Protein AF-0000000075408699 (afdb_homodimer)

Structure (mmCIF, N/CA/C/O backbone):
data_AF-0000000075408699-model_v1
#
loop_
_entity.id
_entity.type
_entity.pdbx_description
1 polymer 'Cyclic nucleotide-binding protein'
#
loop_
_atom_site.group_PDB
_atom_site.id
_atom_site.type_symbol
_atom_site.label_atom_id
_atom_site.label_alt_id
_atom_site.label_comp_id
_atom_site.label_asym_id
_atom_site.label_entity_id
_atom_site.label_seq_id
_atom_site.pdbx_PDB_ins_code
_atom_site.Cartn_x
_atom_site.Cartn_y
_atom_site.Cartn_z
_atom_site.occupancy
_atom_site.B_iso_or_equiv
_atom_site.auth_seq_id
_atom_site.auth_comp_id
_atom_site.auth_asym_id
_atom_site.auth_atom_id
_atom_site.pdbx_PDB_model_num
ATOM 1 N N . MET A 1 1 ? 27.562 31.391 22.125 1 30.59 1 MET A N 1
ATOM 2 C CA . MET A 1 1 ? 27.312 30 22.5 1 30.59 1 MET A CA 1
ATOM 3 C C . MET A 1 1 ? 26.219 29.391 21.625 1 30.59 1 MET A C 1
ATOM 5 O O . MET A 1 1 ? 26.141 28.172 21.469 1 30.59 1 MET A O 1
ATOM 9 N N . ARG A 1 2 ? 25.172 30.109 21.312 1 37.81 2 ARG A N 1
ATOM 10 C CA . ARG A 1 2 ? 24.031 29.797 20.469 1 37.81 2 ARG A CA 1
ATOM 11 C C . ARG A 1 2 ? 24.453 29.562 19.016 1 37.81 2 ARG A C 1
ATOM 13 O O . ARG A 1 2 ? 23.859 28.75 18.312 1 37.81 2 ARG A O 1
ATOM 20 N N . ARG A 1 3 ? 25.234 30.438 18.562 1 39.03 3 ARG A N 1
ATOM 21 C CA . ARG A 1 3 ? 25.812 30.406 17.234 1 39.03 3 ARG A CA 1
ATOM 22 C C . ARG A 1 3 ? 26.594 29.109 17.016 1 39.03 3 ARG A C 1
ATOM 24 O O . ARG A 1 3 ? 26.531 28.516 15.938 1 39.03 3 ARG A O 1
ATOM 31 N N . SER A 1 4 ? 27.391 28.75 18.031 1 39.28 4 SER A N 1
ATOM 32 C CA . SER A 1 4 ? 28.297 27.609 17.969 1 39.28 4 SER A CA 1
ATOM 33 C C . SER A 1 4 ? 27.531 26.297 17.875 1 39.28 4 SER A C 1
ATOM 35 O O . SER A 1 4 ? 27.969 25.375 17.188 1 39.28 4 SER A O 1
ATOM 37 N N . GLN A 1 5 ? 26.422 26.141 18.625 1 34.5 5 GLN A N 1
ATOM 38 C CA . GLN A 1 5 ? 25.578 24.938 18.688 1 34.5 5 GLN A CA 1
ATOM 39 C C . GLN A 1 5 ? 24.781 24.781 17.391 1 34.5 5 GLN A C 1
ATOM 41 O O . GLN A 1 5 ? 24.453 23.656 17 1 34.5 5 GLN A O 1
ATOM 46 N N . ILE A 1 6 ? 24.25 25.828 16.844 1 36.94 6 ILE A N 1
ATOM 47 C CA . ILE A 1 6 ? 23.688 25.922 15.5 1 36.94 6 ILE A CA 1
ATOM 48 C C . ILE A 1 6 ? 24.719 25.469 14.469 1 36.94 6 ILE A C 1
ATOM 50 O O . ILE A 1 6 ? 24.391 24.703 13.555 1 36.94 6 ILE A O 1
ATOM 54 N N . GLU A 1 7 ? 25.844 26.078 14.562 1 41.16 7 GLU A N 1
ATOM 55 C CA . GLU A 1 7 ? 26.969 25.656 13.719 1 41.16 7 GLU A CA 1
ATOM 56 C C . GLU A 1 7 ? 27.219 24.156 13.852 1 41.16 7 GLU A C 1
ATOM 58 O O . GLU A 1 7 ? 27.562 23.484 12.875 1 41.16 7 GLU A O 1
ATOM 63 N N . ALA A 1 8 ? 27.062 23.703 15.016 1 39.91 8 ALA A N 1
ATOM 64 C CA . ALA A 1 8 ? 27.266 22.297 15.32 1 39.91 8 ALA A CA 1
ATOM 65 C C . ALA A 1 8 ? 26.156 21.438 14.734 1 39.91 8 ALA A C 1
ATOM 67 O O . ALA A 1 8 ? 26.391 20.312 14.266 1 39.91 8 ALA A O 1
ATOM 68 N N . ALA A 1 9 ? 24.922 21.703 14.961 1 40.41 9 ALA A N 1
ATOM 69 C CA . ALA A 1 9 ? 23.766 21.031 14.344 1 40.41 9 ALA A CA 1
ATOM 70 C C . ALA A 1 9 ? 23.891 21.016 12.828 1 40.41 9 ALA A C 1
ATOM 72 O O . ALA A 1 9 ? 23.5 20.047 12.18 1 40.41 9 ALA A O 1
ATOM 73 N N . TRP A 1 10 ? 24.109 22.188 12.195 1 41.16 10 TRP A N 1
ATOM 74 C CA . TRP A 1 10 ? 24.547 22.281 10.812 1 41.16 10 TRP A CA 1
ATOM 75 C C . TRP A 1 10 ? 25.812 21.453 10.578 1 41.16 10 TRP A C 1
ATOM 77 O O . TRP A 1 10 ? 25.984 20.844 9.523 1 41.16 10 TRP A O 1
ATOM 87 N N . LEU A 1 11 ? 26.766 21.828 11.453 1 40.06 11 LEU A N 1
ATOM 88 C CA . LEU A 1 11 ? 28.094 21.219 11.406 1 40.06 11 LEU A CA 1
ATOM 89 C C . LEU A 1 11 ? 28.031 19.75 11.836 1 40.06 11 LEU A C 1
ATOM 91 O O . LEU A 1 11 ? 29.062 19.109 12 1 40.06 11 LEU A O 1
ATOM 95 N N . GLY A 1 12 ? 26.844 19.359 12.453 1 46.78 12 GLY A N 1
ATOM 96 C CA . GLY A 1 12 ? 27.141 17.938 12.422 1 46.78 12 GLY A CA 1
ATOM 97 C C . GLY A 1 12 ? 27.703 17.469 11.102 1 46.78 12 GLY A C 1
ATOM 98 O O . GLY A 1 12 ? 27.938 18.281 10.195 1 46.78 12 GLY A O 1
ATOM 99 N N . LYS A 1 13 ? 28.141 16.203 10.977 1 51.81 13 LYS A N 1
ATOM 100 C CA . LYS A 1 13 ? 28.891 15.695 9.828 1 51.81 13 LYS A CA 1
ATOM 101 C C . LYS A 1 13 ? 28.062 15.812 8.547 1 51.81 13 LYS A C 1
ATOM 103 O O . LYS A 1 13 ? 28.609 15.711 7.449 1 51.81 13 LYS A O 1
ATOM 108 N N . ALA A 1 14 ? 26.719 15.914 8.5 1 54.22 14 ALA A N 1
ATOM 109 C CA . ALA A 1 14 ? 26.109 15.859 7.176 1 54.22 14 ALA A CA 1
ATOM 110 C C . ALA A 1 14 ? 25.922 17.266 6.598 1 54.22 14 ALA A C 1
ATOM 112 O O . ALA A 1 14 ? 25.547 18.188 7.312 1 54.22 14 ALA A O 1
ATOM 113 N N . GLU A 1 15 ? 26.781 17.938 5.812 1 59.81 15 GLU A N 1
ATOM 114 C CA . GLU A 1 15 ? 26.641 19.203 5.082 1 59.81 15 GLU A CA 1
ATOM 115 C C . GLU A 1 15 ? 25.328 19.25 4.316 1 59.81 15 GLU A C 1
ATOM 117 O O . GLU A 1 15 ? 25.312 19.156 3.086 1 59.81 15 GLU A O 1
ATOM 122 N N . CYS A 1 16 ? 24.188 19.406 5.145 1 61.28 16 CYS A N 1
ATOM 123 C CA . CYS A 1 16 ? 22.859 19.328 4.57 1 61.28 16 CYS A CA 1
ATOM 124 C C . CYS A 1 16 ? 22.609 20.484 3.609 1 61.28 16 CYS A C 1
ATOM 126 O O . CYS A 1 16 ? 21.875 20.328 2.631 1 61.28 16 CYS A O 1
ATOM 128 N N . ARG A 1 17 ? 23.188 21.625 3.926 1 60.59 17 ARG A N 1
ATOM 129 C CA . ARG A 1 17 ? 23 22.812 3.1 1 60.59 17 ARG A CA 1
ATOM 130 C C . ARG A 1 17 ? 23.5 22.578 1.679 1 60.59 17 ARG A C 1
ATOM 132 O O . ARG A 1 17 ? 22.953 23.125 0.72 1 60.59 17 ARG A O 1
ATOM 139 N N . THR A 1 18 ? 24.453 21.766 1.59 1 60.12 18 THR A N 1
ATOM 140 C CA . THR A 1 18 ? 25.078 21.531 0.288 1 60.12 18 THR A CA 1
ATOM 141 C C . THR A 1 18 ? 24.844 20.094 -0.168 1 60.12 18 THR A C 1
ATOM 143 O O . THR A 1 18 ? 25.578 19.578 -1.015 1 60.12 18 THR A O 1
ATOM 146 N N . CYS A 1 19 ? 23.922 19.578 0.536 1 63.91 19 CYS A N 1
ATOM 147 C CA . CYS A 1 19 ? 23.641 18.188 0.222 1 63.91 19 CYS A CA 1
ATOM 148 C C . CYS A 1 19 ? 23.219 18.031 -1.233 1 63.91 19 CYS A C 1
ATOM 150 O O . CYS A 1 19 ? 22.344 18.75 -1.71 1 63.91 19 CYS A O 1
ATOM 152 N N . ALA A 1 20 ? 23.938 17.219 -1.945 1 51.47 20 ALA A N 1
ATOM 153 C CA . ALA A 1 20 ? 23.734 17 -3.375 1 51.47 20 ALA A CA 1
ATOM 154 C C . ALA A 1 20 ? 22.312 16.516 -3.658 1 51.47 20 ALA A C 1
ATOM 156 O O . ALA A 1 20 ? 21.812 16.688 -4.766 1 51.47 20 ALA A O 1
ATOM 157 N N . ILE A 1 21 ? 21.688 16.031 -2.615 1 49.66 21 ILE A N 1
ATOM 158 C CA . ILE A 1 21 ? 20.359 15.508 -2.887 1 49.66 21 ILE A CA 1
ATOM 159 C C . ILE A 1 21 ? 19.328 16.281 -2.064 1 49.66 21 ILE A C 1
ATOM 161 O O . ILE A 1 21 ? 18.312 15.719 -1.659 1 49.66 21 ILE A O 1
ATOM 165 N N . ARG A 1 22 ? 19.641 17.344 -1.761 1 59.16 22 ARG A N 1
ATOM 166 C CA . ARG A 1 22 ? 18.844 18.188 -0.894 1 59.16 22 ARG A CA 1
ATOM 167 C C . ARG A 1 22 ? 17.375 18.188 -1.326 1 59.16 22 ARG A C 1
ATOM 169 O O . ARG A 1 22 ? 16.484 18.109 -0.488 1 59.16 22 ARG A O 1
ATOM 176 N N . ASP A 1 23 ? 17.25 18.234 -2.67 1 55.34 23 ASP A N 1
ATOM 177 C CA . ASP A 1 23 ? 15.898 18.391 -3.188 1 55.34 23 ASP A CA 1
ATOM 178 C C . ASP A 1 23 ? 15.086 17.109 -2.977 1 55.34 23 ASP A C 1
ATOM 180 O O . ASP A 1 23 ? 13.859 17.141 -3.055 1 55.34 23 ASP A O 1
ATOM 184 N N . LEU A 1 24 ? 15.914 16.141 -2.586 1 54.12 24 LEU A N 1
ATOM 185 C CA . LEU A 1 24 ? 15.234 14.852 -2.463 1 54.12 24 LEU A CA 1
ATOM 186 C C . LEU A 1 24 ? 15.031 14.484 -0.997 1 54.12 24 LEU A C 1
ATOM 188 O O . LEU A 1 24 ? 14.312 13.531 -0.686 1 54.12 24 LEU A O 1
ATOM 192 N N . VAL A 1 25 ? 15.688 15.352 -0.24 1 58.78 25 VAL A N 1
ATOM 193 C CA . VAL A 1 25 ? 15.695 14.922 1.154 1 58.78 25 VAL A CA 1
ATOM 194 C C . VAL A 1 25 ? 14.688 15.742 1.954 1 58.78 25 VAL A C 1
ATOM 196 O O . VAL A 1 25 ? 14.211 16.781 1.485 1 58.78 25 VAL A O 1
ATOM 199 N N . LEU A 1 26 ? 14.227 15.258 3.031 1 62.31 26 LEU A N 1
ATOM 200 C CA . LEU A 1 26 ? 13.172 15.82 3.871 1 62.31 26 LEU A CA 1
ATOM 201 C C . LEU A 1 26 ? 13.445 17.297 4.176 1 62.31 26 LEU A C 1
ATOM 203 O O . LEU A 1 26 ? 12.508 18.062 4.375 1 62.31 26 LEU A O 1
ATOM 207 N N . PHE A 1 27 ? 14.727 17.734 3.947 1 63.03 27 PHE A N 1
ATOM 208 C CA . PHE A 1 27 ? 15.031 19.094 4.383 1 63.03 27 PHE A CA 1
ATOM 209 C C . PHE A 1 27 ? 15.258 20 3.184 1 63.03 27 PHE A C 1
ATOM 211 O O . PHE A 1 27 ? 15.859 21.078 3.316 1 63.03 27 PHE A O 1
ATOM 218 N N . ALA A 1 28 ? 14.828 19.469 2.041 1 61.34 28 ALA A N 1
ATOM 219 C CA . ALA A 1 28 ? 15.062 20.188 0.796 1 61.34 28 ALA A CA 1
ATOM 220 C C . ALA A 1 28 ? 14.594 21.641 0.907 1 61.34 28 ALA A C 1
ATOM 222 O O . ALA A 1 28 ? 15.258 22.562 0.424 1 61.34 28 ALA A O 1
ATOM 223 N N . ASP A 1 29 ? 13.508 21.859 1.587 1 60.09 29 ASP A N 1
ATOM 224 C CA . ASP A 1 29 ? 12.906 23.188 1.562 1 60.09 29 ASP A CA 1
ATOM 225 C C . ASP A 1 29 ? 13.258 23.984 2.824 1 60.09 29 ASP A C 1
ATOM 227 O O . ASP A 1 29 ? 12.727 25.062 3.057 1 60.09 29 ASP A O 1
ATOM 231 N N . LEU A 1 30 ? 14.156 23.391 3.553 1 65.5 30 LEU A N 1
ATOM 232 C CA . LEU A 1 30 ? 14.492 24.094 4.785 1 65.5 30 LEU A CA 1
ATOM 233 C C . LEU A 1 30 ? 15.469 25.234 4.52 1 65.5 30 LEU A C 1
ATOM 235 O O . LEU A 1 30 ? 16.375 25.094 3.693 1 65.5 30 LEU A O 1
ATOM 239 N N . GLN A 1 31 ? 15.117 26.344 5.039 1 67.88 31 GLN A N 1
ATOM 240 C CA . GLN A 1 31 ? 15.953 27.531 4.949 1 67.88 31 GLN A CA 1
ATOM 241 C C . GLN A 1 31 ? 16.859 27.641 6.168 1 67.88 31 GLN A C 1
ATOM 243 O O . GLN A 1 31 ? 16.688 26.922 7.152 1 67.88 31 GLN A O 1
ATOM 248 N N . GLU A 1 32 ? 17.875 28.438 5.969 1 67.25 32 GLU A N 1
ATOM 249 C CA . GLU A 1 32 ? 18.875 28.625 7.016 1 67.25 32 GLU A CA 1
ATOM 250 C C . GLU A 1 32 ? 18.203 28.844 8.375 1 67.25 32 GLU A C 1
ATOM 252 O O . GLU A 1 32 ? 18.656 28.312 9.391 1 67.25 32 GLU A O 1
ATOM 257 N N . ALA A 1 33 ? 17.156 29.641 8.375 1 68 33 ALA A N 1
ATOM 258 C CA . ALA A 1 33 ? 16.469 29.953 9.625 1 68 33 ALA A CA 1
ATOM 259 C C . ALA A 1 33 ? 15.875 28.703 10.258 1 68 33 ALA A C 1
ATOM 261 O O . ALA A 1 33 ? 15.789 28.594 11.484 1 68 33 ALA A O 1
ATOM 262 N N . ASP A 1 34 ? 15.516 27.781 9.438 1 67.94 34 ASP A N 1
ATOM 263 C CA . ASP A 1 34 ? 14.906 26.547 9.938 1 67.94 34 ASP A CA 1
ATOM 264 C C . ASP A 1 34 ? 15.93 25.656 10.633 1 67.94 34 ASP A C 1
ATOM 266 O O . ASP A 1 34 ? 15.602 24.953 11.578 1 67.94 34 ASP A O 1
ATOM 270 N N . PHE A 1 35 ? 17.062 25.812 10.141 1 64.69 35 PHE A N 1
ATOM 271 C CA . PHE A 1 35 ? 18.109 24.953 10.68 1 64.69 35 PHE A CA 1
ATOM 272 C C . PHE A 1 35 ? 18.484 25.406 12.086 1 64.69 35 PHE A C 1
ATOM 274 O O . PHE A 1 35 ? 19.031 24.609 12.867 1 64.69 35 PHE A O 1
ATOM 281 N N . GLN A 1 36 ? 18.203 26.609 12.359 1 64.25 36 GLN A N 1
ATOM 282 C CA . GLN A 1 36 ? 18.438 27.094 13.711 1 64.25 36 GLN A CA 1
ATOM 283 C C . GLN A 1 36 ? 17.578 26.344 14.727 1 64.25 36 GLN A C 1
ATOM 285 O O . GLN A 1 36 ? 17.906 26.281 15.914 1 64.25 36 GLN A O 1
ATOM 290 N N . LEU A 1 37 ? 16.609 25.75 14.148 1 63 37 LEU A N 1
ATOM 291 C CA . LEU A 1 37 ? 15.688 25.031 15.023 1 63 37 LEU A CA 1
ATOM 292 C C . LEU A 1 37 ? 16.156 23.609 15.25 1 63 37 LEU A C 1
ATOM 294 O O . LEU A 1 37 ? 15.633 22.906 16.125 1 63 37 LEU A O 1
ATOM 298 N N . ILE A 1 38 ? 17.031 23.25 14.336 1 62.06 38 ILE A N 1
ATOM 299 C CA . ILE A 1 38 ? 17.578 21.891 14.453 1 62.06 38 ILE A CA 1
ATOM 300 C C . ILE A 1 38 ? 18.688 21.875 15.484 1 62.06 38 ILE A C 1
ATOM 302 O O . ILE A 1 38 ? 19.781 22.375 15.234 1 62.06 38 ILE A O 1
ATOM 306 N N . HIS A 1 39 ? 18.344 21.578 16.656 1 57.22 39 HIS A N 1
ATOM 307 C CA . HIS A 1 39 ? 19.281 21.609 17.766 1 57.22 39 HIS A CA 1
ATOM 308 C C . HIS A 1 39 ? 20.094 20.312 17.828 1 57.22 39 HIS A C 1
ATOM 310 O O . HIS A 1 39 ? 21.062 20.219 18.594 1 57.22 39 HIS A O 1
ATOM 316 N N . LEU A 1 40 ? 19.625 19.375 17.219 1 59.22 40 LEU A N 1
ATOM 317 C CA . LEU A 1 40 ? 20.391 18.125 17.203 1 59.22 40 LEU A CA 1
ATOM 318 C C . LEU A 1 40 ? 20.984 17.891 15.812 1 59.22 40 LEU A C 1
ATOM 320 O O . LEU A 1 40 ? 20.328 18.109 14.797 1 59.22 40 LEU A O 1
ATOM 324 N N . PRO A 1 41 ? 22.172 17.547 15.867 1 59.69 41 PRO A N 1
ATOM 325 C CA . PRO A 1 41 ? 22.859 17.344 14.586 1 59.69 41 PRO A CA 1
ATOM 326 C C . PRO A 1 41 ? 22.266 16.203 13.766 1 59.69 41 PRO A C 1
ATOM 328 O O . PRO A 1 41 ? 21.812 15.203 14.328 1 59.69 41 PRO A O 1
ATOM 331 N N . VAL A 1 42 ? 21.984 16.484 12.57 1 72.5 42 VAL A N 1
ATOM 332 C CA . VAL A 1 42 ? 21.766 15.422 11.594 1 72.5 42 VAL A CA 1
ATOM 333 C C . VAL A 1 42 ? 23.062 14.664 11.352 1 72.5 42 VAL A C 1
ATOM 335 O O . VAL A 1 42 ? 24.078 15.273 11.016 1 72.5 42 VAL A O 1
ATOM 338 N N . GLU A 1 43 ? 23.094 13.422 11.773 1 81.56 43 GLU A N 1
ATOM 339 C CA . GLU A 1 43 ? 24.281 12.594 11.617 1 81.56 43 GLU A CA 1
ATOM 340 C C . GLU A 1 43 ? 24.297 11.883 10.266 1 81.56 43 GLU A C 1
ATOM 342 O O . GLU A 1 43 ? 23.25 11.43 9.789 1 81.56 43 GLU A O 1
ATOM 347 N N . GLU A 1 44 ? 25.422 11.945 9.68 1 85.12 44 GLU A N 1
ATOM 348 C CA . GLU A 1 44 ? 25.656 11.156 8.477 1 85.12 44 GLU A CA 1
ATOM 349 C C . GLU A 1 44 ? 26.391 9.852 8.805 1 85.12 44 GLU A C 1
ATOM 351 O O . GLU A 1 44 ? 27.391 9.867 9.523 1 85.12 44 GLU A O 1
ATOM 356 N N . LEU A 1 45 ? 25.891 8.773 8.32 1 90.19 45 LEU A N 1
ATOM 357 C CA . LEU A 1 45 ? 26.438 7.457 8.602 1 90.19 45 LEU A CA 1
ATOM 358 C C . LEU A 1 45 ? 26.766 6.715 7.312 1 90.19 45 LEU A C 1
ATOM 360 O O . LEU A 1 45 ? 25.969 6.703 6.375 1 90.19 45 LEU A O 1
ATOM 364 N N . MET A 1 46 ? 27.969 6.207 7.277 1 94.06 46 MET A N 1
ATOM 365 C CA . MET A 1 46 ? 28.344 5.258 6.23 1 94.06 46 MET A CA 1
ATOM 366 C C . MET A 1 46 ? 28.172 3.822 6.715 1 94.06 46 MET A C 1
ATOM 368 O O . MET A 1 46 ? 28.75 3.434 7.73 1 94.06 46 MET A O 1
ATOM 372 N N . LEU A 1 47 ? 27.375 3.078 5.965 1 96.31 47 LEU A N 1
ATOM 373 C CA . LEU A 1 47 ? 27.047 1.731 6.414 1 96.31 47 LEU A CA 1
ATOM 374 C C . LEU A 1 47 ? 27.406 0.701 5.348 1 96.31 47 LEU A C 1
ATOM 376 O O . LEU A 1 47 ? 27.078 0.884 4.168 1 96.31 47 LEU A O 1
ATOM 380 N N . ASP A 1 48 ? 27.984 -0.387 5.805 1 96.62 48 ASP A N 1
ATOM 381 C CA . ASP A 1 48 ? 28.375 -1.456 4.891 1 96.62 48 ASP A CA 1
ATOM 382 C C . ASP A 1 48 ? 27.188 -2.342 4.539 1 96.62 48 ASP A C 1
ATOM 384 O O . ASP A 1 48 ? 26.219 -2.416 5.297 1 96.62 48 ASP A O 1
ATOM 388 N N . ALA A 1 49 ? 27.359 -2.969 3.34 1 94.69 49 ALA A N 1
ATOM 389 C CA . ALA A 1 49 ? 26.359 -3.961 2.959 1 94.69 49 ALA A CA 1
ATOM 390 C C . ALA A 1 49 ? 26.172 -5.004 4.059 1 94.69 49 ALA A C 1
ATOM 392 O O . ALA A 1 49 ? 27.156 -5.453 4.664 1 94.69 49 ALA A O 1
ATOM 393 N N . GLY A 1 50 ? 24.922 -5.312 4.309 1 95.06 50 GLY A N 1
ATOM 394 C CA . GLY A 1 50 ? 24.609 -6.316 5.316 1 95.06 50 GLY A CA 1
ATOM 395 C C . GLY A 1 50 ? 24.25 -5.719 6.664 1 95.06 50 GLY A C 1
ATOM 396 O O . GLY A 1 50 ? 23.672 -6.395 7.512 1 95.06 50 GLY A O 1
ATOM 397 N N . THR A 1 51 ? 24.609 -4.469 6.855 1 96.88 51 THR A N 1
ATOM 398 C CA . THR A 1 51 ? 24.297 -3.805 8.117 1 96.88 51 THR A CA 1
ATOM 399 C C . THR A 1 51 ? 22.797 -3.596 8.273 1 96.88 51 THR A C 1
ATOM 401 O O . THR A 1 51 ? 22.109 -3.225 7.32 1 96.88 51 THR A O 1
ATOM 404 N N . THR A 1 52 ? 22.328 -3.846 9.5 1 97.19 52 THR A N 1
ATOM 405 C CA . THR A 1 52 ? 20.922 -3.572 9.812 1 97.19 52 THR A CA 1
ATOM 406 C C . THR A 1 52 ? 20.781 -2.199 10.469 1 97.19 52 THR A C 1
ATOM 408 O O . THR A 1 52 ? 21.406 -1.919 11.484 1 97.19 52 THR A O 1
ATOM 411 N N . LEU A 1 53 ? 20 -1.375 9.883 1 96.31 53 LEU A N 1
ATOM 412 C CA . LEU A 1 53 ? 19.75 -0.051 10.438 1 96.31 53 LEU A CA 1
ATOM 413 C C . LEU A 1 53 ? 18.875 -0.145 11.688 1 96.31 53 LEU A C 1
ATOM 415 O O . LEU A 1 53 ? 19.156 0.512 12.688 1 96.31 53 LEU A O 1
ATOM 419 N N . TYR A 1 54 ? 17.844 -0.856 11.617 1 97.31 54 TYR A N 1
ATOM 420 C CA . TYR A 1 54 ? 16.906 -1.104 12.719 1 97.31 54 TYR A CA 1
ATOM 421 C C . TYR A 1 54 ? 16.078 -2.359 12.461 1 97.31 54 TYR A C 1
ATOM 423 O O . TYR A 1 54 ? 16.062 -2.875 11.344 1 97.31 54 TYR A O 1
ATOM 431 N N . HIS A 1 55 ? 15.469 -2.812 13.523 1 96.94 55 HIS A N 1
ATOM 432 C CA . HIS A 1 55 ? 14.633 -4.004 13.43 1 96.94 55 HIS A CA 1
ATOM 433 C C . HIS A 1 55 ? 13.156 -3.654 13.602 1 96.94 55 HIS A C 1
ATOM 435 O O . HIS A 1 55 ? 12.828 -2.666 14.266 1 96.94 55 HIS A O 1
ATOM 441 N N . SER A 1 56 ? 12.391 -4.5 12.938 1 94.88 56 SER A N 1
ATOM 442 C CA . SER A 1 56 ? 10.953 -4.355 13.133 1 94.88 56 SER A CA 1
ATOM 443 C C . SER A 1 56 ? 10.586 -4.449 14.609 1 94.88 56 SER A C 1
ATOM 445 O O . SER A 1 56 ? 11.109 -5.301 15.328 1 94.88 56 SER A O 1
ATOM 447 N N . GLY A 1 57 ? 9.711 -3.518 15.023 1 94.38 57 GLY A N 1
ATOM 448 C CA . GLY A 1 57 ? 9.242 -3.555 16.406 1 94.38 57 GLY A CA 1
ATOM 449 C C . GLY A 1 57 ? 10.062 -2.684 17.328 1 94.38 57 GLY A C 1
ATOM 450 O O . GLY A 1 57 ? 9.617 -2.355 18.438 1 94.38 57 GLY A O 1
ATOM 451 N N . ASP A 1 58 ? 11.305 -2.387 16.953 1 95.06 58 ASP A N 1
ATOM 452 C CA . ASP A 1 58 ? 12.109 -1.47 17.75 1 95.06 58 ASP A CA 1
ATOM 453 C C . ASP A 1 58 ? 11.398 -0.131 17.938 1 95.06 58 ASP A C 1
ATOM 455 O O . ASP A 1 58 ? 10.57 0.254 17.109 1 95.06 58 ASP A O 1
ATOM 459 N N . GLU A 1 59 ? 11.766 0.559 19.031 1 93.19 59 GLU A N 1
ATOM 460 C CA . GLU A 1 59 ? 11.25 1.914 19.219 1 93.19 59 GLU A CA 1
ATOM 461 C C . GLU A 1 59 ? 11.766 2.848 18.125 1 93.19 59 GLU A C 1
ATOM 463 O O . GLU A 1 59 ? 12.938 2.795 17.75 1 93.19 59 GLU A O 1
ATOM 468 N N . GLY A 1 60 ? 10.914 3.58 17.531 1 90.75 60 GLY A N 1
ATOM 469 C CA . GLY A 1 60 ? 11.25 4.527 16.484 1 90.75 60 GLY A CA 1
ATOM 470 C C . GLY A 1 60 ? 11.898 5.793 17 1 90.75 60 GLY A C 1
ATOM 471 O O . GLY A 1 60 ? 11.211 6.742 17.375 1 90.75 60 GLY A O 1
ATOM 472 N N . VAL A 1 61 ? 13.258 5.934 16.891 1 91.31 61 VAL A N 1
ATOM 473 C CA . VAL A 1 61 ? 13.938 7.086 17.469 1 91.31 61 VAL A CA 1
ATOM 474 C C . VAL A 1 61 ? 14.398 8.031 16.359 1 91.31 61 VAL A C 1
ATOM 476 O O . VAL A 1 61 ? 14.719 9.188 16.609 1 91.31 61 VAL A O 1
ATOM 479 N N . ALA A 1 62 ? 14.469 7.461 15.141 1 92.12 62 ALA A N 1
ATOM 480 C CA . ALA A 1 62 ? 14.93 8.297 14.039 1 92.12 62 ALA A CA 1
ATOM 481 C C . ALA A 1 62 ? 14.453 7.746 12.695 1 92.12 62 ALA A C 1
ATOM 483 O O . ALA A 1 62 ? 14.188 6.551 12.562 1 92.12 62 ALA A O 1
ATOM 484 N N . ALA A 1 63 ? 14.258 8.633 11.797 1 92.25 63 ALA A N 1
ATOM 485 C CA . ALA A 1 63 ? 14.148 8.266 10.383 1 92.25 63 ALA A CA 1
ATOM 486 C C . ALA A 1 63 ? 15.492 8.414 9.672 1 92.25 63 ALA A C 1
ATOM 488 O O . ALA A 1 63 ? 16.391 9.086 10.18 1 92.25 63 ALA A O 1
ATOM 489 N N . PHE A 1 64 ? 15.633 7.777 8.523 1 92.62 64 PHE A N 1
ATOM 490 C CA . PHE A 1 64 ? 16.906 7.785 7.812 1 92.62 64 PHE A CA 1
ATOM 491 C C . PHE A 1 64 ? 16.703 8.109 6.336 1 92.62 64 PHE A C 1
ATOM 493 O O . PHE A 1 64 ? 16 7.383 5.625 1 92.62 64 PHE A O 1
ATOM 500 N N . THR A 1 65 ? 17.281 9.164 5.922 1 90.12 65 THR A N 1
ATOM 501 C CA . THR A 1 65 ? 17.281 9.469 4.496 1 90.12 65 THR A CA 1
ATOM 502 C C . THR A 1 65 ? 18.469 8.82 3.799 1 90.12 65 THR A C 1
ATOM 504 O O . THR A 1 65 ? 19.609 8.898 4.285 1 90.12 65 THR A O 1
ATOM 507 N N . ILE A 1 66 ? 18.172 8.211 2.67 1 92 66 ILE A N 1
ATOM 508 C CA . ILE A 1 66 ? 19.234 7.57 1.903 1 92 66 ILE A CA 1
ATOM 509 C C . ILE A 1 66 ? 19.891 8.586 0.963 1 92 66 ILE A C 1
ATOM 511 O O . ILE A 1 66 ? 19.203 9.188 0.127 1 92 66 ILE A O 1
ATOM 515 N N . ARG A 1 67 ? 21.109 8.773 1.133 1 87.94 67 ARG A N 1
ATOM 516 C CA . ARG A 1 67 ? 21.844 9.672 0.248 1 87.94 67 ARG A CA 1
ATOM 517 C C . ARG A 1 67 ? 22.422 8.914 -0.939 1 87.94 67 ARG A C 1
ATOM 519 O O . ARG A 1 67 ? 22.5 9.453 -2.049 1 87.94 67 ARG A O 1
ATOM 526 N N . SER A 1 68 ? 22.906 7.789 -0.646 1 88.19 68 SER A N 1
ATOM 527 C CA . SER A 1 68 ? 23.406 6.867 -1.66 1 88.19 68 SER A CA 1
ATOM 528 C C . SER A 1 68 ? 23.344 5.422 -1.177 1 88.19 68 SER A C 1
ATOM 530 O O . SER A 1 68 ? 23.234 5.168 0.025 1 88.19 68 SER A O 1
ATOM 532 N N . GLY A 1 69 ? 23.375 4.512 -2.201 1 91.94 69 GLY A N 1
ATOM 533 C CA . GLY A 1 69 ? 23.312 3.098 -1.873 1 91.94 69 GLY A CA 1
ATOM 534 C C . GLY A 1 69 ? 21.922 2.525 -1.968 1 91.94 69 GLY A C 1
ATOM 535 O O . GLY A 1 69 ? 21.047 3.096 -2.639 1 91.94 69 GLY A O 1
ATOM 536 N N . LEU A 1 70 ? 21.797 1.329 -1.406 1 95.19 70 LEU A N 1
ATOM 537 C CA . LEU A 1 70 ? 20.531 0.614 -1.505 1 95.19 70 LEU A CA 1
ATOM 538 C C . LEU A 1 70 ? 20.172 -0.054 -0.18 1 95.19 70 LEU A C 1
ATOM 540 O O . LEU A 1 70 ? 21.016 -0.734 0.419 1 95.19 70 LEU A O 1
ATOM 544 N N . VAL A 1 71 ? 18.984 0.225 0.26 1 97.12 71 VAL A N 1
ATOM 545 C CA . VAL A 1 71 ? 18.5 -0.34 1.511 1 97.12 71 VAL A CA 1
ATOM 546 C C . VAL A 1 71 ? 17.188 -1.085 1.258 1 97.12 71 VAL A C 1
ATOM 548 O O . VAL A 1 71 ? 16.328 -0.611 0.509 1 97.12 71 VAL A O 1
ATOM 551 N N . LYS A 1 72 ? 17.078 -2.254 1.833 1 97.38 72 LYS A N 1
ATOM 552 C CA . LYS A 1 72 ? 15.828 -3 1.701 1 97.38 72 LYS A CA 1
ATOM 553 C C . LYS A 1 72 ? 15.023 -2.947 2.992 1 97.38 72 LYS A C 1
ATOM 555 O O . LYS A 1 72 ? 15.586 -2.955 4.09 1 97.38 72 LYS A O 1
ATOM 560 N N . LEU A 1 73 ? 13.734 -2.885 2.871 1 97.5 73 LEU A N 1
ATOM 561 C CA . LEU A 1 73 ? 12.797 -3.059 3.973 1 97.5 73 LEU A CA 1
ATOM 562 C C . LEU A 1 73 ? 12.234 -4.477 3.99 1 97.5 73 LEU A C 1
ATOM 564 O O . LEU A 1 73 ? 11.664 -4.934 2.994 1 97.5 73 LEU A O 1
ATOM 568 N N . VAL A 1 74 ? 12.359 -5.129 5.129 1 96.69 74 VAL A N 1
ATOM 569 C CA . VAL A 1 74 ? 12.055 -6.551 5.23 1 96.69 74 VAL A CA 1
ATOM 570 C C . VAL A 1 74 ? 10.898 -6.758 6.207 1 96.69 74 VAL A C 1
ATOM 572 O O . VAL A 1 74 ? 10.906 -6.219 7.316 1 96.69 74 VAL A O 1
ATOM 575 N N . GLN A 1 75 ? 9.969 -7.406 5.742 1 93.56 75 GLN A N 1
ATOM 576 C CA . GLN A 1 75 ? 8.883 -7.883 6.598 1 93.56 75 GLN A CA 1
ATOM 577 C C . GLN A 1 75 ? 8.969 -9.391 6.801 1 93.56 75 GLN A C 1
ATOM 579 O O . GLN A 1 75 ? 9.062 -10.148 5.832 1 93.56 75 GLN A O 1
ATOM 584 N N . TYR A 1 76 ? 8.898 -9.773 8.031 1 87.56 76 TYR A N 1
ATOM 585 C CA . TYR A 1 76 ? 8.922 -11.195 8.344 1 87.56 76 TYR A CA 1
ATOM 586 C C . TYR A 1 76 ? 7.512 -11.75 8.469 1 87.56 76 TYR A C 1
ATOM 588 O O . TYR A 1 76 ? 6.645 -11.133 9.094 1 87.56 76 TYR A O 1
ATOM 596 N N . LEU A 1 77 ? 7.281 -12.875 7.789 1 82.69 77 LEU A N 1
ATOM 597 C CA . LEU A 1 77 ? 5.969 -13.508 7.789 1 82.69 77 LEU A CA 1
ATOM 598 C C . LEU A 1 77 ? 5.863 -14.547 8.898 1 82.69 77 LEU A C 1
ATOM 600 O O . LEU A 1 77 ? 6.883 -15.023 9.406 1 82.69 77 LEU A O 1
ATOM 604 N N . PRO A 1 78 ? 4.637 -14.867 9.266 1 73.06 78 PRO A N 1
ATOM 605 C CA . PRO A 1 78 ? 4.453 -15.836 10.352 1 73.06 78 PRO A CA 1
ATOM 606 C C . PRO A 1 78 ? 5.043 -17.203 10.031 1 73.06 78 PRO A C 1
ATOM 608 O O . PRO A 1 78 ? 5.441 -17.938 10.938 1 73.06 78 PRO A O 1
ATOM 611 N N . ASP A 1 79 ? 5.051 -17.609 8.828 1 74.69 79 ASP A N 1
ATOM 612 C CA . ASP A 1 79 ? 5.559 -18.922 8.453 1 74.69 79 ASP A CA 1
ATOM 613 C C . ASP A 1 79 ? 7.086 -18.938 8.422 1 74.69 79 ASP A C 1
ATOM 615 O O . ASP A 1 79 ? 7.699 -19.953 8.078 1 74.69 79 ASP A O 1
ATOM 619 N N . GLY A 1 80 ? 7.688 -17.766 8.789 1 77.19 80 GLY A N 1
ATOM 620 C CA . GLY A 1 80 ? 9.141 -17.703 8.852 1 77.19 80 GLY A CA 1
ATOM 621 C C . GLY A 1 80 ? 9.766 -17.125 7.598 1 77.19 80 GLY A C 1
ATOM 622 O O . GLY A 1 80 ? 10.945 -16.781 7.586 1 77.19 80 GLY A O 1
ATOM 623 N N . ASN A 1 81 ? 8.984 -17 6.598 1 83.5 81 ASN A N 1
ATOM 624 C CA . ASN A 1 81 ? 9.492 -16.406 5.367 1 83.5 81 ASN A CA 1
ATOM 625 C C . ASN A 1 81 ? 9.602 -14.891 5.484 1 83.5 81 ASN A C 1
ATOM 627 O O . ASN A 1 81 ? 9.078 -14.297 6.426 1 83.5 81 ASN A O 1
ATOM 631 N N . ARG A 1 82 ? 10.492 -14.422 4.652 1 90.81 82 ARG A N 1
ATOM 632 C CA . ARG A 1 82 ? 10.641 -12.977 4.645 1 90.81 82 ARG A CA 1
ATOM 633 C C . ARG A 1 82 ? 10.234 -12.391 3.295 1 90.81 82 ARG A C 1
ATOM 635 O O . ARG A 1 82 ? 10.414 -13.031 2.258 1 90.81 82 ARG A O 1
ATOM 642 N N . ARG A 1 83 ? 9.703 -11.242 3.354 1 94.12 83 ARG A N 1
ATOM 643 C CA . ARG A 1 83 ? 9.359 -10.469 2.164 1 94.12 83 ARG A CA 1
ATOM 644 C C . ARG A 1 83 ? 10.07 -9.117 2.164 1 94.12 83 ARG A C 1
ATOM 646 O O . ARG A 1 83 ? 10.148 -8.453 3.199 1 94.12 83 ARG A O 1
ATOM 653 N N . ILE A 1 84 ? 10.695 -8.852 1.083 1 96.12 84 ILE A N 1
ATOM 654 C CA . ILE A 1 84 ? 11.203 -7.496 0.894 1 96.12 84 ILE A CA 1
ATOM 655 C C . ILE A 1 84 ? 10.125 -6.617 0.265 1 96.12 84 ILE A C 1
ATOM 657 O O . ILE A 1 84 ? 9.719 -6.848 -0.875 1 96.12 84 ILE A O 1
ATOM 661 N N . VAL A 1 85 ? 9.688 -5.59 0.975 1 95.5 85 VAL A N 1
ATOM 662 C CA . VAL A 1 85 ? 8.492 -4.863 0.559 1 95.5 85 VAL A CA 1
ATOM 663 C C . VAL A 1 85 ? 8.898 -3.592 -0.182 1 95.5 85 VAL A C 1
ATOM 665 O O . VAL A 1 85 ? 8.062 -2.955 -0.833 1 95.5 85 VAL A O 1
ATOM 668 N N . ARG A 1 86 ? 10.188 -3.205 -0.059 1 95.75 86 ARG A N 1
ATOM 669 C CA . ARG A 1 86 ? 10.672 -2.006 -0.739 1 95.75 86 ARG A CA 1
ATOM 670 C C . ARG A 1 86 ? 12.188 -2.029 -0.88 1 95.75 86 ARG A C 1
ATOM 672 O O . ARG A 1 86 ? 12.883 -2.617 -0.05 1 95.75 86 ARG A O 1
ATOM 679 N N . LEU A 1 87 ? 12.648 -1.418 -1.919 1 95.38 87 LEU A N 1
ATOM 680 C CA . LEU A 1 87 ? 14.039 -1.014 -2.078 1 95.38 87 LEU A CA 1
ATOM 681 C C . LEU A 1 87 ? 14.172 0.504 -2.033 1 95.38 87 LEU A C 1
ATOM 683 O O . LEU A 1 87 ? 13.523 1.212 -2.809 1 95.38 87 LEU A O 1
ATOM 687 N N . LEU A 1 88 ? 14.93 0.919 -1.133 1 95 88 LEU A N 1
ATOM 688 C CA . LEU A 1 88 ? 15.109 2.355 -0.948 1 95 88 LEU A CA 1
ATOM 689 C C . LEU A 1 88 ? 16.438 2.814 -1.532 1 95 88 LEU A C 1
ATOM 691 O O . LEU A 1 88 ? 17.484 2.217 -1.257 1 95 88 LEU A O 1
ATOM 695 N N . ARG A 1 89 ? 16.312 3.883 -2.277 1 92.38 89 ARG A N 1
ATOM 696 C CA . ARG A 1 89 ? 17.469 4.473 -2.93 1 92.38 89 ARG A CA 1
ATOM 697 C C . ARG A 1 89 ? 17.609 5.949 -2.568 1 92.38 89 ARG A C 1
ATOM 699 O O . ARG A 1 89 ? 16.938 6.438 -1.659 1 92.38 89 ARG A O 1
ATOM 706 N N . ALA A 1 90 ? 18.562 6.578 -3.256 1 89.25 90 ALA A N 1
ATOM 707 C CA . ALA A 1 90 ? 18.844 7.984 -2.982 1 89.25 90 ALA A CA 1
ATOM 708 C C . ALA A 1 90 ? 17.562 8.812 -2.996 1 89.25 90 ALA A C 1
ATOM 710 O O . ALA A 1 90 ? 16.781 8.742 -3.947 1 89.25 90 ALA A O 1
ATOM 711 N N . GLY A 1 91 ? 17.328 9.531 -1.85 1 85.94 91 GLY A N 1
ATOM 712 C CA . GLY A 1 91 ? 16.156 10.383 -1.754 1 85.94 91 GLY A CA 1
ATOM 713 C C . GLY A 1 91 ? 15.031 9.766 -0.95 1 85.94 91 GLY A C 1
ATOM 714 O O . GLY A 1 91 ? 14.133 10.469 -0.471 1 85.94 91 GLY A O 1
ATOM 715 N N . ASP A 1 92 ? 15.086 8.453 -0.845 1 90.5 92 ASP A N 1
ATOM 716 C CA . ASP A 1 92 ? 14.055 7.758 -0.082 1 90.5 92 ASP A CA 1
ATOM 717 C C . ASP A 1 92 ? 14.336 7.828 1.416 1 90.5 92 ASP A C 1
ATOM 719 O O . ASP A 1 92 ? 15.438 8.203 1.828 1 90.5 92 ASP A O 1
ATOM 723 N N . VAL A 1 93 ? 13.273 7.477 2.193 1 92.31 93 VAL A N 1
ATOM 724 C CA . VAL A 1 93 ? 13.391 7.547 3.646 1 92.31 93 VAL A CA 1
ATOM 725 C C . VAL A 1 93 ? 13.016 6.199 4.262 1 92.31 93 VAL A C 1
ATOM 727 O O . VAL A 1 93 ? 11.969 5.629 3.941 1 92.31 93 VAL A O 1
ATOM 730 N N . ALA A 1 94 ? 13.898 5.652 5.086 1 95.44 94 ALA A N 1
ATOM 731 C CA . ALA A 1 94 ? 13.602 4.492 5.926 1 95.44 94 ALA A CA 1
ATOM 732 C C . ALA A 1 94 ? 13.07 4.922 7.289 1 95.44 94 ALA A C 1
ATOM 734 O O . ALA A 1 94 ? 13.57 5.883 7.883 1 95.44 94 ALA A O 1
ATOM 735 N N . GLY A 1 95 ? 12.094 4.27 7.711 1 95.31 95 GLY A N 1
ATOM 736 C CA . GLY A 1 95 ? 11.562 4.543 9.039 1 95.31 95 GLY A CA 1
ATOM 737 C C . GLY A 1 95 ? 10.664 5.762 9.086 1 95.31 95 GLY A C 1
ATOM 738 O O . GLY A 1 95 ? 10.625 6.477 10.086 1 95.31 95 GLY A O 1
ATOM 739 N N . LEU A 1 96 ? 10.039 6.039 8 1 92.06 96 LEU A N 1
ATOM 740 C CA . LEU A 1 96 ? 9.156 7.199 7.906 1 92.06 96 LEU A CA 1
ATOM 741 C C . LEU A 1 96 ? 8.062 7.141 8.961 1 92.06 96 LEU A C 1
ATOM 743 O O . LEU A 1 96 ? 7.645 8.172 9.484 1 92.06 96 LEU A O 1
ATOM 747 N N . GLU A 1 97 ? 7.605 5.941 9.344 1 93.19 97 GLU A N 1
ATOM 748 C CA . GLU A 1 97 ? 6.516 5.727 10.297 1 93.19 97 GLU A CA 1
ATOM 749 C C . GLU A 1 97 ? 6.871 6.277 11.672 1 93.19 97 GLU A C 1
ATOM 751 O O . GLU A 1 97 ? 5.98 6.594 12.469 1 93.19 97 GLU A O 1
ATOM 756 N N . VAL A 1 98 ? 8.086 6.422 11.992 1 92.06 98 VAL A N 1
ATOM 757 C CA . VAL A 1 98 ? 8.523 6.945 13.281 1 92.06 98 VAL A CA 1
ATOM 758 C C . VAL A 1 98 ? 8.055 8.383 13.438 1 92.06 98 VAL A C 1
ATOM 760 O O . VAL A 1 98 ? 7.75 8.828 14.555 1 92.06 98 VAL A O 1
ATOM 763 N N . LEU A 1 99 ? 7.934 9.102 12.359 1 86.94 99 LEU A N 1
ATOM 764 C CA . LEU A 1 99 ? 7.52 10.5 12.383 1 86.94 99 LEU A CA 1
ATOM 765 C C . LEU A 1 99 ? 6.027 10.617 12.672 1 86.94 99 LEU A C 1
ATOM 767 O O . LEU A 1 99 ? 5.531 11.711 12.977 1 86.94 99 LEU A O 1
ATOM 771 N N . ALA A 1 100 ? 5.324 9.539 12.539 1 86.06 100 ALA A N 1
ATOM 772 C CA . ALA A 1 100 ? 3.922 9.469 12.945 1 86.06 100 ALA A CA 1
ATOM 773 C C . ALA A 1 100 ? 3.785 8.898 14.352 1 86.06 100 ALA A C 1
ATOM 775 O O . ALA A 1 100 ? 2.678 8.578 14.797 1 86.06 100 ALA A O 1
ATOM 776 N N . GLY A 1 101 ? 4.887 8.719 15.039 1 87.5 101 GLY A N 1
ATOM 777 C CA . GLY A 1 101 ? 4.883 8.25 16.422 1 87.5 101 GLY A CA 1
ATOM 778 C C . GLY A 1 101 ? 4.742 6.738 16.531 1 87.5 101 GLY A C 1
ATOM 779 O O . GLY A 1 101 ? 4.312 6.23 17.578 1 87.5 101 GLY A O 1
ATOM 780 N N . ARG A 1 102 ? 5.113 6.035 15.531 1 91.44 102 ARG A N 1
ATOM 781 C CA . ARG A 1 102 ? 4.973 4.582 15.508 1 91.44 102 ARG A CA 1
ATOM 782 C C . ARG A 1 102 ? 6.332 3.9 15.609 1 91.44 102 ARG A C 1
ATOM 784 O O . ARG A 1 102 ? 7.363 4.504 15.305 1 91.44 102 ARG A O 1
ATOM 791 N N . PRO A 1 103 ? 6.297 2.629 16.156 1 95.31 103 PRO A N 1
ATOM 792 C CA . PRO A 1 103 ? 7.523 1.833 16.047 1 95.31 103 PRO A CA 1
ATOM 793 C C . PRO A 1 103 ? 7.863 1.472 14.602 1 95.31 103 PRO A C 1
ATOM 795 O O . PRO A 1 103 ? 7.047 1.685 13.695 1 95.31 103 PRO A O 1
ATOM 798 N N . TYR A 1 104 ? 9.133 1.031 14.453 1 96.56 104 TYR A N 1
ATOM 799 C CA . TYR A 1 104 ? 9.492 0.597 13.109 1 96.56 104 TYR A CA 1
ATOM 800 C C . TYR A 1 104 ? 8.625 -0.57 12.656 1 96.56 104 TYR A C 1
ATOM 802 O O . TYR A 1 104 ? 8.492 -1.566 13.367 1 96.56 104 TYR A O 1
ATOM 810 N N . GLU A 1 105 ? 8.086 -0.474 11.508 1 94.38 105 GLU A N 1
ATOM 811 C CA . GLU A 1 105 ? 7.164 -1.489 11.008 1 94.38 105 GLU A CA 1
ATOM 812 C C . GLU A 1 105 ? 7.914 -2.617 10.305 1 94.38 105 GLU A C 1
ATOM 814 O O . GLU A 1 105 ? 7.441 -3.754 10.266 1 94.38 105 GLU A O 1
ATOM 819 N N . HIS A 1 106 ? 9.062 -2.299 9.727 1 95.88 106 HIS A N 1
ATOM 820 C CA . HIS A 1 106 ? 9.906 -3.23 8.992 1 95.88 106 HIS A CA 1
ATOM 821 C C . HIS A 1 106 ? 11.344 -3.184 9.484 1 95.88 106 HIS A C 1
ATOM 823 O O . HIS A 1 106 ? 11.742 -2.236 10.172 1 95.88 106 HIS A O 1
ATOM 829 N N . ALA A 1 107 ? 12.062 -4.242 9.18 1 97.25 107 ALA A N 1
ATOM 830 C CA . ALA A 1 107 ? 13.516 -4.133 9.312 1 97.25 107 ALA A CA 1
ATOM 831 C C . ALA A 1 107 ? 14.125 -3.436 8.102 1 97.25 107 ALA A C 1
ATOM 833 O O . ALA A 1 107 ? 13.617 -3.564 6.984 1 97.25 107 ALA A O 1
ATOM 834 N N . ALA A 1 108 ? 15.094 -2.695 8.359 1 98.12 108 ALA A N 1
ATOM 835 C CA . ALA A 1 108 ? 15.844 -2.051 7.285 1 98.12 108 ALA A CA 1
ATOM 836 C C . ALA A 1 108 ? 17.281 -2.551 7.242 1 98.12 108 ALA A C 1
ATOM 838 O O . ALA A 1 108 ? 18.016 -2.436 8.227 1 98.12 108 ALA A O 1
ATOM 839 N N . GLN A 1 109 ? 17.688 -3.053 6.086 1 97.88 109 GLN A N 1
ATOM 840 C CA . GLN A 1 109 ? 19.016 -3.639 5.934 1 97.88 109 GLN A CA 1
ATOM 841 C C . GLN A 1 109 ? 19.719 -3.09 4.699 1 97.88 109 GLN A C 1
ATOM 843 O O . GLN A 1 109 ? 19.094 -2.928 3.643 1 97.88 109 GLN A O 1
ATOM 848 N N . VAL A 1 110 ? 20.969 -2.812 4.863 1 97.25 110 VAL A N 1
ATOM 849 C CA . VAL A 1 110 ? 21.766 -2.264 3.773 1 97.25 110 VAL A CA 1
ATOM 850 C C . VAL A 1 110 ? 22.125 -3.373 2.781 1 97.25 110 VAL A C 1
ATOM 852 O O . VAL A 1 110 ? 22.703 -4.395 3.162 1 97.25 110 VAL A O 1
ATOM 855 N N . LEU A 1 111 ? 21.766 -3.201 1.539 1 94.88 111 LEU A N 1
ATOM 856 C CA . LEU A 1 111 ? 22.094 -4.156 0.482 1 94.88 111 LEU A CA 1
ATOM 857 C C . LEU A 1 111 ? 23.406 -3.791 -0.203 1 94.88 111 LEU A C 1
ATOM 859 O O . LEU A 1 111 ? 24.203 -4.672 -0.522 1 94.88 111 LEU A O 1
ATOM 863 N N . GLN A 1 112 ? 23.469 -2.553 -0.519 1 92.62 112 GLN A N 1
ATOM 864 C CA . GLN A 1 112 ? 24.688 -1.945 -1.066 1 92.62 112 GLN A CA 1
ATOM 865 C C . GLN A 1 112 ? 25.156 -0.783 -0.197 1 92.62 112 GLN A C 1
ATOM 867 O O . GLN A 1 112 ? 24.344 0.02 0.27 1 92.62 112 GLN A O 1
ATOM 872 N N . THR A 1 113 ? 26.453 -0.751 0.002 1 94.19 113 THR A N 1
ATOM 873 C CA . THR A 1 113 ? 27.016 0.296 0.851 1 94.19 113 THR A CA 1
ATOM 874 C C . THR A 1 113 ? 26.234 1.6 0.679 1 94.19 113 THR A C 1
ATOM 876 O O . THR A 1 113 ? 25.984 2.037 -0.446 1 94.19 113 THR A O 1
ATOM 879 N N . ALA A 1 114 ? 25.875 2.084 1.873 1 93.88 114 ALA A N 1
ATOM 880 C CA . ALA A 1 114 ? 24.938 3.201 1.813 1 93.88 114 ALA A CA 1
ATOM 881 C C . ALA A 1 114 ? 25.391 4.348 2.711 1 93.88 114 ALA A C 1
ATOM 883 O O . ALA A 1 114 ? 25.953 4.117 3.791 1 93.88 114 ALA A O 1
ATOM 884 N N . LEU A 1 115 ? 25.25 5.551 2.191 1 91.56 115 LEU A N 1
ATOM 885 C CA . LEU A 1 115 ? 25.328 6.777 2.979 1 91.56 115 LEU A CA 1
ATOM 886 C C . LEU A 1 115 ? 23.953 7.262 3.389 1 91.56 115 LEU A C 1
ATOM 888 O O . LEU A 1 115 ? 23.094 7.5 2.533 1 91.56 115 LEU A O 1
ATOM 892 N N . VAL A 1 116 ? 23.734 7.344 4.758 1 91.06 116 VAL A N 1
ATOM 893 C CA . VAL A 1 116 ? 22.406 7.727 5.215 1 91.06 116 VAL A CA 1
ATOM 894 C C . VAL A 1 116 ? 22.5 8.891 6.199 1 91.06 116 VAL A C 1
ATOM 896 O O . VAL A 1 116 ? 23.531 9.047 6.875 1 91.06 116 VAL A O 1
ATOM 899 N N . CYS A 1 117 ? 21.453 9.695 6.219 1 88.38 117 CYS A N 1
ATOM 900 C CA . CYS A 1 117 ? 21.312 10.742 7.223 1 88.38 117 CYS A CA 1
ATOM 901 C C . CYS A 1 117 ? 20.297 10.352 8.289 1 88.38 117 CYS A C 1
ATOM 903 O O . CYS A 1 117 ? 19.156 10.031 7.965 1 88.38 117 CYS A O 1
ATOM 905 N N . ARG A 1 118 ? 20.797 10.391 9.43 1 88.56 118 ARG A N 1
ATOM 906 C CA . ARG A 1 118 ? 19.922 10.086 10.562 1 88.56 118 ARG A CA 1
ATOM 907 C C . ARG A 1 118 ? 19.156 11.328 11.016 1 88.56 118 ARG A C 1
ATOM 909 O O . ARG A 1 118 ? 19.766 12.344 11.352 1 88.56 118 ARG A O 1
ATOM 916 N N . LEU A 1 119 ? 17.859 11.195 11.062 1 85.88 119 LEU A N 1
ATOM 917 C CA . LEU A 1 119 ? 16.984 12.289 11.461 1 85.88 119 LEU A CA 1
ATOM 918 C C . LEU A 1 119 ? 16.219 11.938 12.734 1 85.88 119 LEU A C 1
ATOM 920 O O . LEU A 1 119 ? 15.172 11.297 12.688 1 85.88 119 LEU A O 1
ATOM 924 N N . PRO A 1 120 ? 16.734 12.453 13.805 1 86.69 120 PRO A N 1
ATOM 925 C CA . PRO A 1 120 ? 16.031 12.141 15.055 1 86.69 120 PRO A CA 1
ATOM 926 C C . PRO A 1 120 ? 14.586 12.602 15.047 1 86.69 120 PRO A C 1
ATOM 928 O O . PRO A 1 120 ? 14.281 13.703 14.578 1 86.69 120 PRO A O 1
ATOM 931 N N . ARG A 1 121 ? 13.711 11.703 15.531 1 87.75 121 ARG A N 1
ATOM 932 C CA . ARG A 1 121 ? 12.281 11.977 15.555 1 87.75 121 ARG A CA 1
ATOM 933 C C . ARG A 1 121 ? 11.984 13.32 16.219 1 87.75 121 ARG A C 1
ATOM 935 O O . ARG A 1 121 ? 11.188 14.109 15.703 1 87.75 121 ARG A O 1
ATOM 942 N N . GLU A 1 122 ? 12.602 13.641 17.312 1 83.31 122 GLU A N 1
ATOM 943 C CA . GLU A 1 122 ? 12.359 14.859 18.078 1 83.31 122 GLU A CA 1
ATOM 944 C C . GLU A 1 122 ? 12.664 16.094 17.25 1 83.31 122 GLU A C 1
ATOM 946 O O . GLU A 1 122 ? 11.992 17.125 17.375 1 83.31 122 GLU A O 1
ATOM 951 N N . VAL A 1 123 ? 13.664 15.953 16.438 1 78.38 123 VAL A N 1
ATOM 952 C CA . VAL A 1 123 ? 14.07 17.078 15.602 1 78.38 123 VAL A CA 1
ATOM 953 C C . VAL A 1 123 ? 13.008 17.328 14.531 1 78.38 123 VAL A C 1
ATOM 955 O O . VAL A 1 123 ? 12.594 18.469 14.312 1 78.38 123 VAL A O 1
ATOM 958 N N . VAL A 1 124 ? 12.539 16.281 13.93 1 79.5 124 VAL A N 1
ATOM 959 C CA . VAL A 1 124 ? 11.555 16.406 12.859 1 79.5 124 VAL A CA 1
ATOM 960 C C . VAL A 1 124 ? 10.227 16.906 13.43 1 79.5 124 VAL A C 1
ATOM 962 O O . VAL A 1 124 ? 9.562 17.75 12.82 1 79.5 124 VAL A O 1
ATOM 965 N N . GLU A 1 125 ? 9.914 16.391 14.547 1 78.5 125 GLU A N 1
ATOM 966 C CA . GLU A 1 125 ? 8.672 16.828 15.195 1 78.5 125 GLU A CA 1
ATOM 967 C C . GLU A 1 125 ? 8.719 18.312 15.516 1 78.5 125 GLU A C 1
ATOM 969 O O . GLU A 1 125 ? 7.734 19.031 15.32 1 78.5 125 GLU A O 1
ATOM 974 N N . ARG A 1 126 ? 9.766 18.781 16 1 76.12 126 ARG A N 1
ATOM 975 C CA . ARG A 1 126 ? 9.93 20.188 16.344 1 76.12 126 ARG A CA 1
ATOM 976 C C . ARG A 1 126 ? 9.859 21.062 15.094 1 76.12 126 ARG A C 1
ATOM 978 O O . ARG A 1 126 ? 9.18 22.094 15.094 1 76.12 126 ARG A O 1
ATOM 985 N N . LEU A 1 127 ? 10.562 20.594 14.102 1 72.69 127 LEU A N 1
ATOM 986 C CA . LEU A 1 127 ? 10.562 21.344 12.852 1 72.69 127 LEU A CA 1
ATOM 987 C C . LEU A 1 127 ? 9.164 21.391 12.25 1 72.69 127 LEU A C 1
ATOM 989 O O . LEU A 1 127 ? 8.75 22.406 11.695 1 72.69 127 LEU A O 1
ATOM 993 N N . ASN A 1 128 ? 8.539 20.297 12.336 1 73.44 128 ASN A N 1
ATOM 994 C CA . ASN A 1 128 ? 7.195 20.188 11.766 1 73.44 128 ASN A CA 1
ATOM 995 C C . ASN A 1 128 ? 6.223 21.141 12.438 1 73.44 128 ASN A C 1
ATOM 997 O O . ASN A 1 128 ? 5.324 21.672 11.781 1 73.44 128 ASN A O 1
ATOM 1001 N N . ARG A 1 129 ? 6.379 21.312 13.633 1 70.56 129 ARG A N 1
ATOM 1002 C CA . ARG A 1 129 ? 5.527 22.234 14.383 1 70.56 129 ARG A CA 1
ATOM 1003 C C . ARG A 1 129 ? 5.816 23.672 14 1 70.56 129 ARG A C 1
ATOM 1005 O O . ARG A 1 129 ? 4.902 24.5 13.945 1 70.56 129 ARG A O 1
ATOM 1012 N N . GLU A 1 130 ? 7.004 23.922 13.641 1 68.94 130 GLU A N 1
ATOM 1013 C CA . GLU A 1 130 ? 7.434 25.312 13.523 1 68.94 130 GLU A CA 1
ATOM 1014 C C . GLU A 1 130 ? 7.535 25.734 12.062 1 68.94 130 GLU A C 1
ATOM 1016 O O . GLU A 1 130 ? 7.574 26.938 11.758 1 68.94 130 GLU A O 1
ATOM 1021 N N . THR A 1 131 ? 7.652 24.781 11.211 1 70.25 131 THR A N 1
ATOM 1022 C CA . THR A 1 131 ? 7.957 25.109 9.828 1 70.25 131 THR A CA 1
ATOM 1023 C C . THR A 1 131 ? 6.965 24.438 8.883 1 70.25 131 THR A C 1
ATOM 1025 O O . THR A 1 131 ? 7.125 23.266 8.539 1 70.25 131 THR A O 1
ATOM 1028 N N . PRO A 1 132 ? 6.027 25.188 8.289 1 69.81 132 PRO A N 1
ATOM 1029 C CA . PRO A 1 132 ? 5.055 24.641 7.348 1 69.81 132 PRO A CA 1
ATOM 1030 C C . PRO A 1 132 ? 5.715 23.984 6.129 1 69.81 132 PRO A C 1
ATOM 1032 O O . PRO A 1 132 ? 5.168 23.047 5.555 1 69.81 132 PRO A O 1
ATOM 1035 N N . ARG A 1 133 ? 6.848 24.484 5.699 1 71.44 133 ARG A N 1
ATOM 1036 C CA . ARG A 1 133 ? 7.562 23.938 4.551 1 71.44 133 ARG A CA 1
ATOM 1037 C C . ARG A 1 133 ? 7.973 22.484 4.797 1 71.44 133 ARG A C 1
ATOM 1039 O O . ARG A 1 133 ? 7.949 21.672 3.877 1 71.44 133 ARG A O 1
ATOM 1046 N N . LEU A 1 134 ? 8.32 22.188 5.973 1 75.62 134 LEU A N 1
ATOM 1047 C CA . LEU A 1 134 ? 8.688 20.812 6.289 1 75.62 134 LEU A CA 1
ATOM 1048 C C . LEU A 1 134 ? 7.484 19.891 6.199 1 75.62 134 LEU A C 1
ATOM 1050 O O . LEU A 1 134 ? 7.613 18.734 5.789 1 75.62 134 LEU A O 1
ATOM 1054 N N . HIS A 1 135 ? 6.352 20.453 6.473 1 74.81 135 HIS A N 1
ATOM 1055 C CA . HIS A 1 135 ? 5.125 19.656 6.398 1 74.81 135 HIS A CA 1
ATOM 1056 C C . HIS A 1 135 ? 4.863 19.188 4.973 1 74.81 135 HIS A C 1
ATOM 1058 O O . HIS A 1 135 ? 4.543 18.016 4.754 1 74.81 135 HIS A O 1
ATOM 1064 N N . ARG A 1 136 ? 5.031 20.062 4.117 1 76.94 136 ARG A N 1
ATOM 1065 C CA . ARG A 1 136 ? 4.805 19.719 2.717 1 76.94 136 ARG A CA 1
ATOM 1066 C C . ARG A 1 136 ? 5.789 18.656 2.242 1 76.94 136 ARG A C 1
ATOM 1068 O O . ARG A 1 136 ? 5.41 17.734 1.525 1 76.94 136 ARG A O 1
ATOM 1075 N N . GLN A 1 137 ? 6.984 18.781 2.625 1 80.62 137 GLN A N 1
ATOM 1076 C CA . GLN A 1 137 ? 8 17.812 2.232 1 80.62 137 GLN A CA 1
ATOM 1077 C C . GLN A 1 137 ? 7.715 16.453 2.836 1 80.62 137 GLN A C 1
ATOM 1079 O O . GLN A 1 137 ? 7.902 15.422 2.178 1 80.62 137 GLN A O 1
ATOM 1084 N N . LEU A 1 138 ? 7.27 16.484 4.043 1 82.44 138 LEU A N 1
ATOM 1085 C CA . LEU A 1 138 ? 6.918 15.227 4.695 1 82.44 138 LEU A CA 1
ATOM 1086 C C . LEU A 1 138 ? 5.746 14.562 3.988 1 82.44 138 LEU A C 1
ATOM 1088 O O . LEU A 1 138 ? 5.766 13.352 3.754 1 82.44 138 LEU A O 1
ATOM 1092 N N . MET A 1 139 ? 4.82 15.312 3.568 1 83.06 139 MET A N 1
ATOM 1093 C CA . MET A 1 139 ? 3.678 14.781 2.83 1 83.06 139 MET A CA 1
ATOM 1094 C C . MET A 1 139 ? 4.121 14.188 1.496 1 83.06 139 MET A C 1
ATOM 1096 O O . MET A 1 139 ? 3.654 13.125 1.1 1 83.06 139 MET A O 1
ATOM 1100 N N . ASN A 1 140 ? 5.008 14.844 0.917 1 85.88 140 ASN A N 1
ATOM 1101 C CA . ASN A 1 140 ? 5.539 14.344 -0.346 1 85.88 140 ASN A CA 1
ATOM 1102 C C . ASN A 1 140 ? 6.262 13.008 -0.16 1 85.88 140 ASN A C 1
ATOM 1104 O O . ASN A 1 140 ? 6.113 12.102 -0.978 1 85.88 140 ASN A O 1
ATOM 1108 N N . LYS A 1 141 ? 6.977 12.914 0.89 1 89.19 141 LYS A N 1
ATOM 1109 C CA . LYS A 1 141 ? 7.695 11.672 1.152 1 89.19 141 LYS A CA 1
ATOM 1110 C C . LYS A 1 141 ? 6.727 10.523 1.436 1 89.19 141 LYS A C 1
ATOM 1112 O O . LYS A 1 141 ? 6.934 9.398 0.972 1 89.19 141 LYS A O 1
ATOM 1117 N N . TRP A 1 142 ? 5.703 10.836 2.158 1 89.5 142 TRP A N 1
ATOM 1118 C CA . TRP A 1 142 ? 4.672 9.836 2.418 1 89.5 142 TRP A CA 1
ATOM 1119 C C . TRP A 1 142 ? 3.982 9.414 1.126 1 89.5 142 TRP A C 1
ATOM 1121 O O . TRP A 1 142 ? 3.807 8.219 0.869 1 89.5 142 TRP A O 1
ATOM 1131 N N . SER A 1 143 ? 3.604 10.398 0.368 1 91.44 143 SER A N 1
ATOM 1132 C CA . SER A 1 143 ? 2.955 10.141 -0.912 1 91.44 143 SER A CA 1
ATOM 1133 C C . SER A 1 143 ? 3.846 9.297 -1.822 1 91.44 143 SER A C 1
ATOM 1135 O O . SER A 1 143 ? 3.381 8.336 -2.436 1 91.44 143 SER A O 1
ATOM 1137 N N . ASP A 1 144 ? 5.102 9.641 -1.881 1 91.38 144 ASP A N 1
ATOM 1138 C CA . ASP A 1 144 ? 6.062 8.891 -2.691 1 91.38 144 ASP A CA 1
ATOM 1139 C C . ASP A 1 144 ? 6.176 7.449 -2.213 1 91.38 144 ASP A C 1
ATOM 1141 O O . ASP A 1 144 ? 6.207 6.52 -3.025 1 91.38 144 ASP A O 1
ATOM 1145 N N . SER A 1 145 ? 6.285 7.301 -0.93 1 92.62 145 SER A N 1
ATOM 1146 C CA . SER A 1 145 ? 6.438 5.961 -0.369 1 92.62 145 SER A CA 1
ATOM 1147 C C . SER A 1 145 ? 5.227 5.09 -0.678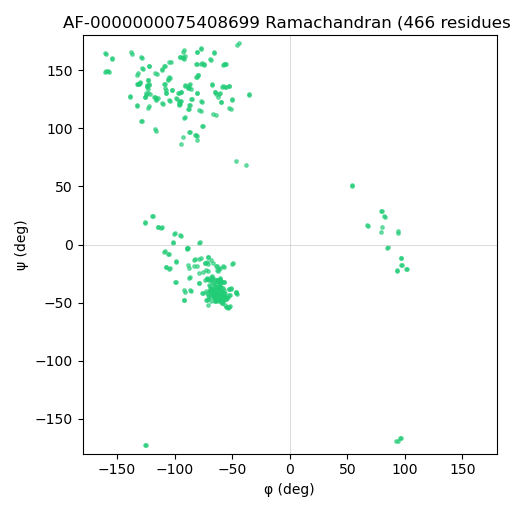 1 92.62 145 SER A C 1
ATOM 1149 O O . SER A 1 145 ? 5.367 3.916 -1.024 1 92.62 145 SER A O 1
ATOM 1151 N N . LEU A 1 146 ? 4.078 5.633 -0.544 1 94.06 146 LEU A N 1
ATOM 1152 C CA . LEU A 1 146 ? 2.857 4.891 -0.84 1 94.06 146 LEU A CA 1
ATOM 1153 C C . LEU A 1 146 ? 2.781 4.539 -2.322 1 94.06 146 LEU A C 1
ATOM 1155 O O . LEU A 1 146 ? 2.426 3.414 -2.68 1 94.06 146 LEU A O 1
ATOM 1159 N N . ARG A 1 147 ? 3.078 5.52 -3.135 1 92.31 147 ARG A N 1
ATOM 1160 C CA . ARG A 1 147 ? 3.107 5.27 -4.57 1 92.31 147 ARG A CA 1
ATOM 1161 C C . ARG A 1 147 ? 4.074 4.137 -4.91 1 92.31 147 ARG A C 1
ATOM 1163 O O . ARG A 1 147 ? 3.74 3.24 -5.688 1 92.31 147 ARG A O 1
ATOM 1170 N N . LEU A 1 148 ? 5.219 4.203 -4.309 1 90.38 148 LEU A N 1
ATOM 1171 C CA . LEU A 1 148 ? 6.223 3.17 -4.535 1 90.38 148 LEU A CA 1
ATOM 1172 C C . LEU A 1 148 ? 5.719 1.809 -4.07 1 90.38 148 LEU A C 1
ATOM 1174 O O . LEU A 1 148 ? 5.93 0.799 -4.746 1 90.38 148 LEU A O 1
ATOM 1178 N N . ALA A 1 149 ? 5.051 1.769 -2.967 1 93.62 149 ALA A N 1
ATOM 1179 C CA . ALA A 1 149 ? 4.504 0.515 -2.453 1 93.62 149 ALA A CA 1
ATOM 1180 C C . ALA A 1 149 ? 3.504 -0.089 -3.434 1 93.62 149 ALA A C 1
ATOM 1182 O O . ALA A 1 149 ? 3.535 -1.293 -3.701 1 93.62 149 ALA A O 1
ATOM 1183 N N . ASP A 1 150 ? 2.648 0.705 -3.992 1 93.19 150 ASP A N 1
ATOM 1184 C CA . ASP A 1 150 ? 1.634 0.229 -4.93 1 93.19 150 ASP A CA 1
ATOM 1185 C C . ASP A 1 150 ? 2.268 -0.223 -6.242 1 93.19 150 ASP A C 1
ATOM 1187 O O . ASP A 1 150 ? 1.862 -1.235 -6.816 1 93.19 150 ASP A O 1
ATOM 1191 N N . GLU A 1 151 ? 3.227 0.531 -6.66 1 88.69 151 GLU A N 1
ATOM 1192 C CA . GLU A 1 151 ? 3.955 0.14 -7.863 1 88.69 151 GLU A CA 1
ATOM 1193 C C . GLU A 1 151 ? 4.703 -1.173 -7.652 1 88.69 151 GLU A C 1
ATOM 1195 O O . GLU A 1 151 ? 4.738 -2.021 -8.547 1 88.69 151 GLU A O 1
ATOM 1200 N N . TRP A 1 152 ? 5.305 -1.233 -6.496 1 90.5 152 TRP A N 1
ATOM 1201 C CA . TRP A 1 152 ? 6.004 -2.455 -6.117 1 90.5 152 TRP A CA 1
ATOM 1202 C C . TRP A 1 152 ? 5.082 -3.666 -6.223 1 90.5 152 TRP A C 1
ATOM 1204 O O . TRP A 1 152 ? 5.445 -4.676 -6.832 1 90.5 152 TRP A O 1
ATOM 1214 N N . LEU A 1 153 ? 3.934 -3.559 -5.754 1 89.94 153 LEU A N 1
ATOM 1215 C CA . LEU A 1 153 ? 2.932 -4.621 -5.789 1 89.94 153 LEU A CA 1
ATOM 1216 C C . LEU A 1 153 ? 2.549 -4.961 -7.223 1 89.94 153 LEU A C 1
ATOM 1218 O O . LEU A 1 153 ? 2.586 -6.129 -7.617 1 89.94 153 LEU A O 1
ATOM 1222 N N . THR A 1 154 ? 2.295 -3.979 -8 1 88.69 154 THR A N 1
ATOM 1223 C CA . THR A 1 154 ? 1.738 -4.203 -9.328 1 88.69 154 THR A CA 1
ATOM 1224 C C . THR A 1 154 ? 2.828 -4.641 -10.305 1 88.69 154 THR A C 1
ATOM 1226 O O . THR A 1 154 ? 2.584 -5.477 -11.18 1 88.69 154 THR A O 1
ATOM 1229 N N . GLU A 1 155 ? 3.988 -4.164 -10.133 1 88.12 155 GLU A N 1
ATOM 1230 C CA . GLU A 1 155 ? 5.059 -4.438 -11.086 1 88.12 155 GLU A CA 1
ATOM 1231 C C . GLU A 1 155 ? 5.77 -5.746 -10.758 1 88.12 155 GLU A C 1
ATOM 1233 O O . GLU A 1 155 ? 6.051 -6.547 -11.648 1 88.12 155 GLU A O 1
ATOM 1238 N N . LEU A 1 156 ? 5.969 -5.973 -9.492 1 90.69 156 LEU A N 1
ATOM 1239 C CA . LEU A 1 156 ? 6.887 -7.051 -9.156 1 90.69 156 LEU A CA 1
ATOM 1240 C C . LEU A 1 156 ? 6.133 -8.25 -8.578 1 90.69 156 LEU A C 1
ATOM 1242 O O . LEU A 1 156 ? 6.715 -9.312 -8.375 1 90.69 156 LEU A O 1
ATOM 1246 N N . ASN A 1 157 ? 4.875 -8.102 -8.367 1 88.75 157 ASN A N 1
ATOM 1247 C CA . ASN A 1 157 ? 4.148 -9.188 -7.723 1 88.75 157 ASN A CA 1
ATOM 1248 C C . ASN A 1 157 ? 2.934 -9.617 -8.547 1 88.75 157 ASN A C 1
ATOM 1250 O O . ASN A 1 157 ? 1.965 -10.141 -8 1 88.75 157 ASN A O 1
ATOM 1254 N N . THR A 1 158 ? 2.982 -9.266 -9.773 1 84.81 158 THR A N 1
ATOM 1255 C CA . THR A 1 158 ? 1.927 -9.68 -10.695 1 84.81 158 THR A CA 1
ATOM 1256 C C . THR A 1 158 ? 2.51 -10.445 -11.883 1 84.81 158 THR A C 1
ATOM 1258 O O . THR A 1 158 ? 3.594 -10.117 -12.367 1 84.81 158 THR A O 1
ATOM 1261 N N . GLY A 1 159 ? 1.727 -11.5 -12.297 1 84.56 159 GLY A N 1
ATOM 1262 C CA . GLY A 1 159 ? 2.164 -12.258 -13.461 1 84.56 159 GLY A CA 1
ATOM 1263 C C . GLY A 1 159 ? 3.006 -13.461 -13.102 1 84.56 159 GLY A C 1
ATOM 1264 O O . GLY A 1 159 ? 3.078 -13.852 -11.938 1 84.56 159 GLY A O 1
ATOM 1265 N N . THR A 1 160 ? 3.639 -14.07 -14.148 1 89 160 THR A N 1
ATOM 1266 C CA . THR A 1 160 ? 4.43 -15.281 -13.977 1 89 160 THR A CA 1
ATOM 1267 C C . THR A 1 160 ? 5.793 -14.961 -13.367 1 89 160 THR A C 1
ATOM 1269 O O . THR A 1 160 ? 6.188 -13.797 -13.305 1 89 160 THR A O 1
ATOM 1272 N N . ALA A 1 161 ? 6.461 -16.016 -12.953 1 93.06 161 ALA A N 1
ATOM 1273 C CA . ALA A 1 161 ? 7.809 -15.867 -12.414 1 93.06 161 ALA A CA 1
ATOM 1274 C C . ALA A 1 161 ? 8.734 -15.188 -13.414 1 93.06 161 ALA A C 1
ATOM 1276 O O . ALA A 1 161 ? 9.523 -14.312 -13.047 1 93.06 161 ALA A O 1
ATOM 1277 N N . ARG A 1 162 ? 8.586 -15.539 -14.711 1 95.25 162 ARG A N 1
ATOM 1278 C CA . ARG A 1 162 ? 9.414 -14.969 -15.773 1 95.25 162 ARG A CA 1
ATOM 1279 C C . ARG A 1 162 ? 9.148 -13.477 -15.93 1 95.25 162 ARG A C 1
ATOM 1281 O O . ARG A 1 162 ? 10.086 -12.688 -16.062 1 95.25 162 ARG A O 1
ATOM 1288 N N . GLN A 1 163 ? 7.918 -13.156 -15.93 1 93 163 GLN A N 1
ATOM 1289 C CA . GLN A 1 163 ? 7.531 -11.758 -16.094 1 93 163 GLN A CA 1
ATOM 1290 C C . GLN A 1 163 ? 8.047 -10.906 -14.938 1 93 163 GLN A C 1
ATOM 1292 O O . GLN A 1 163 ? 8.633 -9.844 -15.156 1 93 163 GLN A O 1
ATOM 1297 N N . ARG A 1 164 ? 7.84 -11.414 -13.75 1 93.75 164 ARG A N 1
ATOM 1298 C CA . ARG A 1 164 ? 8.266 -10.688 -12.562 1 93.75 164 ARG A CA 1
ATOM 1299 C C . ARG A 1 164 ? 9.781 -10.547 -12.523 1 93.75 164 ARG A C 1
ATOM 1301 O O . ARG A 1 164 ? 10.305 -9.484 -12.18 1 93.75 164 ARG A O 1
ATOM 1308 N N . MET A 1 165 ? 10.461 -11.602 -12.898 1 97.31 165 MET A N 1
ATOM 1309 C CA . MET A 1 165 ? 11.922 -11.57 -12.938 1 97.31 165 MET A CA 1
ATOM 1310 C C . MET A 1 165 ? 12.414 -10.547 -13.953 1 97.31 165 MET A C 1
ATOM 1312 O O . MET A 1 165 ? 13.336 -9.773 -13.672 1 97.31 165 MET A O 1
ATOM 1316 N N . ALA A 1 166 ? 11.797 -10.523 -15.062 1 97.06 166 ALA A N 1
ATOM 1317 C CA . ALA A 1 166 ? 12.18 -9.57 -16.109 1 97.06 166 ALA A CA 1
ATOM 1318 C C . ALA A 1 166 ? 12.008 -8.133 -15.625 1 97.06 166 ALA A C 1
ATOM 1320 O O . ALA A 1 166 ? 12.891 -7.297 -15.82 1 97.06 166 ALA A O 1
ATOM 1321 N N . ARG A 1 167 ? 10.906 -7.887 -15 1 95.62 167 ARG A N 1
ATOM 1322 C CA . ARG A 1 167 ? 10.648 -6.539 -14.5 1 95.62 167 ARG A CA 1
ATOM 1323 C C . ARG A 1 167 ? 11.641 -6.16 -13.406 1 95.62 167 ARG A C 1
ATOM 1325 O O . ARG A 1 167 ? 12.039 -5 -13.297 1 95.62 167 ARG A O 1
ATOM 1332 N N . LEU A 1 168 ? 12.016 -7.137 -12.57 1 96.69 168 LEU A N 1
ATOM 1333 C CA . LEU A 1 168 ? 13.016 -6.863 -11.547 1 96.69 168 LEU A CA 1
ATOM 1334 C C . LEU A 1 168 ? 14.352 -6.488 -12.172 1 96.69 168 LEU A C 1
ATOM 1336 O O . LEU A 1 168 ? 15.008 -5.539 -11.734 1 96.69 168 LEU A O 1
ATOM 1340 N N . PHE A 1 169 ? 14.766 -7.215 -13.211 1 97.44 169 PHE A N 1
ATOM 1341 C CA . PHE A 1 169 ? 15.992 -6.883 -13.922 1 97.44 169 PHE A CA 1
ATOM 1342 C C . PHE A 1 169 ? 15.969 -5.438 -14.414 1 97.44 169 PHE A C 1
ATOM 1344 O O . PHE A 1 169 ? 16.922 -4.688 -14.203 1 97.44 169 PHE A O 1
ATOM 1351 N N . VAL A 1 170 ? 14.859 -5.117 -14.992 1 95.56 170 VAL A N 1
ATOM 1352 C CA . VAL A 1 170 ? 14.711 -3.779 -15.555 1 95.56 170 VAL A CA 1
ATOM 1353 C C . VAL A 1 170 ? 14.727 -2.746 -14.43 1 95.56 170 VAL A C 1
ATOM 1355 O O . VAL A 1 170 ? 15.398 -1.72 -14.531 1 95.56 170 VAL A O 1
ATOM 1358 N N . HIS A 1 171 ? 14.008 -3.074 -13.406 1 94.19 171 HIS A N 1
ATOM 1359 C CA . HIS A 1 171 ? 13.938 -2.172 -12.266 1 94.19 171 HIS A CA 1
ATOM 1360 C C . HIS A 1 171 ? 15.32 -1.906 -11.688 1 94.19 171 HIS A C 1
ATOM 1362 O O . HIS A 1 171 ? 15.703 -0.752 -11.477 1 94.19 171 HIS A O 1
ATOM 1368 N N . LEU A 1 172 ? 16.109 -2.898 -11.453 1 94.56 172 LEU A N 1
ATOM 1369 C CA . LEU A 1 172 ? 17.422 -2.783 -10.828 1 94.56 172 LEU A CA 1
ATOM 1370 C C . LEU A 1 172 ? 18.406 -2.076 -11.758 1 94.56 172 LEU A C 1
ATOM 1372 O O . LEU A 1 172 ? 19.281 -1.336 -11.297 1 94.56 172 LEU A O 1
ATOM 1376 N N . SER A 1 173 ? 18.297 -2.305 -13 1 95.06 173 SER A N 1
ATOM 1377 C CA . SER A 1 173 ? 19.156 -1.617 -13.953 1 95.06 173 SER A CA 1
ATOM 1378 C C . SER A 1 173 ? 18.938 -0.108 -13.906 1 95.06 173 SER A C 1
ATOM 1380 O O . SER A 1 173 ? 19.875 0.665 -14.117 1 95.06 173 SER A O 1
ATOM 1382 N N . GLY A 1 174 ? 17.734 0.25 -13.625 1 91.75 174 GLY A N 1
ATOM 1383 C CA . GLY A 1 174 ? 17.391 1.662 -13.547 1 91.75 174 GLY A CA 1
ATOM 1384 C C . GLY A 1 174 ? 17.984 2.352 -12.336 1 91.75 174 GLY A C 1
ATOM 1385 O O . GLY A 1 174 ? 18.047 3.582 -12.281 1 91.75 174 GLY A O 1
ATOM 1386 N N . LEU A 1 175 ? 18.406 1.604 -11.406 1 88.5 175 LEU A N 1
ATOM 1387 C CA . LEU A 1 175 ? 19 2.158 -10.195 1 88.5 175 LEU A CA 1
ATOM 1388 C C . LEU A 1 175 ? 20.469 2.51 -10.406 1 88.5 175 LEU A C 1
ATOM 1390 O O . LEU A 1 175 ? 21.062 3.209 -9.586 1 88.5 175 LEU A O 1
ATOM 1394 N N . SER A 1 176 ? 21 2.037 -11.5 1 88.44 176 SER A N 1
ATOM 1395 C CA . SER A 1 176 ? 22.422 2.268 -11.773 1 88.44 176 SER A CA 1
ATOM 1396 C C . SER A 1 176 ? 22.609 3.314 -12.867 1 88.44 176 SER A C 1
ATOM 1398 O O . SER A 1 176 ? 21.844 3.346 -13.844 1 88.44 176 SER A O 1
ATOM 1400 N N . GLU A 1 177 ? 23.562 4.074 -12.711 1 86.31 177 GLU A N 1
ATOM 1401 C CA . GLU A 1 177 ? 23.844 5.117 -13.695 1 86.31 177 GLU A CA 1
ATOM 1402 C C . GLU A 1 177 ? 24.406 4.531 -14.984 1 86.31 177 GLU A C 1
ATOM 1404 O O . GLU A 1 177 ? 24.188 5.07 -16.062 1 86.31 177 GLU A O 1
ATOM 1409 N N . ASP A 1 178 ? 25.109 3.416 -14.93 1 91.62 178 ASP A N 1
ATOM 1410 C CA . ASP A 1 178 ? 25.781 2.834 -16.094 1 91.62 178 ASP A CA 1
ATOM 1411 C C . ASP A 1 178 ? 24.844 1.884 -16.844 1 91.62 178 ASP A C 1
ATOM 1413 O O . ASP A 1 178 ? 25.25 1.243 -17.812 1 91.62 178 ASP A O 1
ATOM 1417 N N . GLY A 1 179 ? 23.703 1.712 -16.312 1 90.81 179 GLY A N 1
ATOM 1418 C CA . GLY A 1 179 ? 22.703 0.901 -16.984 1 90.81 179 GLY A CA 1
ATOM 1419 C C . GLY A 1 179 ? 22.844 -0.582 -16.703 1 90.81 179 GLY A C 1
ATOM 1420 O O . GLY A 1 179 ? 22.031 -1.39 -17.156 1 90.81 179 GLY A O 1
ATOM 1421 N N . LEU A 1 180 ? 23.875 -0.907 -15.953 1 95.5 180 LEU A N 1
ATOM 1422 C CA . LEU A 1 180 ? 24.062 -2.309 -15.594 1 95.5 180 LEU A CA 1
ATOM 1423 C C . LEU A 1 180 ? 23.156 -2.705 -14.445 1 95.5 180 LEU A C 1
ATOM 1425 O O . LEU A 1 180 ? 22.844 -1.885 -13.578 1 95.5 180 LEU A O 1
ATOM 1429 N N . CYS A 1 181 ? 22.719 -3.949 -14.516 1 96.06 181 CYS A N 1
ATOM 1430 C CA . CYS A 1 181 ? 21.906 -4.484 -13.43 1 96.06 181 CYS A CA 1
ATOM 1431 C C . CYS A 1 181 ? 22.766 -5.172 -12.383 1 96.06 181 CYS A C 1
ATOM 1433 O O . CYS A 1 181 ? 23.422 -6.18 -12.672 1 96.06 181 CYS A O 1
ATOM 1435 N N . ARG A 1 182 ? 22.875 -4.559 -11.281 1 94.44 182 ARG A N 1
ATOM 1436 C CA . ARG A 1 182 ? 23.5 -5.234 -10.148 1 94.44 182 ARG A CA 1
ATOM 1437 C C . ARG A 1 182 ? 22.469 -6.055 -9.375 1 94.44 182 ARG A C 1
ATOM 1439 O O . ARG A 1 182 ? 21.75 -5.523 -8.531 1 94.44 182 ARG A O 1
ATOM 1446 N N . MET A 1 183 ? 22.453 -7.285 -9.711 1 94.88 183 MET A N 1
ATOM 1447 C CA . MET A 1 183 ? 21.422 -8.188 -9.188 1 94.88 183 MET A CA 1
ATOM 1448 C C . MET A 1 183 ? 21.703 -8.531 -7.727 1 94.88 183 MET A C 1
ATOM 1450 O O . MET A 1 183 ? 22.844 -8.453 -7.27 1 94.88 183 MET A O 1
ATOM 1454 N N . LEU A 1 184 ? 20.688 -8.867 -7.09 1 94.75 184 LEU A N 1
ATOM 1455 C CA . LEU A 1 184 ? 20.734 -9.25 -5.684 1 94.75 184 LEU A CA 1
ATOM 1456 C C . LEU A 1 184 ? 20.906 -10.758 -5.539 1 94.75 184 LEU A C 1
ATOM 1458 O O . LEU A 1 184 ? 20.844 -11.492 -6.523 1 94.75 184 LEU A O 1
ATOM 1462 N N . GLY A 1 185 ? 21.25 -11.117 -4.301 1 94.62 185 GLY A N 1
ATOM 1463 C CA . GLY A 1 185 ? 21.25 -12.547 -4.039 1 94.62 185 GLY A CA 1
ATOM 1464 C C . GLY A 1 185 ? 19.906 -13.203 -4.309 1 94.62 185 GLY A C 1
ATOM 1465 O O . GLY A 1 185 ? 18.859 -12.562 -4.16 1 94.62 185 GLY A O 1
ATOM 1466 N N . ARG A 1 186 ? 19.969 -14.523 -4.598 1 95.62 186 ARG A N 1
ATOM 1467 C CA . ARG A 1 186 ? 18.75 -15.219 -5.027 1 95.62 186 ARG A CA 1
ATOM 1468 C C . ARG A 1 186 ? 17.734 -15.305 -3.891 1 95.62 186 ARG A C 1
ATOM 1470 O O . ARG A 1 186 ? 16.531 -15.32 -4.133 1 95.62 186 ARG A O 1
ATOM 1477 N N . GLU A 1 187 ? 18.234 -15.289 -2.697 1 94.75 187 GLU A N 1
ATOM 1478 C CA . GLU A 1 187 ? 17.312 -15.25 -1.56 1 94.75 187 GLU A CA 1
ATOM 1479 C C . GLU A 1 187 ? 16.547 -13.938 -1.507 1 94.75 187 GLU A C 1
ATOM 1481 O O . GLU A 1 187 ? 15.336 -13.93 -1.32 1 94.75 187 GLU A O 1
ATOM 1486 N N . ASP A 1 188 ? 17.281 -12.867 -1.745 1 95.62 188 ASP A N 1
ATOM 1487 C CA . ASP A 1 188 ? 16.641 -11.547 -1.771 1 95.62 188 ASP A CA 1
ATOM 1488 C C . ASP A 1 188 ? 15.719 -11.406 -2.979 1 95.62 188 ASP A C 1
ATOM 1490 O O . ASP A 1 188 ? 14.633 -10.844 -2.871 1 95.62 188 ASP A O 1
ATOM 1494 N N . VAL A 1 189 ? 16.125 -11.953 -4.062 1 96.56 189 VAL A N 1
ATOM 1495 C CA . VAL A 1 189 ? 15.297 -11.938 -5.262 1 96.56 189 VAL A CA 1
ATOM 1496 C C . VAL A 1 189 ? 13.984 -12.656 -4.984 1 96.56 189 VAL A C 1
ATOM 1498 O O . VAL A 1 189 ? 12.906 -12.133 -5.27 1 96.56 189 VAL A O 1
ATOM 1501 N N . GLY A 1 190 ? 14.125 -13.828 -4.41 1 95.69 190 GLY A N 1
ATOM 1502 C CA . GLY A 1 190 ? 12.93 -14.578 -4.051 1 95.69 190 GLY A CA 1
ATOM 1503 C C . GLY A 1 190 ? 12.016 -13.828 -3.096 1 95.69 190 GLY A C 1
ATOM 1504 O O . GLY A 1 190 ? 10.797 -13.836 -3.258 1 95.69 190 GLY A O 1
ATOM 1505 N N . ALA A 1 191 ? 12.625 -13.164 -2.143 1 94.62 191 ALA A N 1
ATOM 1506 C CA . ALA A 1 191 ? 11.875 -12.43 -1.127 1 94.62 191 ALA A CA 1
ATOM 1507 C C . ALA A 1 191 ? 11.156 -11.227 -1.74 1 94.62 191 ALA A C 1
ATOM 1509 O O . ALA A 1 191 ? 10.102 -10.812 -1.245 1 94.62 191 ALA A O 1
ATOM 1510 N N . ILE A 1 192 ? 11.75 -10.672 -2.809 1 95.12 192 ILE A N 1
ATOM 1511 C CA . ILE A 1 192 ? 11.117 -9.562 -3.508 1 95.12 192 ILE A CA 1
ATOM 1512 C C . ILE A 1 192 ? 9.953 -10.07 -4.352 1 95.12 192 ILE A C 1
ATOM 1514 O O . ILE A 1 192 ? 8.852 -9.516 -4.301 1 95.12 192 ILE A O 1
ATOM 1518 N N . LEU A 1 193 ? 10.141 -11.18 -5.008 1 94.25 193 LEU A N 1
ATOM 1519 C CA . LEU A 1 193 ? 9.242 -11.609 -6.07 1 94.25 193 LEU A CA 1
ATOM 1520 C C . LEU A 1 193 ? 8.281 -12.688 -5.574 1 94.25 193 LEU A C 1
ATOM 1522 O O . LEU A 1 193 ? 7.434 -13.164 -6.332 1 94.25 193 LEU A O 1
ATOM 1526 N N . SER A 1 194 ? 8.383 -13.023 -4.328 1 90.62 194 SER A N 1
ATOM 1527 C CA . SER A 1 194 ? 7.625 -14.141 -3.777 1 90.62 194 SER A CA 1
ATOM 1528 C C . SER A 1 194 ? 7.863 -15.414 -4.574 1 90.62 194 SER A C 1
ATOM 1530 O O . SER A 1 194 ? 6.914 -16.062 -5.023 1 90.62 194 SER A O 1
ATOM 1532 N N . LEU A 1 195 ? 9.086 -15.727 -4.766 1 92.38 195 LEU A N 1
ATOM 1533 C CA . LEU A 1 195 ? 9.555 -16.938 -5.41 1 92.38 195 LEU A CA 1
ATOM 1534 C C . LEU A 1 195 ? 10.484 -17.734 -4.488 1 92.38 195 LEU A C 1
ATOM 1536 O O . LEU A 1 195 ? 11.047 -17.172 -3.545 1 92.38 195 LEU A O 1
ATOM 1540 N N . THR A 1 196 ? 10.523 -18.984 -4.719 1 92.44 196 THR A N 1
ATOM 1541 C CA . THR A 1 196 ? 11.562 -19.75 -4.035 1 92.44 196 THR A CA 1
ATOM 1542 C C . THR A 1 196 ? 12.938 -19.391 -4.582 1 92.44 196 THR A C 1
ATOM 1544 O O . THR A 1 196 ? 13.062 -18.875 -5.699 1 92.44 196 THR A O 1
ATOM 1547 N N . THR A 1 197 ? 13.945 -19.703 -3.742 1 94.75 197 THR A N 1
ATOM 1548 C CA . THR A 1 197 ? 15.32 -19.5 -4.188 1 94.75 197 THR A CA 1
ATOM 1549 C C . THR A 1 197 ? 15.617 -20.328 -5.43 1 94.75 197 THR A C 1
ATOM 1551 O O . THR A 1 197 ? 16.297 -19.859 -6.344 1 94.75 197 THR A O 1
ATOM 1554 N N . GLU A 1 198 ? 15.047 -21.484 -5.457 1 96.75 198 GLU A N 1
ATOM 1555 C CA . GLU A 1 198 ? 15.242 -22.391 -6.59 1 96.75 198 GLU A CA 1
ATOM 1556 C C . GLU A 1 198 ? 14.656 -21.797 -7.867 1 96.75 198 GLU A C 1
ATOM 1558 O O . GLU A 1 198 ? 15.312 -21.781 -8.914 1 96.75 198 GLU A O 1
ATOM 1563 N N . THR A 1 199 ? 13.508 -21.344 -7.84 1 95.44 199 THR A N 1
ATOM 1564 C CA . THR A 1 199 ? 12.852 -20.766 -9 1 95.44 199 THR A CA 1
ATOM 1565 C C . THR A 1 199 ? 13.578 -19.5 -9.453 1 95.44 199 THR A C 1
ATOM 1567 O O . THR A 1 199 ? 13.742 -19.266 -10.656 1 95.44 199 THR A O 1
ATOM 1570 N N . SER A 1 200 ? 13.984 -18.719 -8.5 1 97 200 SER A N 1
ATOM 1571 C CA . SER A 1 200 ? 14.75 -17.516 -8.828 1 97 200 SER A CA 1
ATOM 1572 C C . SER A 1 200 ? 16.016 -17.875 -9.594 1 97 200 SER A C 1
ATOM 1574 O O . SER A 1 200 ? 16.312 -17.266 -10.625 1 97 200 SER A O 1
ATOM 1576 N N . SER A 1 201 ? 16.719 -18.812 -9.102 1 97.75 201 SER A N 1
ATOM 1577 C CA . SER A 1 201 ? 17.969 -19.234 -9.727 1 97.75 201 SER A CA 1
ATOM 1578 C C . SER A 1 201 ? 17.719 -19.781 -11.133 1 97.75 201 SER A C 1
ATOM 1580 O O . SER A 1 201 ? 18.438 -19.422 -12.078 1 97.75 201 SER A O 1
ATOM 1582 N N . ARG A 1 202 ? 16.672 -20.578 -11.234 1 98 202 ARG A N 1
ATOM 1583 C CA . ARG A 1 202 ? 16.344 -21.188 -12.516 1 98 202 ARG A CA 1
ATOM 1584 C C . ARG A 1 202 ? 15.969 -20.141 -13.547 1 98 202 ARG A C 1
ATOM 1586 O O . ARG A 1 202 ? 16.344 -20.25 -14.719 1 98 202 ARG A O 1
ATOM 1593 N N . THR A 1 203 ? 15.211 -19.219 -13.164 1 97.88 203 THR A N 1
ATOM 1594 C CA . THR A 1 203 ? 14.773 -18.172 -14.078 1 97.88 203 THR A CA 1
ATOM 1595 C C . THR A 1 203 ? 15.953 -17.328 -14.539 1 97.88 203 THR A C 1
ATOM 1597 O O . THR A 1 203 ? 16.062 -17 -15.727 1 97.88 203 THR A O 1
ATOM 1600 N N . VAL A 1 204 ? 16.812 -16.969 -13.602 1 97.94 204 VAL A N 1
ATOM 1601 C CA . VAL A 1 204 ? 18 -16.219 -13.969 1 97.94 204 VAL A CA 1
ATOM 1602 C C . VAL A 1 204 ? 18.844 -17.031 -14.953 1 97.94 204 VAL A C 1
ATOM 1604 O O . VAL A 1 204 ? 19.344 -16.484 -15.945 1 97.94 204 VAL A O 1
ATOM 1607 N N . ALA A 1 205 ? 19 -18.312 -14.688 1 98.12 205 ALA A N 1
ATOM 1608 C CA . ALA A 1 205 ? 19.75 -19.188 -15.57 1 98.12 205 ALA A CA 1
ATOM 1609 C C . ALA A 1 205 ? 19.109 -19.25 -16.953 1 98.12 205 ALA A C 1
ATOM 1611 O O . ALA A 1 205 ? 19.812 -19.234 -17.969 1 98.12 205 ALA A O 1
ATOM 1612 N N . GLU A 1 206 ? 17.828 -19.328 -16.938 1 98.19 206 GLU A N 1
ATOM 1613 C CA . GLU A 1 206 ? 17.094 -19.344 -18.188 1 98.19 206 GLU A CA 1
ATOM 1614 C C . GLU A 1 206 ? 17.344 -18.062 -19 1 98.19 206 GLU A C 1
ATOM 1616 O O . GLU A 1 206 ? 17.578 -18.125 -20.203 1 98.19 206 GLU A O 1
ATOM 1621 N N . PHE A 1 207 ? 17.266 -16.922 -18.312 1 98.38 207 PHE A N 1
ATOM 1622 C CA . PHE A 1 207 ? 17.469 -15.641 -18.969 1 98.38 207 PHE A CA 1
ATOM 1623 C C . PHE A 1 207 ? 18.875 -15.5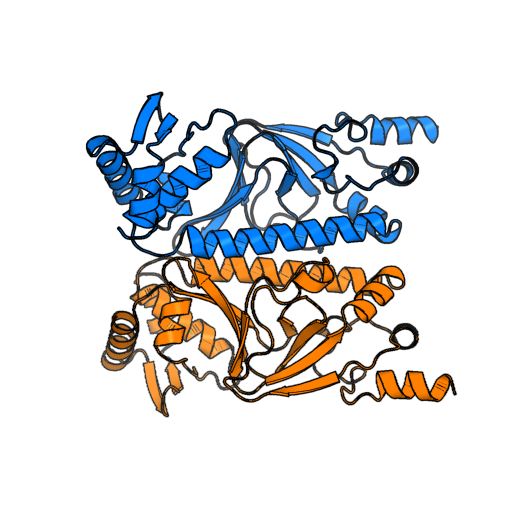47 -19.547 1 98.38 207 PHE A C 1
ATOM 1625 O O . PHE A 1 207 ? 19.062 -14.992 -20.625 1 98.38 207 PHE A O 1
ATOM 1632 N N . LYS A 1 208 ? 19.828 -16.094 -18.844 1 97.94 208 LYS A N 1
ATOM 1633 C CA . LYS A 1 208 ? 21.188 -16.156 -19.328 1 97.94 208 LYS A CA 1
ATOM 1634 C C . LYS A 1 208 ? 21.297 -17.031 -20.578 1 97.94 208 LYS A C 1
ATOM 1636 O O . LYS A 1 208 ? 21.906 -16.625 -21.578 1 97.94 208 LYS A O 1
ATOM 1641 N N . ARG A 1 209 ? 20.703 -18.156 -20.547 1 97.69 209 ARG A N 1
ATOM 1642 C CA . ARG A 1 209 ? 20.734 -19.094 -21.656 1 97.69 209 ARG A CA 1
ATOM 1643 C C . ARG A 1 209 ? 20.094 -18.5 -22.906 1 97.69 209 ARG A C 1
ATOM 1645 O O . ARG A 1 209 ? 20.594 -18.688 -24.016 1 97.69 209 ARG A O 1
ATOM 1652 N N . LEU A 1 210 ? 19.031 -17.766 -22.703 1 96.88 210 LEU A N 1
ATOM 1653 C CA . LEU A 1 210 ? 18.297 -17.172 -23.812 1 96.88 210 LEU A CA 1
ATOM 1654 C C . LEU A 1 210 ? 19 -15.922 -24.328 1 96.88 210 LEU A C 1
ATOM 1656 O O . LEU A 1 210 ? 18.641 -15.375 -25.359 1 96.88 210 LEU A O 1
ATOM 1660 N N . GLY A 1 211 ? 19.938 -15.453 -23.578 1 97 211 GLY A N 1
ATOM 1661 C CA . GLY A 1 211 ? 20.719 -14.289 -23.969 1 97 211 GLY A CA 1
ATOM 1662 C C . GLY A 1 211 ? 20 -12.977 -23.703 1 97 211 GLY A C 1
ATOM 1663 O O . GLY A 1 211 ? 20.391 -11.93 -24.219 1 97 211 GLY A O 1
ATOM 1664 N N . VAL A 1 212 ? 19.031 -13.039 -22.953 1 97.31 212 VAL A N 1
ATOM 1665 C CA . VAL A 1 212 ? 18.297 -11.82 -22.656 1 97.31 212 VAL A CA 1
ATOM 1666 C C . VAL A 1 212 ? 19.047 -10.992 -21.609 1 97.31 212 VAL A C 1
ATOM 1668 O O . VAL A 1 212 ? 18.844 -9.781 -21.516 1 97.31 212 VAL A O 1
ATOM 1671 N N . VAL A 1 213 ? 19.859 -11.68 -20.828 1 98.44 213 VAL A N 1
ATOM 1672 C CA . VAL A 1 213 ? 20.812 -11.016 -19.953 1 98.44 213 VAL A CA 1
ATOM 1673 C C . VAL A 1 213 ? 22.203 -11.641 -20.109 1 98.44 213 VAL A C 1
ATOM 1675 O O . VAL A 1 213 ? 22.312 -12.82 -20.453 1 98.44 213 VAL A O 1
ATOM 1678 N N . GLN A 1 214 ? 23.188 -10.82 -19.953 1 98.31 214 GLN A N 1
ATOM 1679 C CA . GLN A 1 214 ? 24.578 -11.281 -20 1 98.31 214 GLN A CA 1
ATOM 1680 C C . GLN A 1 214 ? 25.328 -10.922 -18.719 1 98.31 214 GLN A C 1
ATOM 1682 O O . GLN A 1 214 ? 25.469 -9.75 -18.391 1 98.31 214 GLN A O 1
ATOM 1687 N N . GLU A 1 215 ? 25.75 -11.945 -18.031 1 97.94 215 GLU A N 1
ATOM 1688 C CA . GLU A 1 215 ? 26.531 -11.695 -16.812 1 97.94 215 GLU A CA 1
ATOM 1689 C C . GLU A 1 215 ? 27.969 -11.297 -17.141 1 97.94 215 GLU A C 1
ATOM 1691 O O . GLU A 1 215 ? 28.719 -12.094 -17.688 1 97.94 215 GLU A O 1
ATOM 1696 N N . ILE A 1 216 ? 28.344 -10.102 -16.828 1 97.12 216 ILE A N 1
ATOM 1697 C CA . ILE A 1 216 ? 29.672 -9.594 -17.172 1 97.12 216 ILE A CA 1
ATOM 1698 C C . ILE A 1 216 ? 30.594 -9.711 -15.961 1 97.12 216 ILE A C 1
ATOM 1700 O O . ILE A 1 216 ? 31.812 -9.805 -16.109 1 97.12 216 ILE A O 1
ATOM 1704 N N . ARG A 1 217 ? 30.062 -9.586 -14.773 1 95.56 217 ARG A N 1
ATOM 1705 C CA . ARG A 1 217 ? 30.688 -9.867 -13.484 1 95.56 217 ARG A CA 1
ATOM 1706 C C . ARG A 1 217 ? 29.703 -10.586 -12.555 1 95.56 217 ARG A C 1
ATOM 1708 O O . ARG A 1 217 ? 28.516 -10.664 -12.844 1 95.56 217 ARG A O 1
ATOM 1715 N N . PRO A 1 218 ? 30.219 -11.117 -11.547 1 94.31 218 PRO A N 1
ATOM 1716 C CA . PRO A 1 218 ? 29.281 -11.805 -10.656 1 94.31 218 PRO A CA 1
ATOM 1717 C C . PRO A 1 218 ? 28.109 -10.93 -10.242 1 94.31 218 PRO A C 1
ATOM 1719 O O . PRO A 1 218 ? 28.312 -9.875 -9.625 1 94.31 218 PRO A O 1
ATOM 1722 N N . ASN A 1 219 ? 26.938 -11.328 -10.617 1 94.12 219 ASN A N 1
ATOM 1723 C CA . ASN A 1 219 ? 25.656 -10.719 -10.281 1 94.12 219 ASN A CA 1
ATOM 1724 C C . ASN A 1 219 ? 25.5 -9.352 -10.938 1 94.12 219 ASN A C 1
ATOM 1726 O O . ASN A 1 219 ? 24.719 -8.516 -10.469 1 94.12 219 ASN A O 1
ATOM 1730 N N . THR A 1 220 ? 26.312 -9.078 -11.891 1 96.81 220 THR A N 1
ATOM 1731 C CA . THR A 1 220 ? 26.219 -7.859 -12.695 1 96.81 220 THR A CA 1
ATOM 1732 C C . THR A 1 220 ? 25.875 -8.195 -14.141 1 96.81 220 THR A C 1
ATOM 1734 O O . THR A 1 220 ? 26.609 -8.938 -14.797 1 96.81 220 THR A O 1
ATOM 1737 N N . PHE A 1 221 ? 24.828 -7.586 -14.648 1 98.31 221 PHE A N 1
ATOM 1738 C CA . PHE A 1 221 ? 24.297 -8.055 -15.93 1 98.31 221 PHE A CA 1
ATOM 1739 C C . PHE A 1 221 ? 24.109 -6.891 -16.891 1 98.31 221 PHE A C 1
ATOM 1741 O O . PHE A 1 221 ? 23.688 -5.805 -16.484 1 98.31 221 PHE A O 1
ATOM 1748 N N . ARG A 1 222 ? 24.422 -7.102 -18.125 1 98.25 222 ARG A N 1
ATOM 1749 C CA . ARG A 1 222 ? 23.938 -6.289 -19.234 1 98.25 222 ARG A CA 1
ATOM 1750 C C . ARG A 1 222 ? 22.594 -6.816 -19.75 1 98.25 222 ARG A C 1
ATOM 1752 O O . ARG A 1 222 ? 22.406 -8.031 -19.875 1 98.25 222 ARG A O 1
ATOM 1759 N N . LEU A 1 223 ? 21.703 -5.922 -20.016 1 98.19 223 LEU A N 1
ATOM 1760 C CA . LEU A 1 223 ? 20.344 -6.348 -20.344 1 98.19 223 LEU A CA 1
ATOM 1761 C C . LEU A 1 223 ? 20.062 -6.133 -21.828 1 98.19 223 LEU A C 1
ATOM 1763 O O . LEU A 1 223 ? 20.469 -5.125 -22.406 1 98.19 223 LEU A O 1
ATOM 1767 N N . ASP A 1 224 ? 19.422 -7.059 -22.438 1 97.81 224 ASP A N 1
ATOM 1768 C CA . ASP A 1 224 ? 18.656 -6.785 -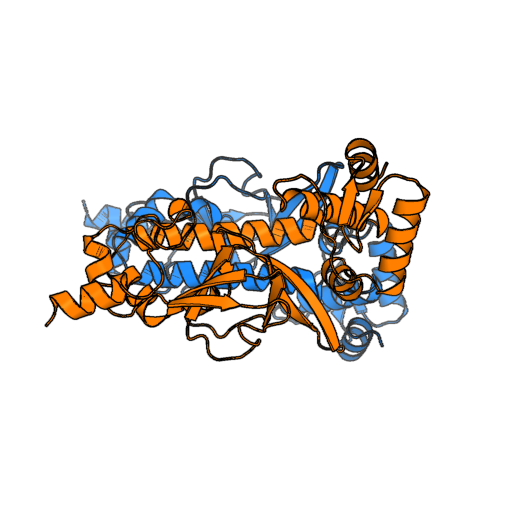23.656 1 97.81 224 ASP A CA 1
ATOM 1769 C C . ASP A 1 224 ? 17.281 -6.203 -23.328 1 97.81 224 ASP A C 1
ATOM 1771 O O . ASP A 1 224 ? 16.312 -6.945 -23.156 1 97.81 224 ASP A O 1
ATOM 1775 N N . ARG A 1 225 ? 17.188 -4.973 -23.328 1 95.75 225 ARG A N 1
ATOM 1776 C CA . ARG A 1 225 ? 16 -4.273 -22.828 1 95.75 225 ARG A CA 1
ATOM 1777 C C . ARG A 1 225 ? 14.773 -4.633 -23.656 1 95.75 225 ARG A C 1
ATOM 1779 O O . ARG A 1 225 ? 13.688 -4.832 -23.109 1 95.75 225 ARG A O 1
ATOM 1786 N N . GLY A 1 226 ? 14.977 -4.699 -24.938 1 95.44 226 GLY A N 1
ATOM 1787 C CA . GLY A 1 226 ? 13.867 -5.039 -25.797 1 95.44 226 GLY A CA 1
ATOM 1788 C C . GLY A 1 226 ? 13.242 -6.383 -25.469 1 95.44 226 GLY A C 1
ATOM 1789 O O . GLY A 1 226 ? 12.023 -6.48 -25.281 1 95.44 226 GLY A O 1
ATOM 1790 N N . GLN A 1 227 ? 14.047 -7.363 -25.375 1 96.19 227 GLN A N 1
ATOM 1791 C CA . GLN A 1 227 ? 13.57 -8.711 -25.094 1 96.19 227 GLN A CA 1
ATOM 1792 C C . GLN A 1 227 ? 12.992 -8.797 -23.688 1 96.19 227 GLN A C 1
ATOM 1794 O O . GLN A 1 227 ? 11.977 -9.453 -23.453 1 96.19 227 GLN A O 1
ATOM 1799 N N . LEU A 1 228 ? 13.617 -8.141 -22.75 1 96 228 LEU A N 1
ATOM 1800 C CA . LEU A 1 228 ? 13.141 -8.172 -21.375 1 96 228 LEU A CA 1
ATOM 1801 C C . LEU A 1 228 ? 11.773 -7.512 -21.25 1 96 228 LEU A C 1
ATOM 1803 O O . LEU A 1 228 ? 10.898 -8.008 -20.531 1 96 228 LEU A O 1
ATOM 1807 N N . ASP A 1 229 ? 11.602 -6.453 -21.922 1 93.88 229 ASP A N 1
ATOM 1808 C CA . ASP A 1 229 ? 10.32 -5.762 -21.906 1 93.88 229 ASP A CA 1
ATOM 1809 C C . ASP A 1 229 ? 9.211 -6.633 -22.5 1 93.88 229 ASP A C 1
ATOM 1811 O O . ASP A 1 229 ? 8.078 -6.617 -22.016 1 93.88 229 ASP A O 1
ATOM 1815 N N . ALA A 1 230 ? 9.578 -7.359 -23.516 1 94 230 ALA A N 1
ATOM 1816 C CA . ALA A 1 230 ? 8.625 -8.273 -24.125 1 94 230 ALA A CA 1
ATOM 1817 C C . ALA A 1 230 ? 8.211 -9.375 -23.156 1 94 230 ALA A C 1
ATOM 1819 O O . ALA A 1 230 ? 7.023 -9.68 -23.031 1 94 230 ALA A O 1
ATOM 1820 N N . ILE A 1 231 ? 9.18 -9.914 -22.469 1 94.25 231 ILE A N 1
ATOM 1821 C CA . ILE A 1 231 ? 8.891 -10.953 -21.484 1 94.25 231 ILE A CA 1
ATOM 1822 C C . ILE A 1 231 ? 8.031 -10.367 -20.359 1 94.25 231 ILE A C 1
ATOM 1824 O O . ILE A 1 231 ? 7.043 -10.977 -19.953 1 94.25 231 ILE A O 1
ATOM 1828 N N . ALA A 1 232 ? 8.383 -9.172 -19.891 1 92.25 232 ALA A N 1
ATOM 1829 C CA . ALA A 1 232 ? 7.691 -8.508 -18.781 1 92.25 232 ALA A CA 1
ATOM 1830 C C . ALA A 1 232 ? 6.223 -8.266 -19.125 1 92.25 232 ALA A C 1
ATOM 1832 O O . ALA A 1 232 ? 5.359 -8.305 -18.25 1 92.25 232 ALA A O 1
ATOM 1833 N N . ALA A 1 233 ? 5.945 -8.094 -20.438 1 86.69 233 ALA A N 1
ATOM 1834 C CA . ALA A 1 233 ? 4.594 -7.789 -20.906 1 86.69 233 ALA A CA 1
ATOM 1835 C C . ALA A 1 233 ? 3.811 -9.07 -21.188 1 86.69 233 ALA A C 1
ATOM 1837 O O . ALA A 1 233 ? 2.605 -9.023 -21.438 1 86.69 233 ALA A O 1
ATOM 1838 N N . GLY A 1 234 ? 4.418 -10.18 -21.047 1 79.62 234 GLY A N 1
ATOM 1839 C CA . GLY A 1 234 ? 3.758 -11.453 -21.281 1 79.62 234 GLY A CA 1
ATOM 1840 C C . GLY A 1 234 ? 3.957 -11.969 -22.688 1 79.62 234 GLY A C 1
ATOM 1841 O O . GLY A 1 234 ? 3.158 -12.773 -23.188 1 79.62 234 GLY A O 1
ATOM 1842 N N . GLY A 1 235 ? 4.816 -11.375 -23.453 1 69.19 235 GLY A N 1
ATOM 1843 C CA . GLY A 1 235 ? 5.148 -11.875 -24.766 1 69.19 235 GLY A CA 1
ATOM 1844 C C . GLY A 1 235 ? 6.355 -12.789 -24.781 1 69.19 235 GLY A C 1
ATOM 1845 O O . GLY A 1 235 ? 7.086 -12.875 -23.797 1 69.19 235 GLY A O 1
ATOM 1846 N N . MET B 1 1 ? -23.703 37.5 8.617 1 29.48 1 MET B N 1
ATOM 1847 C CA . MET B 1 1 ? -23.516 36.812 7.348 1 29.48 1 MET B CA 1
ATOM 1848 C C . MET B 1 1 ? -22.406 35.781 7.453 1 29.48 1 MET B C 1
ATOM 1850 O O . MET B 1 1 ? -22.344 34.844 6.633 1 29.48 1 MET B O 1
ATOM 1854 N N . ARG B 1 2 ? -21.391 36.031 8.172 1 37.5 2 ARG B N 1
ATOM 1855 C CA . ARG B 1 2 ? -20.219 35.219 8.477 1 37.5 2 ARG B CA 1
ATOM 1856 C C . ARG B 1 2 ? -20.594 33.969 9.273 1 37.5 2 ARG B C 1
ATOM 1858 O O . ARG B 1 2 ? -19.922 32.938 9.188 1 37.5 2 ARG B O 1
ATOM 1865 N N . ARG B 1 3 ? -21.375 34.219 10.234 1 39.53 3 ARG B N 1
ATOM 1866 C CA . ARG B 1 3 ? -21.922 33.188 11.117 1 39.53 3 ARG B CA 1
ATOM 1867 C C . ARG B 1 3 ? -22.672 32.125 10.32 1 39.53 3 ARG B C 1
ATOM 1869 O O . ARG B 1 3 ? -22.562 30.938 10.625 1 39.53 3 ARG B O 1
ATOM 1876 N N . SER B 1 4 ? -23.422 32.594 9.344 1 38.09 4 SER B N 1
ATOM 1877 C CA . SER B 1 4 ? -24.328 31.766 8.555 1 38.09 4 SER B CA 1
ATOM 1878 C C . SER B 1 4 ? -23.547 30.797 7.672 1 38.09 4 SER B C 1
ATOM 1880 O O . SER B 1 4 ? -23.953 29.656 7.469 1 38.09 4 SER B O 1
ATOM 1882 N N . GLN B 1 5 ? -22.406 31.297 7.066 1 32.81 5 GLN B N 1
ATOM 1883 C CA . GLN B 1 5 ? -21.578 30.547 6.145 1 32.81 5 GLN B CA 1
ATOM 1884 C C . GLN B 1 5 ? -20.766 29.484 6.883 1 32.81 5 GLN B C 1
ATOM 1886 O O . GLN B 1 5 ? -20.422 28.438 6.316 1 32.81 5 GLN B O 1
ATOM 1891 N N . ILE B 1 6 ? -20.25 29.781 8.039 1 34.69 6 ILE B N 1
ATOM 1892 C CA . ILE B 1 6 ? -19.656 28.859 9 1 34.69 6 ILE B CA 1
ATOM 1893 C C . ILE B 1 6 ? -20.656 27.766 9.367 1 34.69 6 ILE B C 1
ATOM 1895 O O . ILE B 1 6 ? -20.312 26.578 9.422 1 34.69 6 ILE B O 1
ATOM 1899 N N . GLU B 1 7 ? -21.812 28.219 9.75 1 39.09 7 GLU B N 1
ATOM 1900 C CA . GLU B 1 7 ? -22.938 27.328 10.008 1 39.09 7 GLU B CA 1
ATOM 1901 C C . GLU B 1 7 ? -23.188 26.422 8.812 1 39.09 7 GLU B C 1
ATOM 1903 O O . GLU B 1 7 ? -23.547 25.25 8.977 1 39.09 7 GLU B O 1
ATOM 1908 N N . ALA B 1 8 ? -23.031 26.984 7.664 1 38.59 8 ALA B N 1
ATOM 1909 C CA . ALA B 1 8 ? -23.281 26.25 6.418 1 38.59 8 ALA B CA 1
ATOM 1910 C C . ALA B 1 8 ? -22.172 25.234 6.156 1 38.59 8 ALA B C 1
ATOM 1912 O O . ALA B 1 8 ? -22.422 24.156 5.609 1 38.59 8 ALA B O 1
ATOM 1913 N N . ALA B 1 9 ? -20.922 25.578 6.246 1 37.88 9 ALA B N 1
ATOM 1914 C CA . ALA B 1 9 ? -19.781 24.672 6.152 1 37.88 9 ALA B CA 1
ATOM 1915 C C . ALA B 1 9 ? -19.938 23.5 7.129 1 37.88 9 ALA B C 1
ATOM 1917 O O . ALA B 1 9 ? -19.562 22.375 6.816 1 37.88 9 ALA B O 1
ATOM 1918 N N . TRP B 1 10 ? -20.156 23.797 8.391 1 39.19 10 TRP B N 1
ATOM 1919 C CA . TRP B 1 10 ? -20.594 22.828 9.398 1 39.19 10 TRP B CA 1
ATOM 1920 C C . TRP B 1 10 ? -21.875 22.141 8.953 1 39.19 10 TRP B C 1
ATOM 1922 O O . TRP B 1 10 ? -22.094 20.969 9.281 1 39.19 10 TRP B O 1
ATOM 1932 N N . LEU B 1 11 ? -22.812 23.062 8.656 1 38.06 11 LEU B N 1
ATOM 1933 C CA . LEU B 1 11 ? -24.141 22.625 8.219 1 38.06 11 LEU B CA 1
ATOM 1934 C C . LEU B 1 11 ? -24.062 21.938 6.855 1 38.06 11 LEU B C 1
ATOM 1936 O O . LEU B 1 11 ? -25.094 21.703 6.219 1 38.06 11 LEU B O 1
ATOM 1940 N N . GLY B 1 12 ? -22.844 22.188 6.188 1 45.69 12 GLY B N 1
ATOM 1941 C CA . GLY B 1 12 ? -23.125 21.203 5.148 1 45.69 12 GLY B CA 1
ATOM 1942 C C . GLY B 1 12 ? -23.641 19.891 5.699 1 45.69 12 GLY B C 1
ATOM 1943 O O . GLY B 1 12 ? -23.812 19.734 6.91 1 45.69 12 GLY B O 1
ATOM 1944 N N . LYS B 1 13 ? -24.078 18.984 4.898 1 51.88 13 LYS B N 1
ATOM 1945 C CA . LYS B 1 13 ? -24.797 17.766 5.262 1 51.88 13 LYS B CA 1
ATOM 1946 C C . LYS B 1 13 ? -23.953 16.875 6.168 1 51.88 13 LYS B C 1
ATOM 1948 O O . LYS B 1 13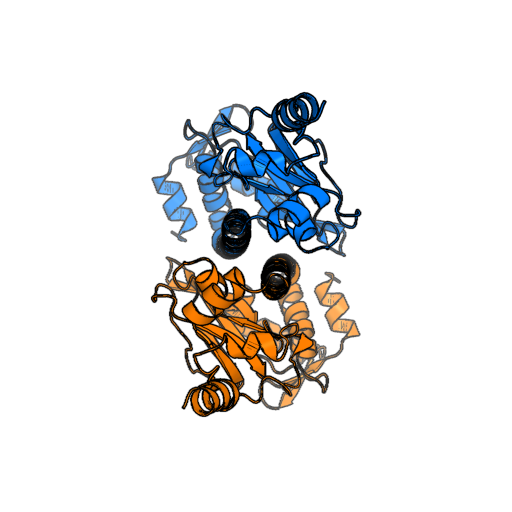 ? -24.469 15.945 6.797 1 51.88 13 LYS B O 1
ATOM 1953 N N . ALA B 1 14 ? -22.562 16.938 6.293 1 54.34 14 ALA B N 1
ATOM 1954 C CA . ALA B 1 14 ? -21.938 15.867 7.082 1 54.34 14 ALA B CA 1
ATOM 1955 C C . ALA B 1 14 ? -21.75 16.297 8.531 1 54.34 14 ALA B C 1
ATOM 1957 O O . ALA B 1 14 ? -21.375 17.453 8.805 1 54.34 14 ALA B O 1
ATOM 1958 N N . GLU B 1 15 ? -22.625 16.219 9.57 1 59.06 15 GLU B N 1
ATOM 1959 C CA . GLU B 1 15 ? -22.484 16.438 11.008 1 59.06 15 GLU B CA 1
ATOM 1960 C C . GLU B 1 15 ? -21.156 15.922 11.531 1 59.06 15 GLU B C 1
ATOM 1962 O O . GLU B 1 15 ? -21.109 14.938 12.273 1 59.06 15 GLU B O 1
ATOM 1967 N N . CYS B 1 16 ? -20.031 16.641 11.086 1 61.16 16 CYS B N 1
ATOM 1968 C CA . CYS B 1 16 ? -18.688 16.172 11.383 1 61.16 16 CYS B CA 1
ATOM 1969 C C . CYS B 1 16 ? -18.422 16.203 12.883 1 61.16 16 CYS B C 1
ATOM 1971 O O . CYS B 1 16 ? -17.672 15.383 13.398 1 61.16 16 CYS B O 1
ATOM 1973 N N . ARG B 1 17 ? -19.031 17.188 13.555 1 60.66 17 ARG B N 1
ATOM 1974 C CA . ARG B 1 17 ? -18.828 17.328 14.992 1 60.66 17 ARG B CA 1
ATOM 1975 C C . ARG B 1 17 ? -19.297 16.078 15.734 1 60.66 17 ARG B C 1
ATOM 1977 O O . ARG B 1 17 ? -18.734 15.703 16.766 1 60.66 17 ARG B O 1
ATOM 1984 N N . THR B 1 18 ? -20.25 15.477 15.195 1 59.28 18 THR B N 1
ATOM 1985 C CA . THR B 1 18 ? -20.844 14.328 15.867 1 59.28 18 THR B CA 1
ATOM 1986 C C . THR B 1 18 ? -20.609 13.055 15.062 1 59.28 18 THR B C 1
ATOM 1988 O O . THR B 1 18 ? -21.328 12.062 15.219 1 59.28 18 THR B O 1
ATOM 1991 N N . CYS B 1 19 ? -19.703 13.273 14.195 1 63.16 19 CYS B N 1
ATOM 1992 C CA . CYS B 1 19 ? -19.422 12.133 13.328 1 63.16 19 CYS B CA 1
ATOM 1993 C C . CYS B 1 19 ? -18.969 10.93 14.141 1 63.16 19 CYS B C 1
ATOM 1995 O O . CYS B 1 19 ? -18.078 11.047 14.992 1 63.16 19 CYS B O 1
ATOM 1997 N N . ALA B 1 20 ? -19.688 9.867 13.992 1 50.59 20 ALA B N 1
ATOM 1998 C CA . ALA B 1 20 ? -19.453 8.625 14.734 1 50.59 20 ALA B CA 1
ATOM 1999 C C . ALA B 1 20 ? -18.031 8.109 14.523 1 50.59 20 ALA B C 1
ATOM 2001 O O . ALA B 1 20 ? -17.5 7.383 15.359 1 50.59 20 ALA B O 1
ATOM 2002 N N . ILE B 1 21 ? -17.438 8.594 13.469 1 48.81 21 ILE B N 1
ATOM 2003 C CA . ILE B 1 21 ? -16.109 8.062 13.227 1 48.81 21 ILE B CA 1
ATOM 2004 C C . ILE B 1 21 ? -15.086 9.188 13.281 1 48.81 21 ILE B C 1
ATOM 2006 O O . ILE B 1 21 ? -14.062 9.148 12.586 1 48.81 21 ILE B O 1
ATOM 2010 N N . ARG B 1 22 ? -15.398 10.109 13.898 1 57.91 22 ARG B N 1
ATOM 2011 C CA . ARG B 1 22 ? -14.594 11.328 13.984 1 57.91 22 ARG B CA 1
ATOM 2012 C C . ARG B 1 22 ? -13.133 11 14.258 1 57.91 22 ARG B C 1
ATOM 2014 O O . ARG B 1 22 ? -12.234 11.594 13.664 1 57.91 22 ARG B O 1
ATOM 2021 N N . ASP B 1 23 ? -13.008 9.992 15.172 1 54.56 23 ASP B N 1
ATOM 2022 C CA . ASP B 1 23 ? -11.648 9.695 15.617 1 54.56 23 ASP B CA 1
ATOM 2023 C C . ASP B 1 23 ? -10.844 9.031 14.5 1 54.56 23 ASP B C 1
ATOM 2025 O O . ASP B 1 23 ? -9.609 9 14.562 1 54.56 23 ASP B O 1
ATOM 2029 N N . LEU B 1 24 ? -11.68 8.703 13.523 1 52.88 24 LEU B N 1
ATOM 2030 C CA . LEU B 1 24 ? -11.008 7.973 12.453 1 52.88 24 LEU B CA 1
ATOM 2031 C C . LEU B 1 24 ? -10.805 8.867 11.234 1 52.88 24 LEU B C 1
ATOM 2033 O O . LEU B 1 24 ? -10.094 8.484 10.297 1 52.88 24 LEU B O 1
ATOM 2037 N N . VAL B 1 25 ? -11.445 10 11.422 1 57.47 25 VAL B N 1
ATOM 2038 C CA . VAL B 1 25 ? -11.445 10.797 10.203 1 57.47 25 VAL B CA 1
ATOM 2039 C C . VAL B 1 25 ? -10.453 11.945 10.336 1 57.47 25 VAL B C 1
ATOM 2041 O O . VAL B 1 25 ? -9.992 12.25 11.438 1 57.47 25 VAL B O 1
ATOM 2044 N N . LEU B 1 26 ? -9.977 12.469 9.266 1 61.62 26 LEU B N 1
ATOM 2045 C CA . LEU B 1 26 ? -8.938 13.492 9.172 1 61.62 26 LEU B CA 1
ATOM 2046 C C . LEU B 1 26 ? -9.234 14.664 10.102 1 61.62 26 LEU B C 1
ATOM 2048 O O . LEU B 1 26 ? -8.32 15.328 10.586 1 61.62 26 LEU B O 1
ATOM 2052 N N . PHE B 1 27 ? -10.531 14.734 10.586 1 62.66 27 PHE B N 1
ATOM 2053 C CA . PHE B 1 27 ? -10.859 15.938 11.336 1 62.66 27 PHE B CA 1
ATOM 2054 C C . PHE B 1 27 ? -11.086 15.609 12.805 1 62.66 27 PHE B C 1
ATOM 2056 O O . PHE B 1 27 ? -11.695 16.406 13.539 1 62.66 27 PHE B O 1
ATOM 2063 N N . ALA B 1 28 ? -10.648 14.398 13.125 1 60.62 28 ALA B N 1
ATOM 2064 C CA . ALA B 1 28 ? -10.883 13.914 14.484 1 60.62 28 ALA B CA 1
ATOM 2065 C C . ALA B 1 28 ? -10.414 14.93 15.516 1 60.62 28 ALA B C 1
ATOM 2067 O O . ALA B 1 28 ? -11.094 15.164 16.516 1 60.62 28 ALA B O 1
ATOM 2068 N N . ASP B 1 29 ? -9.328 15.578 15.25 1 59.91 29 ASP B N 1
ATOM 2069 C CA . ASP B 1 29 ? -8.734 16.422 16.281 1 59.91 29 ASP B CA 1
ATOM 2070 C C . ASP B 1 29 ? -9.094 17.891 16.062 1 59.91 29 ASP B C 1
ATOM 2072 O O . ASP B 1 29 ? -8.555 18.766 16.75 1 59.91 29 ASP B O 1
ATOM 2076 N N . LEU B 1 30 ? -9.992 18.062 15.164 1 65.19 30 LEU B N 1
ATOM 2077 C CA . LEU B 1 30 ? -10.32 19.453 14.906 1 65.19 30 LEU B CA 1
ATOM 2078 C C . LEU B 1 30 ? -11.289 19.984 15.953 1 65.19 30 LEU B C 1
ATOM 2080 O O . LEU B 1 30 ? -12.195 19.266 16.391 1 65.19 30 LEU B O 1
ATOM 2084 N N . GLN B 1 31 ? -10.93 21.078 16.469 1 67.12 31 GLN B N 1
ATOM 2085 C CA . GLN B 1 31 ? -11.758 21.781 17.438 1 67.12 31 GLN B CA 1
ATOM 2086 C C . GLN B 1 31 ? -12.688 22.781 16.75 1 67.12 31 GLN B C 1
ATOM 2088 O O . GLN B 1 31 ? -12.531 23.062 15.562 1 67.12 31 GLN B O 1
ATOM 2093 N N . GLU B 1 32 ? -13.672 23.141 17.516 1 66.44 32 GLU B N 1
ATOM 2094 C CA . GLU B 1 32 ? -14.68 24.062 16.984 1 66.44 32 GLU B CA 1
ATOM 2095 C C . GLU B 1 32 ? -14.039 25.234 16.266 1 66.44 32 GLU B C 1
ATOM 2097 O O . GLU B 1 32 ? -14.508 25.656 15.203 1 66.44 32 GLU B O 1
ATOM 2102 N N . ALA B 1 33 ? -12.984 25.766 16.844 1 67.38 33 ALA B N 1
ATOM 2103 C CA . ALA B 1 33 ? -12.312 26.922 16.281 1 67.38 33 ALA B CA 1
ATOM 2104 C C . ALA B 1 33 ? -11.727 26.594 14.906 1 67.38 33 ALA B C 1
ATOM 2106 O O . ALA B 1 33 ? -11.664 27.453 14.023 1 67.38 33 ALA B O 1
ATOM 2107 N N . ASP B 1 34 ? -11.359 25.359 14.727 1 67.31 34 ASP B N 1
ATOM 2108 C CA . ASP B 1 34 ? -10.75 24.953 13.469 1 67.31 34 ASP B CA 1
ATOM 2109 C C . ASP B 1 34 ? -11.797 24.891 12.352 1 67.31 34 ASP B C 1
ATOM 2111 O O . ASP B 1 34 ? -11.469 25.125 11.18 1 67.31 34 ASP B O 1
ATOM 2115 N N . PHE B 1 35 ? -12.914 24.594 12.797 1 64.25 35 PHE B N 1
ATOM 2116 C CA . PHE B 1 35 ? -13.984 24.438 11.82 1 64.25 35 PHE B CA 1
ATOM 2117 C C . PHE B 1 35 ? -14.375 25.797 11.234 1 64.25 35 PHE B C 1
ATOM 2119 O O . PHE B 1 35 ? -14.922 25.875 10.133 1 64.25 35 PHE B O 1
ATOM 2126 N N . GLN B 1 36 ? -14.078 26.812 11.969 1 63.97 36 GLN B N 1
ATOM 2127 C CA . GLN B 1 36 ? -14.328 28.156 11.453 1 63.97 36 GLN B CA 1
ATOM 2128 C C . GLN B 1 36 ? -13.469 28.438 10.227 1 63.97 36 GLN B C 1
ATOM 2130 O O . GLN B 1 36 ? -13.812 29.297 9.406 1 63.97 36 GLN B O 1
ATOM 2135 N N . LEU B 1 37 ? -12.484 27.625 10.148 1 62.66 37 LEU B N 1
ATOM 2136 C CA . LEU B 1 37 ? -11.562 27.812 9.039 1 62.66 37 LEU B CA 1
ATOM 2137 C C . LEU B 1 37 ? -12.031 27.062 7.805 1 62.66 37 LEU B C 1
ATOM 2139 O O . LEU B 1 37 ? -11.516 27.281 6.703 1 62.66 37 LEU B O 1
ATOM 2143 N N . ILE B 1 38 ? -12.898 26.094 8.133 1 61.72 38 ILE B N 1
ATOM 2144 C CA . ILE B 1 38 ? -13.438 25.297 7.031 1 61.72 38 ILE B CA 1
ATOM 2145 C C . ILE B 1 38 ? -14.57 26.062 6.352 1 61.72 38 ILE B C 1
ATOM 2147 O O . ILE B 1 38 ? -15.664 26.188 6.914 1 61.72 38 ILE B O 1
ATOM 2151 N N . HIS B 1 39 ? -14.227 26.828 5.375 1 56.28 39 HIS B N 1
ATOM 2152 C CA . HIS B 1 39 ? -15.188 27.688 4.688 1 56.28 39 HIS B CA 1
ATOM 2153 C C . HIS B 1 39 ? -15.992 26.891 3.656 1 56.28 39 HIS B C 1
ATOM 2155 O O . HIS B 1 39 ? -16.969 27.406 3.107 1 56.28 39 HIS B O 1
ATOM 2161 N N . LEU B 1 40 ? -15.469 25.812 3.326 1 58.75 40 LEU B N 1
ATOM 2162 C CA . LEU B 1 40 ? -16.234 24.984 2.385 1 58.75 40 LEU B CA 1
ATOM 2163 C C . LEU B 1 40 ? -16.828 23.766 3.078 1 58.75 40 LEU B C 1
ATOM 2165 O O . LEU B 1 40 ? -16.156 23.125 3.887 1 58.75 40 LEU B O 1
ATOM 2169 N N . PRO B 1 41 ? -18.031 23.594 2.797 1 59 41 PRO B N 1
ATOM 2170 C CA . PRO B 1 41 ? -18.719 22.484 3.453 1 59 41 PRO B CA 1
ATOM 2171 C C . PRO B 1 41 ? -18.125 21.125 3.098 1 59 41 PRO B C 1
ATOM 2173 O O . PRO B 1 41 ? -17.688 20.906 1.965 1 59 41 PRO B O 1
ATOM 2176 N N . VAL B 1 42 ? -17.797 20.391 4.07 1 71.69 42 VAL B N 1
ATOM 2177 C CA . VAL B 1 42 ? -17.578 18.953 3.877 1 71.69 42 VAL B CA 1
ATOM 2178 C C . VAL B 1 42 ? -18.891 18.281 3.451 1 71.69 42 VAL B C 1
ATOM 2180 O O . VAL B 1 42 ? -19.906 18.406 4.133 1 71.69 42 VAL B O 1
ATOM 2183 N N . GLU B 1 43 ? -18.938 17.828 2.211 1 80.81 43 GLU B N 1
ATOM 2184 C CA . GLU B 1 43 ? -20.125 17.172 1.672 1 80.81 43 GLU B CA 1
ATOM 2185 C C . GLU B 1 43 ? -20.125 15.688 1.998 1 80.81 43 GLU B C 1
ATOM 2187 O O . GLU B 1 43 ? -19.078 15.031 1.963 1 80.81 43 GLU B O 1
ATOM 2192 N N . GLU B 1 44 ? -21.25 15.273 2.438 1 84.56 44 GLU B N 1
ATOM 2193 C CA . GLU B 1 44 ? -21.484 13.844 2.604 1 84.56 44 GLU B CA 1
ATOM 2194 C C . GLU B 1 44 ? -22.203 13.258 1.397 1 84.56 44 GLU B C 1
ATOM 2196 O O . GLU B 1 44 ? -23.219 13.805 0.949 1 84.56 44 GLU B O 1
ATOM 2201 N N . LEU B 1 45 ? -21.703 12.195 0.868 1 89.81 45 LEU B N 1
ATOM 2202 C CA . LEU B 1 45 ? -22.25 11.57 -0.328 1 89.81 45 LEU B CA 1
ATOM 2203 C C . LEU B 1 45 ? -22.578 10.102 -0.069 1 89.81 45 LEU B C 1
ATOM 2205 O O . LEU B 1 45 ? -21.781 9.375 0.527 1 89.81 45 LEU B O 1
ATOM 2209 N N . MET B 1 46 ? -23.781 9.75 -0.413 1 93.88 46 MET B N 1
ATOM 2210 C CA . MET B 1 46 ? -24.141 8.336 -0.469 1 93.88 46 MET B CA 1
ATOM 2211 C C . MET B 1 46 ? -23.984 7.785 -1.882 1 93.88 46 MET B C 1
ATOM 2213 O O . MET B 1 46 ? -24.562 8.312 -2.83 1 93.88 46 MET B O 1
ATOM 2217 N N . LEU B 1 47 ? -23.188 6.75 -1.973 1 96.19 47 LEU B N 1
ATOM 2218 C CA . LEU B 1 47 ? -22.844 6.227 -3.291 1 96.19 47 LEU B CA 1
ATOM 2219 C C . LEU B 1 47 ? -23.203 4.75 -3.4 1 96.19 47 LEU B C 1
ATOM 2221 O O . LEU B 1 47 ? -22.891 3.963 -2.504 1 96.19 47 LEU B O 1
ATOM 2225 N N . ASP B 1 48 ? -23.781 4.398 -4.531 1 96.5 48 ASP B N 1
ATOM 2226 C CA . ASP B 1 48 ? -24.172 3.012 -4.773 1 96.5 48 ASP B CA 1
ATOM 2227 C C . ASP B 1 48 ? -22.969 2.178 -5.227 1 96.5 48 ASP B C 1
ATOM 2229 O O . ASP B 1 48 ? -22 2.715 -5.766 1 96.5 48 ASP B O 1
ATOM 2233 N N . ALA B 1 49 ? -23.156 0.862 -4.941 1 94.69 49 ALA B N 1
ATOM 2234 C CA . ALA B 1 49 ? -22.156 -0.065 -5.457 1 94.69 49 ALA B CA 1
ATOM 2235 C C . ALA B 1 49 ? -21.953 0.112 -6.961 1 94.69 49 ALA B C 1
ATOM 2237 O O . ALA B 1 49 ? -22.938 0.296 -7.695 1 94.69 49 ALA B O 1
ATOM 2238 N N . GLY B 1 50 ? -20.688 0.107 -7.359 1 94.94 50 GLY B N 1
ATOM 2239 C CA . GLY B 1 50 ? -20.375 0.239 -8.773 1 94.94 50 GLY B CA 1
ATOM 2240 C C . GLY B 1 50 ? -20.031 1.657 -9.18 1 94.94 50 GLY B C 1
ATOM 2241 O O . GLY B 1 50 ? -19.438 1.877 -10.242 1 94.94 50 GLY B O 1
ATOM 2242 N N . THR B 1 51 ? -20.391 2.6 -8.344 1 96.75 51 THR B N 1
ATOM 2243 C CA . THR B 1 51 ? -20.094 3.996 -8.633 1 96.75 51 THR B CA 1
ATOM 2244 C C . THR B 1 51 ? -18.594 4.258 -8.578 1 96.75 51 THR B C 1
ATOM 2246 O O . THR B 1 51 ? -17.906 3.76 -7.68 1 96.75 51 THR B O 1
ATOM 2249 N N . THR B 1 52 ? -18.125 5.031 -9.555 1 97.06 52 THR B N 1
ATOM 2250 C CA . THR B 1 52 ? -16.734 5.453 -9.555 1 97.06 52 THR B CA 1
ATOM 2251 C C . THR B 1 52 ? -16.578 6.832 -8.914 1 97.06 52 THR B C 1
ATOM 2253 O O . THR B 1 52 ? -17.219 7.797 -9.352 1 97.06 52 THR B O 1
ATOM 2256 N N . LEU B 1 53 ? -15.812 6.918 -7.902 1 96.12 53 LEU B N 1
ATOM 2257 C CA . LEU B 1 53 ? -15.562 8.195 -7.238 1 96.12 53 LEU B CA 1
ATOM 2258 C C . LEU B 1 53 ? -14.688 9.094 -8.109 1 96.12 53 LEU B C 1
ATOM 2260 O O . LEU B 1 53 ? -14.961 10.289 -8.25 1 96.12 53 LEU B O 1
ATOM 2264 N N . TYR B 1 54 ? -13.656 8.578 -8.633 1 97.25 54 TYR B N 1
ATOM 2265 C CA . TYR B 1 54 ? -12.727 9.266 -9.531 1 97.25 54 TYR B CA 1
ATOM 2266 C C . TYR B 1 54 ? -11.898 8.266 -10.328 1 97.25 54 TYR B C 1
ATOM 2268 O O . TYR B 1 54 ? -11.875 7.074 -10 1 97.25 54 TYR B O 1
ATOM 2276 N N . HIS B 1 55 ? -11.281 8.773 -11.352 1 96.88 55 HIS B N 1
ATOM 2277 C CA . HIS B 1 55 ? -10.445 7.945 -12.203 1 96.88 55 HIS B CA 1
ATOM 2278 C C . HIS B 1 55 ? -8.969 8.312 -12.055 1 96.88 55 HIS B C 1
ATOM 2280 O O . HIS B 1 55 ? -8.641 9.445 -11.719 1 96.88 55 HIS B O 1
ATOM 2286 N N . SER B 1 56 ? -8.203 7.266 -12.273 1 94.88 56 SER B N 1
ATOM 2287 C CA . SER B 1 56 ? -6.766 7.516 -12.289 1 94.88 56 SER B CA 1
ATOM 2288 C C . SER B 1 56 ? -6.406 8.594 -13.312 1 94.88 56 SER B C 1
ATOM 2290 O O . SER B 1 56 ? -6.926 8.594 -14.43 1 94.88 56 SER B O 1
ATOM 2292 N N . GLY B 1 57 ? -5.535 9.508 -12.859 1 94.38 57 GLY B N 1
ATOM 2293 C CA . GLY B 1 57 ? -5.07 10.539 -13.773 1 94.38 57 GLY B CA 1
ATOM 2294 C C . GLY B 1 57 ? -5.898 11.812 -13.703 1 94.38 57 GLY B C 1
ATOM 2295 O O . GLY B 1 57 ? -5.461 12.867 -14.156 1 94.38 57 GLY B O 1
ATOM 2296 N N . ASP B 1 58 ? -7.137 11.703 -13.219 1 94.88 58 ASP B N 1
ATOM 2297 C CA . ASP B 1 58 ? -7.945 12.906 -13.031 1 94.88 58 ASP B CA 1
ATOM 2298 C C . ASP B 1 58 ? -7.234 13.906 -12.125 1 94.88 58 ASP B C 1
ATOM 2300 O O . ASP B 1 58 ? -6.406 13.516 -11.289 1 94.88 58 ASP B O 1
ATOM 2304 N N . GLU B 1 59 ? -7.605 15.164 -12.305 1 92.94 59 GLU B N 1
ATOM 2305 C CA . GLU B 1 59 ? -7.094 16.172 -11.383 1 92.94 59 GLU B CA 1
ATOM 2306 C C . GLU B 1 59 ? -7.605 15.938 -9.961 1 92.94 59 GLU B C 1
ATOM 2308 O O . GLU B 1 59 ? -8.781 15.625 -9.766 1 92.94 59 GLU B O 1
ATOM 2313 N N . GLY B 1 60 ? -6.754 15.961 -9.031 1 90.5 60 GLY B N 1
ATOM 2314 C CA . GLY B 1 60 ? -7.09 15.758 -7.629 1 90.5 60 GLY B CA 1
ATOM 2315 C C . GLY B 1 60 ? -7.734 16.969 -6.984 1 90.5 60 GLY B C 1
ATOM 2316 O O . GLY B 1 60 ? -7.039 17.859 -6.492 1 90.5 60 GLY B O 1
ATOM 2317 N N . VAL B 1 61 ? -9.086 16.984 -6.805 1 90.94 61 VAL B N 1
ATOM 2318 C CA . VAL B 1 61 ? -9.766 18.172 -6.289 1 90.94 61 VAL B CA 1
ATOM 2319 C C . VAL B 1 61 ? -10.227 17.922 -4.855 1 90.94 61 VAL B C 1
ATOM 2321 O O . VAL B 1 61 ? -10.539 18.859 -4.121 1 90.94 61 VAL B O 1
ATOM 2324 N N . ALA B 1 62 ? -10.305 16.609 -4.52 1 91.81 62 ALA B N 1
ATOM 2325 C CA . ALA B 1 62 ? -10.766 16.297 -3.172 1 91.81 62 ALA B CA 1
ATOM 2326 C C . ALA B 1 62 ? -10.289 14.914 -2.734 1 91.81 62 ALA B C 1
ATOM 2328 O O . ALA B 1 62 ? -10.023 14.055 -3.574 1 91.81 62 ALA B O 1
ATOM 2329 N N . ALA B 1 63 ? -10.078 14.797 -1.461 1 91.94 63 ALA B N 1
ATOM 2330 C CA . ALA B 1 63 ? -9.969 13.484 -0.839 1 91.94 63 ALA B CA 1
ATOM 2331 C C . ALA B 1 63 ? -11.305 13.031 -0.263 1 91.94 63 ALA B C 1
ATOM 2333 O O . ALA B 1 63 ? -12.211 13.852 -0.074 1 91.94 63 ALA B O 1
ATOM 2334 N N . PHE B 1 64 ? -11.438 11.75 -0.017 1 92.38 64 PHE B N 1
ATOM 2335 C CA . PHE B 1 64 ? -12.711 11.211 0.449 1 92.38 64 PHE B CA 1
ATOM 2336 C C . PHE B 1 64 ? -12.5 10.289 1.646 1 92.38 64 PHE B C 1
ATOM 2338 O O . PHE B 1 64 ? -11.797 9.281 1.546 1 92.38 64 PHE B O 1
ATOM 2345 N N . THR B 1 65 ? -13.094 10.648 2.717 1 89.69 65 THR B N 1
ATOM 2346 C CA . THR B 1 65 ? -13.086 9.75 3.865 1 89.69 65 THR B CA 1
ATOM 2347 C C . THR B 1 65 ? -14.273 8.789 3.805 1 89.69 65 THR B C 1
ATOM 2349 O O . THR B 1 65 ? -15.406 9.211 3.557 1 89.69 65 THR B O 1
ATOM 2352 N N . ILE B 1 66 ? -13.984 7.52 4.078 1 91.69 66 ILE B N 1
ATOM 2353 C CA . ILE B 1 66 ? -15.039 6.516 4.078 1 91.69 66 ILE B CA 1
ATOM 2354 C C . ILE B 1 66 ? -15.688 6.449 5.461 1 91.69 66 ILE B C 1
ATOM 2356 O O . ILE B 1 66 ? -15.008 6.191 6.457 1 91.69 66 ILE B O 1
ATOM 2360 N N . ARG B 1 67 ? -16.922 6.703 5.469 1 87.44 67 ARG B N 1
ATOM 2361 C CA . ARG B 1 67 ? -17.641 6.605 6.73 1 87.44 67 ARG B CA 1
ATOM 2362 C C . ARG B 1 67 ? -18.234 5.207 6.918 1 87.44 67 ARG B C 1
ATOM 2364 O O . ARG B 1 67 ? -18.297 4.699 8.039 1 87.44 67 ARG B O 1
ATOM 2371 N N . SER B 1 68 ? -18.703 4.707 5.875 1 87.81 68 SER B N 1
ATOM 2372 C CA . SER B 1 68 ? -19.203 3.336 5.816 1 87.81 68 SER B CA 1
ATOM 2373 C C . SER B 1 68 ? -19.125 2.779 4.398 1 87.81 68 SER B C 1
ATOM 2375 O O . SER B 1 68 ? -19.031 3.539 3.434 1 87.81 68 SER B O 1
ATOM 2377 N N . GLY B 1 69 ? -19.172 1.406 4.367 1 91.75 69 GLY B N 1
ATOM 2378 C CA . GLY B 1 69 ? -19.094 0.75 3.07 1 91.75 69 GLY B CA 1
ATOM 2379 C C . GLY B 1 69 ? -17.703 0.313 2.693 1 91.75 69 GLY B C 1
ATOM 2380 O O . GLY B 1 69 ? -16.828 0.164 3.561 1 91.75 69 GLY B O 1
ATOM 2381 N N . LEU B 1 70 ? -17.578 -0.023 1.401 1 95.12 70 LEU B N 1
ATOM 2382 C CA . LEU B 1 70 ? -16.312 -0.556 0.914 1 95.12 70 LEU B CA 1
ATOM 2383 C C . LEU B 1 70 ? -15.961 0.037 -0.447 1 95.12 70 LEU B C 1
ATOM 2385 O O . LEU B 1 70 ? -16.797 0.061 -1.353 1 95.12 70 LEU B O 1
ATOM 2389 N N . VAL B 1 71 ? -14.773 0.56 -0.503 1 97.06 71 VAL B N 1
ATOM 2390 C CA . VAL B 1 71 ? -14.273 1.163 -1.735 1 97.06 71 VAL B CA 1
ATOM 2391 C C . VAL B 1 71 ? -12.961 0.495 -2.146 1 97.06 71 VAL B C 1
ATOM 2393 O O . VAL B 1 71 ? -12.109 0.222 -1.303 1 97.06 71 VAL B O 1
ATOM 2396 N N . LYS B 1 72 ? -12.859 0.158 -3.43 1 97.44 72 LYS B N 1
ATOM 2397 C CA . LYS B 1 72 ? -11.609 -0.417 -3.918 1 97.44 72 LYS B CA 1
ATOM 2398 C C . LYS B 1 72 ? -10.805 0.611 -4.707 1 97.44 72 LYS B C 1
ATOM 2400 O O . LYS B 1 72 ? -11.375 1.446 -5.414 1 97.44 72 LYS B O 1
ATOM 2405 N N . LEU B 1 73 ? -9.523 0.59 -4.582 1 97.5 73 LEU B N 1
ATOM 2406 C CA . LEU B 1 73 ? -8.578 1.328 -5.418 1 97.5 73 LEU B CA 1
ATOM 2407 C C . LEU B 1 73 ? -8.016 0.435 -6.52 1 97.5 73 LEU B C 1
ATOM 2409 O O . LEU B 1 73 ? -7.445 -0.622 -6.234 1 97.5 73 LEU B O 1
ATOM 2413 N N . VAL B 1 74 ? -8.141 0.871 -7.738 1 96.62 74 VAL B N 1
ATOM 2414 C CA . VAL B 1 74 ? -7.828 0.037 -8.891 1 96.62 74 VAL B CA 1
ATOM 2415 C C . VAL B 1 74 ? -6.676 0.656 -9.68 1 96.62 74 VAL B C 1
ATOM 2417 O O . VAL B 1 74 ? -6.691 1.853 -9.977 1 96.62 74 VAL B O 1
ATOM 2420 N N . GLN B 1 75 ? -5.738 -0.092 -9.891 1 93.62 75 GLN B N 1
ATOM 2421 C CA . GLN B 1 75 ? -4.656 0.264 -10.805 1 93.62 75 GLN B CA 1
ATOM 2422 C C . GLN B 1 75 ? -4.742 -0.543 -12.094 1 93.62 75 GLN B C 1
ATOM 2424 O O . GLN B 1 75 ? -4.828 -1.772 -12.062 1 93.62 75 GLN B O 1
ATOM 2429 N N . TYR B 1 76 ? -4.68 0.116 -13.164 1 87.69 76 TYR B N 1
ATOM 2430 C CA . TYR B 1 76 ? -4.703 -0.547 -14.461 1 87.69 76 TYR B CA 1
ATOM 2431 C C . TYR B 1 76 ? -3.289 -0.796 -14.977 1 87.69 76 TYR B C 1
ATOM 2433 O O . TYR B 1 76 ? -2.432 0.089 -14.906 1 87.69 76 TYR B O 1
ATOM 2441 N N . LEU B 1 77 ? -3.068 -2.01 -15.406 1 82.62 77 LEU B N 1
ATOM 2442 C CA . LEU B 1 77 ? -1.75 -2.404 -15.891 1 82.62 77 LEU B CA 1
ATOM 2443 C C . LEU B 1 77 ? -1.648 -2.223 -17.406 1 82.62 77 LEU B C 1
ATOM 2445 O O . LEU B 1 77 ? -2.668 -2.143 -18.094 1 82.62 77 LEU B O 1
ATOM 2449 N N . PRO B 1 78 ? -0.372 -2.156 -17.891 1 73.06 78 PRO B N 1
ATOM 2450 C CA . PRO B 1 78 ? -0.188 -1.94 -19.328 1 73.06 78 PRO B CA 1
ATOM 2451 C C . PRO B 1 78 ? -0.771 -3.07 -20.172 1 73.06 78 PRO B C 1
ATOM 2453 O O . PRO B 1 78 ? -1.176 -2.846 -21.312 1 73.06 78 PRO B O 1
ATOM 2456 N N . ASP B 1 79 ? -0.806 -4.246 -19.719 1 74.5 79 ASP B N 1
ATOM 2457 C CA . ASP B 1 79 ? -1.309 -5.383 -20.469 1 74.5 79 ASP B CA 1
ATOM 2458 C C . ASP B 1 79 ? -2.834 -5.422 -20.469 1 74.5 79 ASP B C 1
ATOM 2460 O O . ASP B 1 79 ? -3.441 -6.34 -21.016 1 74.5 79 ASP B O 1
ATOM 2464 N N . GLY B 1 80 ? -3.436 -4.387 -19.797 1 77.31 80 GLY B N 1
ATOM 2465 C CA . GLY B 1 80 ? -4.887 -4.305 -19.781 1 77.31 80 GLY B CA 1
ATOM 2466 C C . GLY B 1 80 ? -5.512 -4.902 -18.547 1 77.31 80 GLY B C 1
ATOM 2467 O O . GLY B 1 80 ? -6.695 -4.699 -18.281 1 77.31 80 GLY B O 1
ATOM 2468 N N . ASN B 1 81 ? -4.734 -5.586 -17.812 1 83.56 81 ASN B N 1
ATOM 2469 C CA . ASN B 1 81 ? -5.242 -6.152 -16.562 1 83.56 81 ASN B CA 1
ATOM 2470 C C . ASN B 1 81 ? -5.359 -5.09 -15.477 1 83.56 81 ASN B C 1
ATOM 2472 O O . ASN B 1 81 ? -4.828 -3.984 -15.617 1 83.56 81 ASN B O 1
ATOM 2476 N N . ARG B 1 82 ? -6.23 -5.438 -14.578 1 90.88 82 ARG B N 1
ATOM 2477 C CA . ARG B 1 82 ? -6.379 -4.516 -13.461 1 90.88 82 ARG B CA 1
ATOM 2478 C C . ARG B 1 82 ? -5.977 -5.184 -12.148 1 90.88 82 ARG B C 1
ATOM 2480 O O . ARG B 1 82 ? -6.148 -6.391 -11.977 1 90.88 82 ARG B O 1
ATOM 2487 N N . ARG B 1 83 ? -5.469 -4.387 -11.305 1 94.19 83 ARG B N 1
ATOM 2488 C CA . ARG B 1 83 ? -5.125 -4.809 -9.953 1 94.19 83 ARG B CA 1
ATOM 2489 C C . ARG B 1 83 ? -5.832 -3.941 -8.914 1 94.19 83 ARG B C 1
ATOM 2491 O O . ARG B 1 83 ? -5.902 -2.721 -9.062 1 94.19 83 ARG B O 1
ATOM 2498 N N . ILE B 1 84 ? -6.445 -4.613 -8.008 1 96.12 84 ILE B N 1
ATOM 2499 C CA . ILE B 1 84 ? -6.961 -3.898 -6.844 1 96.12 84 ILE B CA 1
ATOM 2500 C C . ILE B 1 84 ? -5.883 -3.816 -5.766 1 96.12 84 ILE B C 1
ATOM 2502 O O . ILE B 1 84 ? -5.469 -4.84 -5.215 1 96.12 84 ILE B O 1
ATOM 2506 N N . VAL B 1 85 ? -5.457 -2.594 -5.438 1 95.5 85 VAL B N 1
ATOM 2507 C CA . VAL B 1 85 ? -4.266 -2.443 -4.609 1 95.5 85 VAL B CA 1
ATOM 2508 C C . VAL B 1 85 ? -4.672 -2.197 -3.16 1 95.5 85 VAL B C 1
ATOM 2510 O O . VAL B 1 85 ? -3.84 -2.287 -2.252 1 95.5 85 VAL B O 1
ATOM 2513 N N . ARG B 1 86 ? -5.953 -1.873 -2.953 1 95.75 86 ARG B N 1
ATOM 2514 C CA . ARG B 1 86 ? -6.438 -1.62 -1.6 1 95.75 86 ARG B CA 1
ATOM 2515 C C . ARG B 1 86 ? -7.957 -1.741 -1.527 1 95.75 86 ARG B C 1
ATOM 2517 O O . ARG B 1 86 ? -8.648 -1.481 -2.512 1 95.75 86 ARG B O 1
ATOM 2524 N N . LEU B 1 87 ? -8.422 -2.17 -0.382 1 95.44 87 LEU B N 1
ATOM 2525 C CA . LEU B 1 87 ? -9.812 -2.037 0.031 1 95.44 87 LEU B CA 1
ATOM 2526 C C . LEU B 1 87 ? -9.945 -1.031 1.169 1 95.44 87 LEU B C 1
ATOM 2528 O O . LEU B 1 87 ? -9.305 -1.175 2.211 1 95.44 87 LEU B O 1
ATOM 2532 N N . LEU B 1 88 ? -10.703 -0.059 0.899 1 94.88 88 LEU B N 1
ATOM 2533 C CA . LEU B 1 88 ? -10.883 1.001 1.886 1 94.88 88 LEU B CA 1
ATOM 2534 C C . LEU B 1 88 ? -12.219 0.842 2.613 1 94.88 88 LEU B C 1
ATOM 2536 O O . LEU B 1 88 ? -13.258 0.661 1.979 1 94.88 88 LEU B O 1
ATOM 2540 N N . ARG B 1 89 ? -12.094 0.965 3.924 1 92.25 89 ARG B N 1
ATOM 2541 C CA . ARG B 1 89 ? -13.258 0.838 4.793 1 92.25 89 ARG B CA 1
ATOM 2542 C C . ARG B 1 89 ? -13.406 2.057 5.695 1 92.25 89 ARG B C 1
ATOM 2544 O O . ARG B 1 89 ? -12.734 3.074 5.488 1 92.25 89 ARG B O 1
ATOM 2551 N N . ALA B 1 90 ? -14.352 1.911 6.594 1 88.81 90 ALA B N 1
ATOM 2552 C CA . ALA B 1 90 ? -14.633 3.021 7.5 1 88.81 90 ALA B CA 1
ATOM 2553 C C . ALA B 1 90 ? -13.344 3.541 8.148 1 88.81 90 ALA B C 1
ATOM 2555 O O . ALA B 1 90 ? -12.562 2.766 8.703 1 88.81 90 ALA B O 1
ATOM 2556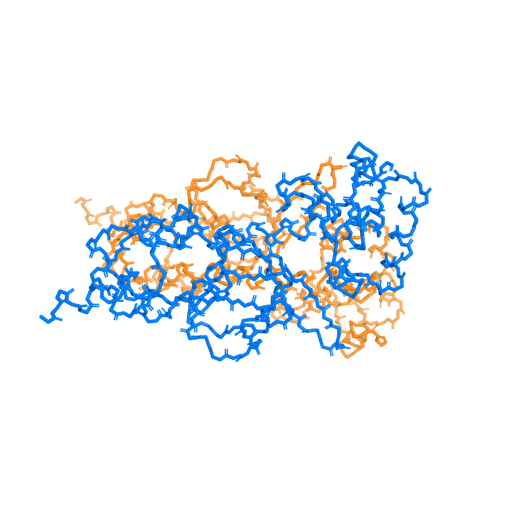 N N . GLY B 1 91 ? -13.109 4.902 7.988 1 85.31 91 GLY B N 1
ATOM 2557 C CA . GLY B 1 91 ? -11.93 5.523 8.578 1 85.31 91 GLY B CA 1
ATOM 2558 C C . GLY B 1 91 ? -10.812 5.746 7.582 1 85.31 91 GLY B C 1
ATOM 2559 O O . GLY B 1 91 ? -9.914 6.562 7.82 1 85.31 91 GLY B O 1
ATOM 2560 N N . ASP B 1 92 ? -10.875 4.98 6.504 1 89.94 92 ASP B N 1
ATOM 2561 C CA . ASP B 1 92 ? -9.844 5.125 5.484 1 89.94 92 ASP B CA 1
ATOM 2562 C C . ASP B 1 92 ? -10.133 6.316 4.574 1 89.94 92 ASP B C 1
ATOM 2564 O O . ASP B 1 92 ? -11.234 6.871 4.598 1 89.94 92 ASP B O 1
ATOM 2568 N N . VAL B 1 93 ? -9.078 6.703 3.812 1 92 93 VAL B N 1
ATOM 2569 C CA . VAL B 1 93 ? -9.203 7.859 2.934 1 92 93 VAL B CA 1
ATOM 2570 C C . VAL B 1 93 ? -8.828 7.465 1.505 1 92 93 VAL B C 1
ATOM 2572 O O . VAL B 1 93 ? -7.781 6.855 1.275 1 92 93 VAL B O 1
ATOM 2575 N N . ALA B 1 94 ? -9.703 7.754 0.559 1 95.25 94 ALA B N 1
ATOM 2576 C CA . ALA B 1 94 ? -9.406 7.652 -0.868 1 95.25 94 ALA B CA 1
ATOM 2577 C C . ALA B 1 94 ? -8.875 8.977 -1.413 1 95.25 94 ALA B C 1
ATOM 2579 O O . ALA B 1 94 ? -9.375 10.047 -1.056 1 95.25 94 ALA B O 1
ATOM 2580 N N . GLY B 1 95 ? -7.898 8.875 -2.197 1 95.19 95 GLY B N 1
ATOM 2581 C CA . GLY B 1 95 ? -7.371 10.07 -2.838 1 95.19 95 GLY B CA 1
ATOM 2582 C C . GLY B 1 95 ? -6.469 10.891 -1.93 1 95.19 95 GLY B C 1
ATOM 2583 O O . GLY B 1 95 ? -6.43 12.117 -2.027 1 95.19 95 GLY B O 1
ATOM 2584 N N . LEU B 1 96 ? -5.836 10.242 -1.024 1 91.81 96 LEU B N 1
ATOM 2585 C CA . LEU B 1 96 ? -4.957 10.914 -0.072 1 91.81 96 LEU B CA 1
ATOM 2586 C C . LEU B 1 96 ? -3.863 11.695 -0.794 1 91.81 96 LEU B C 1
ATOM 2588 O O . LEU B 1 96 ? -3.447 12.758 -0.336 1 91.81 96 LEU B O 1
ATOM 2592 N N . GLU B 1 97 ? -3.416 11.203 -1.963 1 93.06 97 GLU B N 1
ATOM 2593 C CA . GLU B 1 97 ? -2.326 11.797 -2.73 1 93.06 97 GLU B CA 1
ATOM 2594 C C . GLU B 1 97 ? -2.682 13.211 -3.197 1 93.06 97 GLU B C 1
ATOM 2596 O O . GLU B 1 97 ? -1.795 14.023 -3.465 1 93.06 97 GLU B O 1
ATOM 2601 N N . VAL B 1 98 ? -3.896 13.547 -3.283 1 91.69 98 VAL B N 1
ATOM 2602 C CA . VAL B 1 98 ? -4.344 14.875 -3.707 1 91.69 98 VAL B CA 1
ATOM 2603 C C . VAL B 1 98 ? -3.865 15.922 -2.707 1 91.69 98 VAL B C 1
ATOM 2605 O O . VAL B 1 98 ? -3.574 17.062 -3.082 1 91.69 98 VAL B O 1
ATOM 2608 N N . LEU B 1 99 ? -3.748 15.539 -1.479 1 86.38 99 LEU B N 1
ATOM 2609 C CA . LEU B 1 99 ? -3.328 16.453 -0.421 1 86.38 99 LEU B CA 1
ATOM 2610 C C . LEU B 1 99 ? -1.837 16.75 -0.518 1 86.38 99 LEU B C 1
ATOM 2612 O O . LEU B 1 99 ? -1.341 17.672 0.125 1 86.38 99 LEU B O 1
ATOM 2616 N N . ALA B 1 100 ? -1.136 15.961 -1.248 1 85.75 100 ALA B N 1
ATOM 2617 C CA . ALA B 1 100 ? 0.265 16.234 -1.562 1 85.75 100 ALA B CA 1
ATOM 2618 C C . ALA B 1 100 ? 0.4 16.953 -2.904 1 85.75 100 ALA B C 1
ATOM 2620 O O . ALA B 1 100 ? 1.506 17.094 -3.432 1 85.75 100 ALA B O 1
ATOM 2621 N N . GLY B 1 101 ? -0.714 17.344 -3.496 1 87.06 101 GLY B N 1
ATOM 2622 C CA . GLY B 1 101 ? -0.71 18.109 -4.738 1 87.06 101 GLY B CA 1
ATOM 2623 C C . GLY B 1 101 ? -0.568 17.234 -5.969 1 87.06 101 GLY B C 1
ATOM 2624 O O . GLY B 1 101 ? -0.135 17.703 -7.023 1 87.06 101 GLY B O 1
ATOM 2625 N N . ARG B 1 102 ? -0.926 16.016 -5.859 1 91.19 102 ARG B N 1
ATOM 2626 C CA . ARG B 1 102 ? -0.786 15.062 -6.961 1 91.19 102 ARG B CA 1
ATOM 2627 C C . ARG B 1 102 ? -2.146 14.703 -7.547 1 91.19 102 ARG B C 1
ATOM 2629 O O . ARG B 1 102 ? -3.174 14.852 -6.883 1 91.19 102 ARG B O 1
ATOM 2636 N N . PRO B 1 103 ? -2.117 14.312 -8.867 1 95.12 103 PRO B N 1
ATOM 2637 C CA . PRO B 1 103 ? -3.344 13.719 -9.406 1 95.12 103 PRO B CA 1
ATOM 2638 C C . PRO B 1 103 ? -3.68 12.375 -8.758 1 95.12 103 PRO B C 1
ATOM 2640 O O . PRO B 1 103 ? -2.861 11.82 -8.023 1 95.12 103 PRO B O 1
ATOM 2643 N N . TYR B 1 104 ? -4.941 11.961 -9 1 96.5 104 TYR B N 1
ATOM 2644 C CA . TYR B 1 104 ? -5.301 10.648 -8.477 1 96.5 104 TYR B CA 1
ATOM 2645 C C . TYR B 1 104 ? -4.43 9.562 -9.086 1 96.5 104 TYR B C 1
ATOM 2647 O O . TYR B 1 104 ? -4.297 9.477 -10.305 1 96.5 104 TYR B O 1
ATOM 2655 N N . GLU B 1 105 ? -3.875 8.742 -8.266 1 94.38 105 GLU B N 1
ATOM 2656 C CA . GLU B 1 105 ? -2.953 7.711 -8.727 1 94.38 105 GLU B CA 1
ATOM 2657 C C . GLU B 1 105 ? -3.703 6.449 -9.141 1 94.38 105 GLU B C 1
ATOM 2659 O O . GLU B 1 105 ? -3.232 5.691 -9.992 1 94.38 105 GLU B O 1
ATOM 2664 N N . HIS B 1 106 ? -4.859 6.219 -8.531 1 95.88 106 HIS B N 1
ATOM 2665 C CA . HIS B 1 106 ? -5.699 5.055 -8.773 1 95.88 106 HIS B CA 1
ATOM 2666 C C . HIS B 1 106 ? -7.141 5.465 -9.055 1 95.88 106 HIS B C 1
ATOM 2668 O O . HIS B 1 106 ? -7.535 6.602 -8.781 1 95.88 106 HIS B O 1
ATOM 2674 N N . ALA B 1 107 ? -7.855 4.562 -9.648 1 97.19 107 ALA B N 1
ATOM 2675 C CA . ALA B 1 107 ? -9.305 4.727 -9.648 1 97.19 107 ALA B CA 1
ATOM 2676 C C . ALA B 1 107 ? -9.914 4.238 -8.336 1 97.19 107 ALA B C 1
ATOM 2678 O O . ALA B 1 107 ? -9.406 3.303 -7.723 1 97.19 107 ALA B O 1
ATOM 2679 N N . ALA B 1 108 ? -10.891 4.898 -7.941 1 98.12 108 ALA B N 1
ATOM 2680 C CA . ALA B 1 108 ? -11.641 4.484 -6.758 1 98.12 108 ALA B CA 1
ATOM 2681 C C . ALA B 1 108 ? -13.078 4.125 -7.117 1 98.12 108 ALA B C 1
ATOM 2683 O O . ALA B 1 108 ? -13.812 4.953 -7.66 1 98.12 108 ALA B O 1
ATOM 2684 N N . GLN B 1 109 ? -13.461 2.936 -6.754 1 97.88 109 GLN B N 1
ATOM 2685 C CA . GLN B 1 109 ? -14.789 2.438 -7.109 1 97.88 109 GLN B CA 1
ATOM 2686 C C . GLN B 1 109 ? -15.492 1.837 -5.898 1 97.88 109 GLN B C 1
ATOM 2688 O O . GLN B 1 109 ? -14.875 1.134 -5.098 1 97.88 109 GLN B O 1
ATOM 2693 N N . VAL B 1 110 ? -16.766 2.137 -5.797 1 97.19 110 VAL B N 1
ATOM 2694 C CA . VAL B 1 110 ? -17.562 1.645 -4.676 1 97.19 110 VAL B CA 1
ATOM 2695 C C . VAL B 1 110 ? -17.906 0.174 -4.895 1 97.19 110 VAL B C 1
ATOM 2697 O O . VAL B 1 110 ? -18.484 -0.188 -5.922 1 97.19 110 VAL B O 1
ATOM 2700 N N . LEU B 1 111 ? -17.547 -0.671 -3.965 1 94.94 111 LEU B N 1
ATOM 2701 C CA . LEU B 1 111 ? -17.859 -2.094 -4.02 1 94.94 111 LEU B CA 1
ATOM 2702 C C . LEU B 1 111 ? -19.172 -2.387 -3.305 1 94.94 111 LEU B C 1
ATOM 2704 O O . LEU B 1 111 ? -19.969 -3.197 -3.777 1 94.94 111 LEU B O 1
ATOM 2708 N N . GLN B 1 112 ? -19.25 -1.826 -2.145 1 92.56 112 GLN B N 1
ATOM 2709 C CA . GLN B 1 112 ? -20.453 -1.861 -1.328 1 92.56 112 GLN B CA 1
ATOM 2710 C C . GLN B 1 112 ? -20.938 -0.452 -0.991 1 92.56 112 GLN B C 1
ATOM 2712 O O . GLN B 1 112 ? -20.125 0.425 -0.681 1 92.56 112 GLN B O 1
ATOM 2717 N N . THR B 1 113 ? -22.234 -0.301 -1.081 1 94 113 THR B N 1
ATOM 2718 C CA . THR B 1 113 ? -22.797 1.021 -0.818 1 94 113 THR B CA 1
ATOM 2719 C C . THR B 1 113 ? -22.016 1.726 0.291 1 94 113 THR B C 1
ATOM 2721 O O . THR B 1 113 ? -21.766 1.141 1.345 1 94 113 THR B O 1
ATOM 2724 N N . ALA B 1 114 ? -21.672 2.975 -0.118 1 93.62 114 ALA B N 1
ATOM 2725 C CA . ALA B 1 114 ? -20.734 3.648 0.779 1 93.62 114 ALA B CA 1
ATOM 2726 C C . ALA B 1 114 ? -21.188 5.074 1.079 1 93.62 114 ALA B C 1
ATOM 2728 O O . ALA B 1 114 ? -21.75 5.75 0.21 1 93.62 114 ALA B O 1
ATOM 2729 N N . LEU B 1 115 ? -21.047 5.434 2.33 1 91.12 115 LEU B N 1
ATOM 2730 C CA . LEU B 1 115 ? -21.141 6.824 2.764 1 91.12 115 LEU B CA 1
ATOM 2731 C C . LEU B 1 115 ? -19.75 7.453 2.873 1 91.12 115 LEU B C 1
ATOM 2733 O O . LEU B 1 115 ? -18.891 6.945 3.6 1 91.12 115 LEU B O 1
ATOM 2737 N N . VAL B 1 116 ? -19.547 8.562 2.072 1 90.81 116 VAL B N 1
ATOM 2738 C CA . VAL B 1 116 ? -18.219 9.164 2.076 1 90.81 116 VAL B CA 1
ATOM 2739 C C . VAL B 1 116 ? -18.328 10.664 2.34 1 90.81 116 VAL B C 1
ATOM 2741 O O . VAL B 1 116 ? -19.344 11.281 2.035 1 90.81 116 VAL B O 1
ATOM 2744 N N . CYS B 1 117 ? -17.281 11.195 2.93 1 88 117 CYS B N 1
ATOM 2745 C CA . CYS B 1 117 ? -17.141 12.641 3.096 1 88 117 CYS B CA 1
ATOM 2746 C C . CYS B 1 117 ? -16.125 13.203 2.115 1 88 117 CYS B C 1
ATOM 2748 O O . CYS B 1 117 ? -14.977 12.75 2.076 1 88 117 CYS B O 1
ATOM 2750 N N . ARG B 1 118 ? -16.609 14.109 1.414 1 88.25 118 ARG B N 1
ATOM 2751 C CA . ARG B 1 118 ? -15.734 14.781 0.459 1 88.25 118 ARG B CA 1
ATOM 2752 C C . ARG B 1 118 ? -14.969 15.922 1.124 1 88.25 118 ARG B C 1
ATOM 2754 O O . ARG B 1 118 ? -15.57 16.828 1.711 1 88.25 118 ARG B O 1
ATOM 2761 N N . LEU B 1 119 ? -13.664 15.875 0.997 1 85.38 119 LEU B N 1
ATOM 2762 C CA . LEU B 1 119 ? -12.781 16.875 1.579 1 85.38 119 LEU B CA 1
ATOM 2763 C C . LEU B 1 119 ? -12.031 17.641 0.49 1 85.38 119 LEU B C 1
ATOM 2765 O O . LEU B 1 119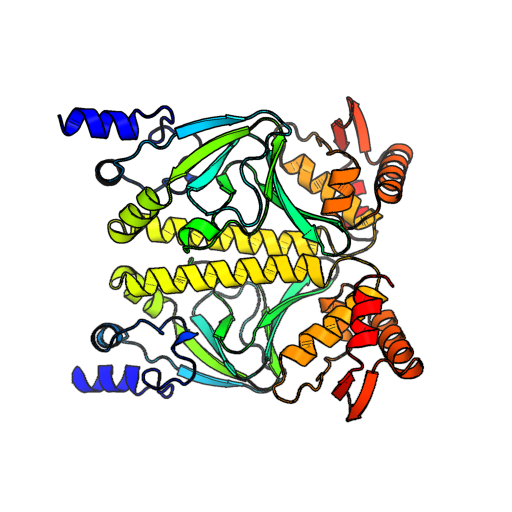 ? -10.977 17.188 0.025 1 85.38 119 LEU B O 1
ATOM 2769 N N . PRO B 1 120 ? -12.555 18.766 0.194 1 86.31 120 PRO B N 1
ATOM 2770 C CA . PRO B 1 120 ? -11.859 19.531 -0.848 1 86.31 120 PRO B CA 1
ATOM 2771 C C . PRO B 1 120 ? -10.406 19.828 -0.497 1 86.31 120 PRO B C 1
ATOM 2773 O O . PRO B 1 120 ? -10.102 20.172 0.648 1 86.31 120 PRO B O 1
ATOM 2776 N N . ARG B 1 121 ? -9.539 19.641 -1.512 1 87.31 121 ARG B N 1
ATOM 2777 C CA . ARG B 1 121 ? -8.102 19.844 -1.323 1 87.31 121 ARG B CA 1
ATOM 2778 C C . ARG B 1 121 ? -7.816 21.219 -0.722 1 87.31 121 ARG B C 1
ATOM 2780 O O . ARG B 1 121 ? -7.012 21.344 0.205 1 87.31 121 ARG B O 1
ATOM 2787 N N . GLU B 1 122 ? -8.445 22.25 -1.181 1 82.88 122 GLU B N 1
ATOM 2788 C CA . GLU B 1 122 ? -8.211 23.625 -0.739 1 82.88 122 GLU B CA 1
ATOM 2789 C C . GLU B 1 122 ? -8.516 23.781 0.749 1 82.88 122 GLU B C 1
ATOM 2791 O O . GLU B 1 122 ? -7.836 24.531 1.447 1 82.88 122 GLU B O 1
ATOM 2796 N N . VAL B 1 123 ? -9.5 23.062 1.165 1 77.81 123 VAL B N 1
ATOM 2797 C CA . VAL B 1 123 ? -9.891 23.141 2.566 1 77.81 123 VAL B CA 1
ATOM 2798 C C . VAL B 1 123 ? -8.828 22.484 3.443 1 77.81 123 VAL B C 1
ATOM 2800 O O . VAL B 1 123 ? -8.414 23.062 4.457 1 77.81 123 VAL B O 1
ATOM 2803 N N . VAL B 1 124 ? -8.367 21.375 3.033 1 79 124 VAL B N 1
ATOM 2804 C CA . VAL B 1 124 ? -7.375 20.641 3.809 1 79 124 VAL B CA 1
ATOM 2805 C C . VAL B 1 124 ? -6.055 21.406 3.82 1 79 124 VAL B C 1
ATOM 2807 O O . VAL B 1 124 ? -5.387 21.484 4.852 1 79 124 VAL B O 1
ATOM 2810 N N . GLU B 1 125 ? -5.719 21.938 2.689 1 78 125 GLU B N 1
ATOM 2811 C CA . GLU B 1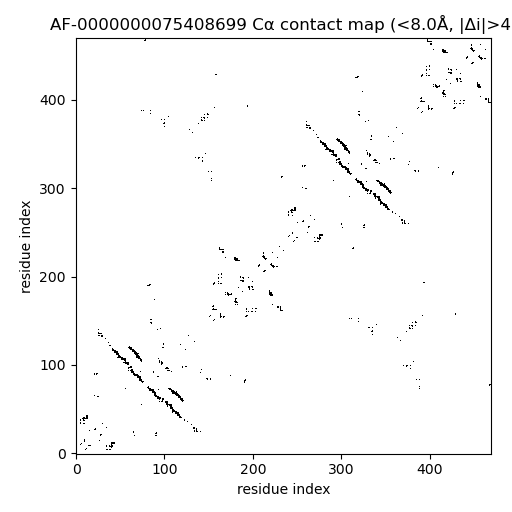 125 ? -4.492 22.719 2.607 1 78 125 GLU B CA 1
ATOM 2812 C C . GLU B 1 125 ? -4.543 23.922 3.539 1 78 125 GLU B C 1
ATOM 2814 O O . GLU B 1 125 ? -3.559 24.234 4.207 1 78 125 GLU B O 1
ATOM 2819 N N . ARG B 1 126 ? -5.629 24.578 3.584 1 75.75 126 ARG B N 1
ATOM 2820 C CA . ARG B 1 126 ? -5.801 25.734 4.449 1 75.75 126 ARG B CA 1
ATOM 2821 C C . ARG B 1 126 ? -5.719 25.344 5.918 1 75.75 126 ARG B C 1
ATOM 2823 O O . ARG B 1 126 ? -5.047 26.016 6.707 1 75.75 126 ARG B O 1
ATOM 2830 N N . LEU B 1 127 ? -6.395 24.266 6.211 1 72.19 127 LEU B N 1
ATOM 2831 C CA . LEU B 1 127 ? -6.383 23.797 7.59 1 72.19 127 LEU B CA 1
ATOM 2832 C C . LEU B 1 127 ? -4.977 23.375 8.008 1 72.19 127 LEU B C 1
ATOM 2834 O O . LEU B 1 127 ? -4.562 23.625 9.141 1 72.19 127 LEU B O 1
ATOM 2838 N N . ASN B 1 128 ? -4.355 22.75 7.113 1 73.06 128 ASN B N 1
ATOM 2839 C CA . ASN B 1 128 ? -3.006 22.266 7.391 1 73.06 128 ASN B CA 1
ATOM 2840 C C . ASN B 1 128 ? -2.049 23.422 7.695 1 73.06 128 ASN B C 1
ATOM 2842 O O . ASN B 1 128 ? -1.148 23.281 8.523 1 73.06 128 ASN B O 1
ATOM 2846 N N . ARG B 1 129 ? -2.199 24.438 7.035 1 70.38 129 ARG B N 1
ATOM 2847 C CA . ARG B 1 129 ? -1.361 25.609 7.254 1 70.38 129 ARG B CA 1
ATOM 2848 C C . ARG B 1 129 ? -1.654 26.234 8.609 1 70.38 129 ARG B C 1
ATOM 2850 O O . ARG B 1 129 ? -0.747 26.75 9.273 1 70.38 129 ARG B O 1
ATOM 2857 N N . GLU B 1 130 ? -2.859 26.109 9.023 1 68.38 130 GLU B N 1
ATOM 2858 C CA . GLU B 1 130 ? -3.293 26.906 10.164 1 68.38 130 GLU B CA 1
ATOM 2859 C C . GLU B 1 130 ? -3.379 26.062 11.43 1 68.38 130 GLU B C 1
ATOM 2861 O O . GLU B 1 130 ? -3.418 26.609 12.539 1 68.38 130 GLU B O 1
ATOM 2866 N N . THR B 1 131 ? -3.473 24.797 11.25 1 69.62 131 THR B N 1
ATOM 2867 C CA . THR B 1 131 ? -3.754 23.953 12.406 1 69.62 131 THR B CA 1
ATOM 2868 C C . THR B 1 131 ? -2.76 22.797 12.484 1 69.62 131 THR B C 1
ATOM 2870 O O . THR B 1 131 ? -2.92 21.781 11.805 1 69.62 131 THR B O 1
ATOM 2873 N N . PRO B 1 132 ? -1.799 22.828 13.43 1 69.12 132 PRO B N 1
ATOM 2874 C CA . PRO B 1 132 ? -0.823 21.75 13.602 1 69.12 132 PRO B CA 1
ATOM 2875 C C . PRO B 1 132 ? -1.479 20.406 13.891 1 69.12 132 PRO B C 1
ATOM 2877 O O . PRO B 1 132 ? -0.933 19.359 13.539 1 69.12 132 PRO B O 1
ATOM 2880 N N . ARG B 1 133 ? -2.607 20.391 14.562 1 71 133 ARG B N 1
ATOM 2881 C CA . ARG B 1 133 ? -3.318 19.172 14.898 1 71 133 ARG B CA 1
ATOM 2882 C C . ARG B 1 133 ? -3.734 18.422 13.633 1 71 133 ARG B C 1
ATOM 2884 O O . ARG B 1 133 ? -3.723 17.188 13.609 1 71 133 ARG B O 1
ATOM 2891 N N . LEU B 1 134 ? -4.066 19.125 12.641 1 75.25 134 LEU B N 1
ATOM 2892 C CA . LEU B 1 134 ? -4.445 18.469 11.391 1 75.25 134 LEU B CA 1
ATOM 2893 C C . LEU B 1 134 ? -3.24 17.797 10.742 1 75.25 134 LEU B C 1
ATOM 2895 O O . LEU B 1 134 ? -3.377 16.75 10.117 1 75.25 134 LEU B O 1
ATOM 2899 N N . HIS B 1 135 ? -2.117 18.344 11.008 1 74.38 135 HIS B N 1
ATOM 2900 C CA . HIS B 1 135 ? -0.896 17.766 10.453 1 74.38 135 HIS B CA 1
ATOM 2901 C C . HIS B 1 135 ? -0.643 16.375 11 1 74.38 135 HIS B C 1
ATOM 2903 O O . HIS B 1 135 ? -0.339 15.445 10.242 1 74.38 135 HIS B O 1
ATOM 2909 N N . ARG B 1 136 ? -0.808 16.281 12.227 1 76.75 136 ARG B N 1
ATOM 2910 C CA . ARG B 1 136 ? -0.584 14.992 12.867 1 76.75 136 ARG B CA 1
ATOM 2911 C C . ARG B 1 136 ? -1.574 13.953 12.359 1 76.75 136 ARG B C 1
ATOM 2913 O O . ARG B 1 136 ? -1.202 12.805 12.109 1 76.75 136 ARG B O 1
ATOM 2920 N N . GLN B 1 137 ? -2.775 14.344 12.211 1 80.31 137 GLN B N 1
ATOM 2921 C CA . GLN B 1 137 ? -3.799 13.422 11.719 1 80.31 137 GLN B CA 1
ATOM 2922 C C . GLN B 1 137 ? -3.518 13 10.281 1 80.31 137 GLN B C 1
ATOM 2924 O O . GLN B 1 137 ? -3.715 11.844 9.914 1 80.31 137 GLN B O 1
ATOM 2929 N N . LEU B 1 138 ? -3.061 13.945 9.531 1 82 138 LEU B N 1
ATOM 2930 C CA . LEU B 1 138 ? -2.711 13.633 8.148 1 82 138 LEU B CA 1
ATOM 2931 C C . LEU B 1 138 ? -1.542 12.656 8.086 1 82 138 LEU B C 1
ATOM 2933 O O . LEU B 1 138 ? -1.564 11.703 7.312 1 82 138 LEU B O 1
ATOM 2937 N N . MET B 1 139 ? -0.632 12.828 8.93 1 82.88 139 MET B N 1
ATOM 2938 C CA . MET B 1 139 ? 0.508 11.914 9 1 82.88 139 MET B CA 1
ATOM 2939 C C . MET B 1 139 ? 0.065 10.516 9.406 1 82.88 139 MET B C 1
ATOM 2941 O O . MET B 1 139 ? 0.532 9.523 8.844 1 82.88 139 MET B O 1
ATOM 2945 N N . ASN B 1 140 ? -0.81 10.492 10.281 1 85.75 140 ASN B N 1
ATOM 2946 C CA . ASN B 1 140 ? -1.343 9.203 10.711 1 85.75 140 ASN B CA 1
ATOM 2947 C C . ASN B 1 140 ? -2.062 8.492 9.57 1 85.75 140 ASN B C 1
ATOM 2949 O O . ASN B 1 140 ? -1.917 7.277 9.398 1 85.75 140 ASN B O 1
ATOM 2953 N N . LYS B 1 141 ? -2.783 9.227 8.82 1 88.88 141 LYS B N 1
ATOM 2954 C CA . LYS B 1 141 ? -3.502 8.633 7.695 1 88.88 141 LYS B CA 1
ATOM 2955 C C . LYS B 1 141 ? -2.535 8.109 6.637 1 88.88 141 LYS B C 1
ATOM 2957 O O . LYS B 1 141 ? -2.742 7.035 6.074 1 88.88 141 LYS B O 1
ATOM 2962 N N . TRP B 1 142 ? -1.512 8.859 6.406 1 89.31 142 TRP B N 1
ATOM 2963 C CA . TRP B 1 142 ? -0.483 8.414 5.473 1 89.31 142 TRP B CA 1
ATOM 2964 C C . TRP B 1 142 ? 0.207 7.152 5.98 1 89.31 142 TRP B C 1
ATOM 2966 O O . TRP B 1 142 ? 0.384 6.188 5.23 1 89.31 142 TRP B O 1
ATOM 2976 N N . SER B 1 143 ? 0.587 7.207 7.219 1 91.5 143 SER B N 1
ATOM 2977 C CA . SER B 1 143 ? 1.237 6.059 7.84 1 91.5 143 SER B CA 1
ATOM 2978 C C . SER B 1 143 ? 0.348 4.82 7.781 1 91.5 143 SER B C 1
ATOM 2980 O O . SER B 1 143 ? 0.813 3.732 7.438 1 91.5 143 SER B O 1
ATOM 2982 N N . ASP B 1 144 ? -0.912 4.996 8.086 1 91.31 144 ASP B N 1
ATOM 2983 C CA . ASP B 1 144 ? -1.871 3.896 8.031 1 91.31 144 ASP B CA 1
ATOM 2984 C C . ASP B 1 144 ? -1.985 3.332 6.621 1 91.31 144 ASP B C 1
ATOM 2986 O O . ASP B 1 144 ? -2.014 2.115 6.43 1 91.31 144 ASP B O 1
ATOM 2990 N N . SER B 1 145 ? -2.076 4.223 5.68 1 92.56 145 SER B N 1
ATOM 2991 C CA . SER B 1 145 ? -2.227 3.795 4.293 1 92.56 145 SER B CA 1
ATOM 2992 C C . SER B 1 145 ? -1.013 3 3.826 1 92.56 145 SER B C 1
ATOM 2994 O O . SER B 1 145 ? -1.155 1.981 3.146 1 92.56 145 SER B O 1
ATOM 2996 N N . LEU B 1 146 ? 0.127 3.449 4.152 1 94 146 LEU B N 1
ATOM 2997 C CA . LEU B 1 146 ? 1.346 2.744 3.77 1 94 146 LEU B CA 1
ATOM 2998 C C . LEU B 1 146 ? 1.423 1.382 4.449 1 94 146 LEU B C 1
ATOM 3000 O O . LEU B 1 146 ? 1.776 0.385 3.816 1 94 146 LEU B O 1
ATOM 3004 N N . ARG B 1 147 ? 1.128 1.39 5.73 1 92.44 147 ARG B N 1
ATOM 3005 C CA . ARG B 1 147 ? 1.102 0.126 6.457 1 92.44 147 ARG B CA 1
ATOM 3006 C C . ARG B 1 147 ? 0.136 -0.86 5.809 1 92.44 147 ARG B C 1
ATOM 3008 O O . ARG B 1 147 ? 0.471 -2.031 5.617 1 92.44 147 ARG B O 1
ATOM 3015 N N . LEU B 1 148 ? -1.004 -0.364 5.469 1 90.56 148 LEU B N 1
ATOM 3016 C CA . LEU B 1 148 ? -2.01 -1.199 4.82 1 90.56 148 LEU B CA 1
ATOM 3017 C C . LEU B 1 148 ? -1.505 -1.717 3.479 1 90.56 148 LEU B C 1
ATOM 3019 O O . LEU B 1 148 ? -1.721 -2.881 3.137 1 90.56 148 LEU B O 1
ATOM 3023 N N . ALA B 1 149 ? -0.838 -0.899 2.744 1 93.56 149 ALA B N 1
ATOM 3024 C CA . ALA B 1 149 ? -0.286 -1.306 1.454 1 93.56 149 ALA B CA 1
ATOM 3025 C C . ALA B 1 149 ? 0.718 -2.443 1.621 1 93.56 149 ALA B C 1
ATOM 3027 O O . ALA B 1 149 ? 0.689 -3.42 0.869 1 93.56 149 ALA B O 1
ATOM 3028 N N . ASP B 1 150 ? 1.575 -2.363 2.588 1 93.12 150 ASP B N 1
ATOM 3029 C CA . ASP B 1 150 ? 2.592 -3.383 2.822 1 93.12 150 ASP B CA 1
ATOM 3030 C C . ASP B 1 150 ? 1.962 -4.684 3.32 1 93.12 150 ASP B C 1
ATOM 3032 O O . ASP B 1 150 ? 2.367 -5.773 2.912 1 93.12 150 ASP B O 1
ATOM 3036 N N . GLU B 1 151 ? 0.98 -4.512 4.168 1 88.88 151 GLU B N 1
ATOM 3037 C CA . GLU B 1 151 ? 0.26 -5.691 4.641 1 88.88 151 GLU B CA 1
ATOM 3038 C C . GLU B 1 151 ? -0.485 -6.379 3.498 1 88.88 151 GLU B C 1
ATOM 3040 O O . GLU B 1 151 ? -0.511 -7.609 3.418 1 88.88 151 GLU B O 1
ATOM 3045 N N . TRP B 1 152 ? -1.073 -5.543 2.717 1 90.69 152 TRP B N 1
ATOM 3046 C CA . TRP B 1 152 ? -1.773 -6.035 1.533 1 90.69 152 TRP B CA 1
ATOM 3047 C C . TRP B 1 152 ? -0.851 -6.891 0.672 1 90.69 152 TRP B C 1
ATOM 3049 O O . TRP B 1 152 ? -1.21 -8.008 0.284 1 90.69 152 TRP B O 1
ATOM 3059 N N . LEU B 1 153 ? 0.296 -6.453 0.441 1 90 153 LEU B N 1
ATOM 3060 C CA . LEU B 1 153 ? 1.298 -7.156 -0.354 1 90 153 LEU B CA 1
ATOM 3061 C C . LEU B 1 153 ? 1.686 -8.477 0.301 1 90 153 LEU B C 1
ATOM 3063 O O . LEU B 1 153 ? 1.648 -9.523 -0.342 1 90 153 LEU B O 1
ATOM 3067 N N . THR B 1 154 ? 1.943 -8.445 1.559 1 88.62 154 THR B N 1
ATOM 3068 C CA . THR B 1 154 ? 2.504 -9.609 2.238 1 88.62 154 THR B CA 1
ATOM 3069 C C . THR B 1 154 ? 1.417 -10.641 2.527 1 88.62 154 THR B C 1
ATOM 3071 O O . THR B 1 154 ? 1.661 -11.852 2.447 1 88.62 154 THR B O 1
ATOM 3074 N N . GLU B 1 155 ? 0.255 -10.188 2.773 1 88.12 155 GLU B N 1
ATOM 3075 C CA . GLU B 1 155 ? -0.813 -11.102 3.172 1 88.12 155 GLU B CA 1
ATOM 3076 C C . GLU B 1 155 ? -1.518 -11.688 1.953 1 88.12 155 GLU B C 1
ATOM 3078 O O . GLU B 1 155 ? -1.792 -12.891 1.909 1 88.12 155 GLU B O 1
ATOM 3083 N N . LEU B 1 156 ? -1.714 -10.875 0.97 1 90.75 156 LEU B N 1
ATOM 3084 C CA . LEU B 1 156 ? -2.629 -11.312 -0.078 1 90.75 156 LEU B CA 1
ATOM 3085 C C . LEU B 1 156 ? -1.872 -11.633 -1.362 1 90.75 156 LEU B C 1
ATOM 3087 O O . LEU B 1 156 ? -2.449 -12.164 -2.312 1 90.75 156 LEU B O 1
ATOM 3091 N N . ASN B 1 157 ? -0.611 -11.367 -1.404 1 88.69 157 ASN B N 1
ATOM 3092 C CA . ASN B 1 157 ? 0.121 -11.562 -2.65 1 88.69 157 ASN B CA 1
ATOM 3093 C C . ASN B 1 157 ? 1.335 -12.469 -2.449 1 88.69 157 ASN B C 1
ATOM 3095 O O . ASN B 1 157 ? 2.305 -12.391 -3.205 1 88.69 157 ASN B O 1
ATOM 3099 N N . THR B 1 158 ? 1.302 -13.188 -1.386 1 84.81 158 THR B N 1
ATOM 3100 C CA . THR B 1 158 ? 2.361 -14.156 -1.111 1 84.81 158 THR B CA 1
ATOM 3101 C C . THR B 1 158 ? 1.783 -15.555 -0.938 1 84.81 158 THR B C 1
ATOM 3103 O O . THR B 1 158 ? 0.707 -15.727 -0.363 1 84.81 158 THR B O 1
ATOM 3106 N N . GLY B 1 159 ? 2.557 -16.547 -1.49 1 84.62 159 GLY B N 1
ATOM 3107 C CA . GLY B 1 159 ? 2.125 -17.922 -1.324 1 84.62 159 GLY B CA 1
ATOM 3108 C C . GLY B 1 159 ? 1.288 -18.422 -2.482 1 84.62 159 GLY B C 1
ATOM 3109 O O . GLY B 1 159 ? 1.212 -17.781 -3.529 1 84.62 159 GLY B O 1
ATOM 3110 N N . THR B 1 160 ? 0.674 -19.609 -2.271 1 88.88 160 THR B N 1
ATOM 3111 C CA . THR B 1 160 ? -0.114 -20.266 -3.312 1 88.88 160 THR B CA 1
ATOM 3112 C C . THR B 1 160 ? -1.479 -19.594 -3.455 1 88.88 160 THR B C 1
ATOM 3114 O O . THR B 1 160 ? -1.881 -18.797 -2.602 1 88.88 160 THR B O 1
ATOM 3117 N N . ALA B 1 161 ? -2.176 -19.969 -4.531 1 92.94 161 ALA B N 1
ATOM 3118 C CA . ALA B 1 161 ? -3.525 -19.469 -4.766 1 92.94 161 ALA B CA 1
ATOM 3119 C C . ALA B 1 161 ? -4.449 -19.797 -3.6 1 92.94 161 ALA B C 1
ATOM 3121 O O . ALA B 1 161 ? -5.246 -18.969 -3.164 1 92.94 161 ALA B O 1
ATOM 3122 N N . ARG B 1 162 ? -4.242 -21 -3.035 1 95.25 162 ARG B N 1
ATOM 3123 C CA . ARG B 1 162 ? -5.07 -21.453 -1.921 1 95.25 162 ARG B CA 1
ATOM 3124 C C . ARG B 1 162 ? -4.812 -20.625 -0.672 1 95.25 162 ARG B C 1
ATOM 3126 O O . ARG B 1 162 ? -5.754 -20.234 0.021 1 95.25 162 ARG B O 1
ATOM 3133 N N . GLN B 1 163 ? -3.615 -20.422 -0.423 1 92.94 163 GLN B N 1
ATOM 3134 C CA . GLN B 1 163 ? -3.23 -19.656 0.756 1 92.94 163 GLN B CA 1
ATOM 3135 C C . GLN B 1 163 ? -3.752 -18.219 0.672 1 92.94 163 GLN B C 1
ATOM 3137 O O . GLN B 1 163 ? -4.34 -17.719 1.629 1 92.94 163 GLN B O 1
ATOM 3142 N N . ARG B 1 164 ? -3.549 -17.625 -0.478 1 93.75 164 ARG B N 1
ATOM 3143 C CA . ARG B 1 164 ? -3.982 -16.25 -0.686 1 93.75 164 ARG B CA 1
ATOM 3144 C C . ARG B 1 164 ? -5.5 -16.141 -0.605 1 93.75 164 ARG B C 1
ATOM 3146 O O . ARG B 1 164 ? -6.027 -15.195 -0.008 1 93.75 164 ARG B O 1
ATOM 3153 N N . MET B 1 165 ? -6.184 -17.109 -1.168 1 97.31 165 MET B N 1
ATOM 3154 C CA . MET B 1 165 ? -7.641 -17.125 -1.117 1 97.31 165 MET B CA 1
ATOM 3155 C C . MET B 1 165 ? -8.133 -17.25 0.321 1 97.31 165 MET B C 1
ATOM 3157 O O . MET B 1 165 ? -9.055 -16.547 0.729 1 97.31 165 MET B O 1
ATOM 3161 N N . ALA B 1 166 ? -7.5 -18.078 1.048 1 97 166 ALA B N 1
ATOM 3162 C CA . ALA B 1 166 ? -7.875 -18.281 2.445 1 97 166 ALA B CA 1
ATOM 3163 C C . ALA B 1 166 ? -7.711 -16.984 3.242 1 97 166 ALA B C 1
ATOM 3165 O O . ALA B 1 166 ? -8.602 -16.609 4.012 1 97 166 ALA B O 1
ATOM 3166 N N . ARG B 1 167 ? -6.617 -16.344 3.014 1 95.62 167 ARG B N 1
ATOM 3167 C CA . ARG B 1 167 ? -6.359 -15.094 3.721 1 95.62 167 ARG B CA 1
ATOM 3168 C C . ARG B 1 167 ? -7.363 -14.023 3.314 1 95.62 167 ARG B C 1
ATOM 3170 O O . ARG B 1 167 ? -7.762 -13.195 4.137 1 95.62 167 ARG B O 1
ATOM 3177 N N . LEU B 1 168 ? -7.746 -13.992 2.064 1 96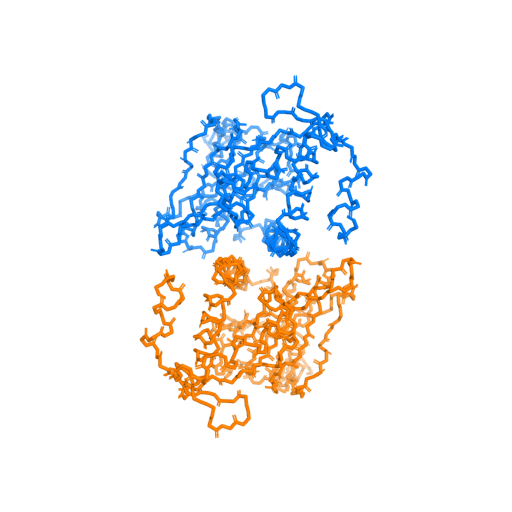.75 168 LEU B N 1
ATOM 3178 C CA . LEU B 1 168 ? -8.75 -13.031 1.619 1 96.75 168 LEU B CA 1
ATOM 3179 C C . LEU B 1 168 ? -10.086 -13.281 2.312 1 96.75 168 LEU B C 1
ATOM 3181 O O . LEU B 1 168 ? -10.742 -12.336 2.76 1 96.75 168 LEU B O 1
ATOM 3185 N N . PHE B 1 169 ? -10.484 -14.562 2.404 1 97.44 169 PHE B N 1
ATOM 3186 C CA . PHE B 1 169 ? -11.711 -14.898 3.115 1 97.44 169 PHE B CA 1
ATOM 3187 C C . PHE B 1 169 ? -11.688 -14.352 4.535 1 97.44 169 PHE B C 1
ATOM 3189 O O . PHE B 1 169 ? -12.641 -13.703 4.977 1 97.44 169 PHE B O 1
ATOM 3196 N N . VAL B 1 170 ? -10.57 -14.594 5.156 1 95.56 170 VAL B N 1
ATOM 3197 C CA . VAL B 1 170 ? -10.43 -14.156 6.539 1 95.56 170 VAL B CA 1
ATOM 3198 C C . VAL B 1 170 ? -10.453 -12.633 6.609 1 95.56 170 VAL B C 1
ATOM 3200 O O . VAL B 1 170 ? -11.125 -12.055 7.465 1 95.56 170 VAL B O 1
ATOM 3203 N N . HIS B 1 171 ? -9.75 -12.047 5.707 1 94.12 171 HIS B N 1
ATOM 3204 C CA . HIS B 1 171 ? -9.688 -10.586 5.664 1 94.12 171 HIS B CA 1
ATOM 3205 C C . HIS B 1 171 ? -11.07 -9.977 5.492 1 94.12 171 HIS B C 1
ATOM 3207 O O . HIS B 1 171 ? -11.461 -9.078 6.246 1 94.12 171 HIS B O 1
ATOM 3213 N N . LEU B 1 172 ? -11.875 -10.445 4.59 1 94.56 172 LEU B N 1
ATOM 3214 C CA . LEU B 1 172 ? -13.188 -9.891 4.277 1 94.56 172 LEU B CA 1
ATOM 3215 C C . LEU B 1 172 ? -14.172 -10.156 5.418 1 94.56 172 LEU B C 1
ATOM 3217 O O . LEU B 1 172 ? -15.047 -9.328 5.691 1 94.56 172 LEU B O 1
ATOM 3221 N N . SER B 1 173 ? -14.016 -11.273 6.043 1 95.12 173 SER B N 1
ATOM 3222 C CA . SER B 1 173 ? -14.875 -11.562 7.18 1 95.12 173 SER B CA 1
ATOM 3223 C C . SER B 1 173 ? -14.664 -10.562 8.305 1 95.12 173 SER B C 1
ATOM 3225 O O . SER B 1 173 ? -15.602 -10.234 9.039 1 95.12 173 SER B O 1
ATOM 3227 N N . GLY B 1 174 ? -13.484 -10.102 8.391 1 91.62 174 GLY B N 1
ATOM 3228 C CA . GLY B 1 174 ? -13.148 -9.141 9.422 1 91.62 174 GLY B CA 1
ATOM 3229 C C . GLY B 1 174 ? -13.734 -7.766 9.18 1 91.62 174 GLY B C 1
ATOM 3230 O O . GLY B 1 174 ? -13.789 -6.934 10.086 1 91.62 174 GLY B O 1
ATOM 3231 N N . LEU B 1 175 ? -14.172 -7.523 8.016 1 88.31 175 LEU B N 1
ATOM 3232 C CA . LEU B 1 175 ? -14.758 -6.234 7.668 1 88.31 175 LEU B CA 1
ATOM 3233 C C . LEU B 1 175 ? -16.219 -6.18 8.078 1 88.31 175 LEU B C 1
ATOM 3235 O O . LEU B 1 175 ? -16.828 -5.105 8.094 1 88.31 175 LEU B O 1
ATOM 3239 N N . SER B 1 176 ? -16.781 -7.34 8.414 1 88.38 176 SER B N 1
ATOM 3240 C CA . SER B 1 176 ? -18.203 -7.41 8.766 1 88.38 176 SER B CA 1
ATOM 3241 C C . SER B 1 176 ? -18.391 -7.582 10.266 1 88.38 176 SER B C 1
ATOM 3243 O O . SER B 1 176 ? -17.625 -8.305 10.914 1 88.38 176 SER B O 1
ATOM 3245 N N . GLU B 1 177 ? -19.344 -6.961 10.75 1 86.12 177 GLU B N 1
ATOM 3246 C CA . GLU B 1 177 ? -19.625 -7.047 12.18 1 86.12 177 GLU B CA 1
ATOM 3247 C C . GLU B 1 177 ? -20.188 -8.414 12.555 1 86.12 177 GLU B C 1
ATOM 3249 O O . GLU B 1 177 ? -19.953 -8.906 13.664 1 86.12 177 GLU B O 1
ATOM 3254 N N . ASP B 1 178 ? -20.859 -9.086 11.688 1 91.56 178 ASP B N 1
ATOM 3255 C CA . ASP B 1 178 ? -21.5 -10.359 11.977 1 91.56 178 ASP B CA 1
ATOM 3256 C C . ASP B 1 178 ? -20.562 -11.531 11.727 1 91.56 178 ASP B C 1
ATOM 3258 O O . ASP B 1 178 ? -20.953 -12.695 11.867 1 91.56 178 ASP B O 1
ATOM 3262 N N . GLY B 1 179 ? -19.453 -11.234 11.258 1 90.94 179 GLY B N 1
ATOM 3263 C CA . GLY B 1 179 ? -18.438 -12.258 11.062 1 90.94 179 GLY B CA 1
ATOM 3264 C C . GLY B 1 179 ? -18.578 -12.992 9.734 1 90.94 179 GLY B C 1
ATOM 3265 O O . GLY B 1 179 ? -17.766 -13.859 9.414 1 90.94 179 GLY B O 1
ATOM 3266 N N . LEU B 1 180 ? -19.594 -12.641 9 1 95.56 180 LEU B N 1
ATOM 3267 C CA . LEU B 1 180 ? -19.781 -13.266 7.699 1 95.56 180 LEU B CA 1
ATOM 3268 C C . LEU B 1 180 ? -18.875 -12.633 6.652 1 95.56 180 LEU B C 1
ATOM 3270 O O . LEU B 1 180 ? -18.562 -11.445 6.734 1 95.56 180 LEU B O 1
ATOM 3274 N N . CYS B 1 181 ? -18.438 -13.453 5.762 1 96.12 181 CYS B N 1
ATOM 3275 C CA . CYS B 1 181 ? -17.641 -12.961 4.652 1 96.12 181 CYS B CA 1
ATOM 3276 C C . CYS B 1 181 ? -18.516 -12.609 3.457 1 96.12 181 CYS B C 1
ATOM 3278 O O . CYS B 1 181 ? -19.156 -13.484 2.873 1 96.12 181 CYS B O 1
ATOM 3280 N N . ARG B 1 182 ? -18.609 -11.406 3.207 1 94.56 182 ARG B N 1
ATOM 3281 C CA . ARG B 1 182 ? -19.234 -10.969 1.959 1 94.56 182 ARG B CA 1
ATOM 3282 C C . ARG B 1 182 ? -18.203 -10.906 0.833 1 94.56 182 ARG B C 1
ATOM 3284 O O . ARG B 1 182 ? -17.484 -9.914 0.706 1 94.56 182 ARG B O 1
ATOM 3291 N N . MET B 1 183 ? -18.188 -11.93 0.099 1 95.12 183 MET B N 1
ATOM 3292 C CA . MET B 1 183 ? -17.172 -12.109 -0.933 1 95.12 183 MET B CA 1
ATOM 3293 C C . MET B 1 183 ? -17.453 -11.203 -2.129 1 95.12 183 MET B C 1
ATOM 3295 O O . MET B 1 183 ? -18.594 -10.805 -2.363 1 95.12 183 MET B O 1
ATOM 3299 N N . LEU B 1 184 ? -16.438 -10.914 -2.797 1 94.88 184 LEU B N 1
ATOM 3300 C CA . LEU B 1 184 ? -16.5 -10.078 -3.99 1 94.88 184 LEU B CA 1
ATOM 3301 C C . LEU B 1 184 ? -16.672 -10.922 -5.242 1 94.88 184 LEU B C 1
ATOM 3303 O O . LEU B 1 184 ? -16.609 -12.156 -5.18 1 94.88 184 LEU B O 1
ATOM 3307 N N . GLY B 1 185 ? -17 -10.203 -6.32 1 94.81 185 GLY B N 1
ATOM 3308 C CA . GLY B 1 185 ? -17 -10.914 -7.59 1 94.81 185 GLY B CA 1
ATOM 3309 C C . GLY B 1 185 ? -15.656 -11.539 -7.922 1 94.81 185 GLY B C 1
ATOM 3310 O O . GLY B 1 185 ? -14.609 -11.016 -7.527 1 94.81 185 GLY B O 1
ATOM 3311 N N . ARG B 1 186 ? -15.719 -12.578 -8.711 1 95.69 186 ARG B N 1
ATOM 3312 C CA . ARG B 1 186 ? -14.508 -13.352 -8.969 1 95.69 186 ARG B CA 1
ATOM 3313 C C . ARG B 1 186 ? -13.492 -12.531 -9.758 1 95.69 186 ARG B C 1
ATOM 3315 O O . ARG B 1 186 ? -12.281 -12.727 -9.617 1 95.69 186 ARG B O 1
ATOM 3322 N N . GLU B 1 187 ? -13.969 -11.641 -10.531 1 94.75 187 GLU B N 1
ATOM 3323 C CA . GLU B 1 187 ? -13.055 -10.742 -11.227 1 94.75 187 GLU B CA 1
ATOM 3324 C C . GLU B 1 187 ? -12.297 -9.852 -10.25 1 94.75 187 GLU B C 1
ATOM 3326 O O . GLU B 1 187 ? -11.078 -9.695 -10.367 1 94.75 187 GLU B O 1
ATOM 3331 N N . ASP B 1 188 ? -13.023 -9.359 -9.281 1 95.69 188 ASP B N 1
ATOM 3332 C CA . ASP B 1 188 ? -12.391 -8.539 -8.25 1 95.69 188 ASP B CA 1
ATOM 3333 C C . ASP B 1 188 ? -11.469 -9.375 -7.367 1 95.69 188 ASP B C 1
ATOM 3335 O O . ASP B 1 188 ? -10.375 -8.922 -7 1 95.69 188 ASP B O 1
ATOM 3339 N N . VAL B 1 189 ? -11.883 -10.555 -7.086 1 96.62 189 VAL B N 1
ATOM 3340 C CA . VAL B 1 189 ? -11.047 -11.461 -6.309 1 96.62 189 VAL B CA 1
ATOM 3341 C C . VAL B 1 189 ? -9.734 -11.711 -7.043 1 96.62 189 VAL B C 1
ATOM 3343 O O . VAL B 1 189 ? -8.656 -11.594 -6.453 1 96.62 189 VAL B O 1
ATOM 3346 N N . GLY B 1 190 ? -9.844 -12.023 -8.312 1 95.69 190 GLY B N 1
ATOM 3347 C CA . GLY B 1 190 ? -8.656 -12.227 -9.117 1 95.69 190 GLY B CA 1
ATOM 3348 C C . GLY B 1 190 ? -7.746 -11.008 -9.156 1 95.69 190 GLY B C 1
ATOM 3349 O O . GLY B 1 190 ? -6.523 -11.141 -9.062 1 95.69 190 GLY B O 1
ATOM 3350 N N . ALA B 1 191 ? -8.383 -9.852 -9.25 1 94.62 191 ALA B N 1
ATOM 3351 C CA . ALA B 1 191 ? -7.641 -8.594 -9.336 1 94.62 191 ALA B CA 1
ATOM 3352 C C . ALA B 1 191 ? -6.918 -8.297 -8.023 1 94.62 191 ALA B C 1
ATOM 3354 O O . ALA B 1 191 ? -5.871 -7.648 -8.023 1 94.62 191 ALA B O 1
ATOM 3355 N N . ILE B 1 192 ? -7.484 -8.766 -6.93 1 95.19 192 ILE B N 1
ATOM 3356 C CA . ILE B 1 192 ? -6.855 -8.586 -5.625 1 95.19 192 ILE B CA 1
ATOM 3357 C C . ILE B 1 192 ? -5.688 -9.562 -5.477 1 95.19 192 ILE B C 1
ATOM 3359 O O . ILE B 1 192 ? -4.59 -9.164 -5.082 1 95.19 192 ILE B O 1
ATOM 3363 N N . LEU B 1 193 ? -5.883 -10.781 -5.91 1 94.25 193 LEU B N 1
ATOM 3364 C CA . LEU B 1 193 ? -4.977 -11.867 -5.555 1 94.25 193 LEU B CA 1
ATOM 3365 C C . LEU B 1 193 ? -4.023 -12.172 -6.703 1 94.25 193 LEU B C 1
ATOM 3367 O O . LEU B 1 193 ? -3.168 -13.055 -6.59 1 94.25 193 LEU B O 1
ATOM 3371 N N . SER B 1 194 ? -4.121 -11.422 -7.766 1 90.56 194 SER B N 1
ATOM 3372 C CA . SER B 1 194 ? -3.361 -11.711 -8.977 1 90.56 194 SER B CA 1
ATOM 3373 C C . SER B 1 194 ? -3.596 -13.141 -9.445 1 90.56 194 SER B C 1
ATOM 3375 O O . SER B 1 194 ? -2.643 -13.898 -9.656 1 90.56 194 SER B O 1
ATOM 3377 N N . LEU B 1 195 ? -4.824 -13.484 -9.547 1 92.38 195 LEU B N 1
ATOM 3378 C CA . LEU B 1 195 ? -5.285 -14.766 -10.07 1 92.38 195 LEU B CA 1
ATOM 3379 C C . LEU B 1 195 ? -6.219 -14.57 -11.258 1 92.38 195 LEU B C 1
ATOM 3381 O O . LEU B 1 195 ? -6.789 -13.484 -11.438 1 92.38 195 LEU B O 1
ATOM 3385 N N . THR B 1 196 ? -6.234 -15.562 -12.07 1 92.44 196 THR B N 1
ATOM 3386 C CA . THR B 1 196 ? -7.277 -15.531 -13.094 1 92.44 196 THR B CA 1
ATOM 3387 C C . THR B 1 196 ? -8.656 -15.727 -12.469 1 92.44 196 THR B C 1
ATOM 3389 O O . THR B 1 196 ? -8.766 -16.25 -11.359 1 92.44 196 THR B O 1
ATOM 3392 N N . THR B 1 197 ? -9.656 -15.266 -13.258 1 94.81 197 THR B N 1
ATOM 3393 C CA . THR B 1 197 ? -11.031 -15.477 -12.805 1 94.81 197 THR B CA 1
ATOM 3394 C C . THR B 1 197 ? -11.328 -16.969 -12.656 1 94.81 197 THR B C 1
ATOM 3396 O O . THR B 1 197 ? -12.008 -17.375 -11.711 1 94.81 197 THR B O 1
ATOM 3399 N N . GLU B 1 198 ? -10.758 -17.734 -13.523 1 96.81 198 GLU B N 1
ATOM 3400 C CA . GLU B 1 198 ? -10.945 -19.172 -13.484 1 96.81 198 GLU B CA 1
ATOM 3401 C C . GLU B 1 198 ? -10.359 -19.781 -12.219 1 96.81 198 GLU B C 1
ATOM 3403 O O . GLU B 1 198 ? -11.016 -20.578 -11.539 1 96.81 198 GLU B O 1
ATOM 3408 N N . THR B 1 199 ? -9.203 -19.469 -11.891 1 95.44 199 THR B N 1
ATOM 3409 C CA . THR B 1 199 ? -8.539 -19.984 -10.695 1 95.44 199 THR B CA 1
ATOM 3410 C C . THR B 1 199 ? -9.273 -19.531 -9.43 1 95.44 199 THR B C 1
ATOM 3412 O O . THR B 1 199 ? -9.438 -20.297 -8.492 1 95.44 199 THR B O 1
ATOM 3415 N N . SER B 1 200 ? -9.688 -18.297 -9.453 1 97 200 SER B N 1
ATOM 3416 C CA . SER B 1 200 ? -10.453 -17.781 -8.328 1 97 200 SER B CA 1
ATOM 3417 C C . SER B 1 200 ? -11.719 -18.594 -8.102 1 97 200 SER B C 1
ATOM 3419 O O . SER B 1 200 ? -12.016 -19 -6.977 1 97 200 SER B O 1
ATOM 3421 N N . SER B 1 201 ? -12.43 -18.812 -9.117 1 97.75 201 SER B N 1
ATOM 3422 C CA . SER B 1 201 ? -13.672 -19.578 -9.047 1 97.75 201 SER B CA 1
ATOM 3423 C C . SER B 1 201 ? -13.414 -21 -8.562 1 97.75 201 SER B C 1
ATOM 3425 O O . SER B 1 201 ? -14.125 -21.5 -7.691 1 97.75 201 SER B O 1
ATOM 3427 N N . ARG B 1 202 ? -12.367 -21.578 -9.094 1 98 202 ARG B N 1
ATOM 3428 C CA . ARG B 1 202 ? -12.047 -22.969 -8.742 1 98 202 ARG B CA 1
ATOM 3429 C C . ARG B 1 202 ? -11.656 -23.078 -7.273 1 98 202 ARG B C 1
ATOM 3431 O O . ARG B 1 202 ? -12.023 -24.047 -6.602 1 98 202 ARG B O 1
ATOM 3438 N N . THR B 1 203 ? -10.922 -22.156 -6.867 1 97.88 203 THR B N 1
ATOM 3439 C CA . THR B 1 203 ? -10.477 -22.188 -5.477 1 97.88 203 THR B CA 1
ATOM 3440 C C . THR B 1 203 ? -11.656 -22 -4.527 1 97.88 203 THR B C 1
ATOM 3442 O O . THR B 1 203 ? -11.75 -22.688 -3.504 1 97.88 203 THR B O 1
ATOM 3445 N N . VAL B 1 204 ? -12.477 -21.141 -4.805 1 97.88 204 VAL B N 1
ATOM 3446 C CA . VAL B 1 204 ? -13.672 -20.938 -3.994 1 97.88 204 VAL B CA 1
ATOM 3447 C C . VAL B 1 204 ? -14.516 -22.203 -3.982 1 97.88 204 VAL B C 1
ATOM 3449 O O . VAL B 1 204 ? -15 -22.625 -2.932 1 97.88 204 VAL B O 1
ATOM 3452 N N . ALA B 1 205 ? -14.711 -22.766 -5.191 1 98.12 205 ALA B N 1
ATOM 3453 C CA . ALA B 1 205 ? -15.453 -24.016 -5.301 1 98.12 205 ALA B CA 1
ATOM 3454 C C . ALA B 1 205 ? -14.812 -25.109 -4.461 1 98.12 205 ALA B C 1
ATOM 3456 O O . ALA B 1 205 ? -15.508 -25.891 -3.793 1 98.12 205 ALA B O 1
ATOM 3457 N N . GLU B 1 206 ? -13.469 -25.188 -4.473 1 98.12 206 GLU B N 1
ATOM 3458 C CA . GLU B 1 206 ? -12.734 -26.156 -3.678 1 98.12 206 GLU B CA 1
ATOM 3459 C C . GLU B 1 206 ? -12.977 -25.953 -2.186 1 98.12 206 GLU B C 1
ATOM 3461 O O . GLU B 1 206 ? -13.203 -26.906 -1.446 1 98.12 206 GLU B O 1
ATOM 3466 N N . PHE B 1 207 ? -12.984 -24.625 -1.807 1 98.38 207 PHE B N 1
ATOM 3467 C CA . PHE B 1 207 ? -13.188 -24.312 -0.398 1 98.38 207 PHE B CA 1
ATOM 3468 C C . PHE B 1 207 ? -14.594 -24.688 0.049 1 98.38 207 PHE B C 1
ATOM 3470 O O . PHE B 1 207 ? -14.781 -25.172 1.17 1 98.38 207 PHE B O 1
ATOM 3477 N N . LYS B 1 208 ? -15.461 -24.578 -0.768 1 97.88 208 LYS B N 1
ATOM 3478 C CA . LYS B 1 208 ? -16.828 -25 -0.495 1 97.88 208 LYS B CA 1
ATOM 3479 C C . LYS B 1 208 ? -16.922 -26.516 -0.366 1 97.88 208 LYS B C 1
ATOM 3481 O O . LYS B 1 208 ? -17.547 -27.031 0.57 1 97.88 208 LYS B O 1
ATOM 3486 N N . ARG B 1 209 ? -16.375 -27.172 -1.274 1 97.69 209 ARG B N 1
ATOM 3487 C CA . ARG B 1 209 ? -16.406 -28.625 -1.293 1 97.69 209 ARG B CA 1
ATOM 3488 C C . ARG B 1 209 ? -15.758 -29.203 -0.035 1 97.69 209 ARG B C 1
ATOM 3490 O O . ARG B 1 209 ? -16.25 -30.188 0.525 1 97.69 209 ARG B O 1
ATOM 3497 N N . LEU B 1 210 ? -14.672 -28.594 0.399 1 96.88 210 LEU B N 1
ATOM 3498 C CA . LEU B 1 210 ? -13.938 -29.062 1.567 1 96.88 210 LEU B CA 1
ATOM 3499 C C . LEU B 1 210 ? -14.648 -28.656 2.855 1 96.88 210 LEU B C 1
ATOM 3501 O O . LEU B 1 210 ? -14.273 -29.109 3.941 1 96.88 210 LEU B O 1
ATOM 3505 N N . GLY B 1 211 ? -15.633 -27.766 2.711 1 96.94 211 GLY B N 1
ATOM 3506 C CA . GLY B 1 211 ? -16.406 -27.328 3.865 1 96.94 211 GLY B CA 1
ATOM 3507 C C . GLY B 1 211 ? -15.695 -26.281 4.695 1 96.94 211 GLY B C 1
ATOM 3508 O O . GLY B 1 211 ? -16.078 -26 5.832 1 96.94 211 GLY B O 1
ATOM 3509 N N . VAL B 1 212 ? -14.672 -25.766 4.211 1 97.38 212 VAL B N 1
ATOM 3510 C CA . VAL B 1 212 ? -13.93 -24.766 4.961 1 97.38 212 VAL B CA 1
ATOM 3511 C C . VAL B 1 212 ? -14.688 -23.438 4.93 1 97.38 212 VAL B C 1
ATOM 3513 O O . VAL B 1 212 ? -14.492 -22.594 5.801 1 97.38 212 VAL B O 1
ATOM 3516 N N . VAL B 1 213 ? -15.586 -23.25 3.861 1 98.44 213 VAL B N 1
ATOM 3517 C CA . VAL B 1 213 ? -16.547 -22.141 3.807 1 98.44 213 VAL B CA 1
ATOM 3518 C C . VAL B 1 213 ? -17.922 -22.672 3.434 1 98.44 213 VAL B C 1
ATOM 3520 O O . VAL B 1 213 ? -18.047 -23.703 2.754 1 98.44 213 VAL B O 1
ATOM 3523 N N . GLN B 1 214 ? -18.859 -22.047 3.984 1 98.25 214 GLN B N 1
ATOM 3524 C CA . GLN B 1 214 ? -20.234 -22.391 3.666 1 98.25 214 GLN B CA 1
ATOM 3525 C C . GLN B 1 214 ? -20.984 -21.172 3.115 1 98.25 214 GLN B C 1
ATOM 3527 O O . GLN B 1 214 ? -21.141 -20.172 3.805 1 98.25 214 GLN B O 1
ATOM 3532 N N . GLU B 1 215 ? -21.453 -21.312 1.889 1 97.94 215 GLU B N 1
ATOM 3533 C CA . GLU B 1 215 ? -22.234 -20.219 1.299 1 97.94 215 GLU B CA 1
ATOM 3534 C C . GLU B 1 215 ? -23.672 -20.219 1.815 1 97.94 215 GLU B C 1
ATOM 3536 O O . GLU B 1 215 ? -24.422 -21.156 1.55 1 97.94 215 GLU B O 1
ATOM 3541 N N . ILE B 1 216 ? -24.047 -19.188 2.512 1 97.19 216 ILE B N 1
ATOM 3542 C CA . ILE B 1 216 ? -25.375 -19.141 3.119 1 97.19 216 ILE B CA 1
ATOM 3543 C C . ILE B 1 216 ? -26.297 -18.297 2.258 1 97.19 216 ILE B C 1
ATOM 3545 O O . ILE B 1 216 ? -27.516 -18.469 2.287 1 97.19 216 ILE B O 1
ATOM 3549 N N . ARG B 1 217 ? -25.781 -17.297 1.608 1 95.69 217 ARG B N 1
ATOM 3550 C CA . ARG B 1 217 ? -26.406 -16.484 0.562 1 95.69 217 ARG B CA 1
ATOM 3551 C C . ARG B 1 217 ? -25.422 -16.234 -0.582 1 95.69 217 ARG B C 1
ATOM 3553 O O . ARG B 1 217 ? -24.234 -16.5 -0.456 1 95.69 217 ARG B O 1
ATOM 3560 N N . PRO B 1 218 ? -25.953 -15.828 -1.65 1 94.38 218 PRO B N 1
ATOM 3561 C CA . PRO B 1 218 ? -25.016 -15.578 -2.752 1 94.38 218 PRO B CA 1
ATOM 3562 C C . PRO B 1 218 ? -23.844 -14.688 -2.344 1 94.38 218 PRO B C 1
ATOM 3564 O O . PRO B 1 218 ? -24.047 -13.539 -1.938 1 94.38 218 PRO B O 1
ATOM 3567 N N . ASN B 1 219 ? -22.672 -15.219 -2.408 1 94.25 219 ASN B N 1
ATOM 3568 C CA . ASN B 1 219 ? -21.391 -14.562 -2.152 1 94.25 219 ASN B CA 1
ATOM 3569 C C . ASN B 1 219 ? -21.25 -14.18 -0.683 1 94.25 219 ASN B C 1
ATOM 3571 O O . ASN B 1 219 ? -20.469 -13.281 -0.347 1 94.25 219 ASN B O 1
ATOM 3575 N N . THR B 1 220 ? -22.047 -14.758 0.142 1 96.88 220 THR B N 1
ATOM 3576 C CA . THR B 1 220 ? -21.938 -14.594 1.587 1 96.88 220 THR B CA 1
ATOM 3577 C C . THR B 1 220 ? -21.609 -15.914 2.264 1 96.88 220 THR B C 1
ATOM 3579 O O . THR B 1 220 ? -22.344 -16.891 2.119 1 96.88 220 THR B O 1
ATOM 3582 N N . PHE B 1 221 ? -20.547 -15.938 3.064 1 98.38 221 PHE B N 1
ATOM 3583 C CA . PHE B 1 221 ? -20.016 -17.219 3.523 1 98.38 221 PHE B CA 1
ATOM 3584 C C . PHE B 1 221 ? -19.812 -17.219 5.035 1 98.38 221 PHE B C 1
ATOM 3586 O O . PHE B 1 221 ? -19.406 -16.203 5.613 1 98.38 221 PHE B O 1
ATOM 3593 N N . ARG B 1 222 ? -20.141 -18.266 5.645 1 98.25 222 ARG B N 1
ATOM 3594 C CA . ARG B 1 222 ? -19.641 -18.594 6.977 1 98.25 222 ARG B CA 1
ATOM 3595 C C . ARG B 1 222 ? -18.312 -19.328 6.906 1 98.25 222 ARG B C 1
ATOM 3597 O O . ARG B 1 222 ? -18.125 -20.203 6.055 1 98.25 222 ARG B O 1
ATOM 3604 N N . LEU B 1 223 ? -17.422 -18.953 7.789 1 98.19 223 LEU B N 1
ATOM 3605 C CA . LEU B 1 223 ? -16.062 -19.469 7.668 1 98.19 223 LEU B CA 1
ATOM 3606 C C . LEU B 1 223 ? -15.766 -20.469 8.781 1 98.19 223 LEU B C 1
ATOM 3608 O O . LEU B 1 223 ? -16.172 -20.266 9.93 1 98.19 223 LEU B O 1
ATOM 3612 N N . ASP B 1 224 ? -15.102 -21.562 8.445 1 97.81 224 ASP B N 1
ATOM 3613 C CA . ASP B 1 224 ? -14.344 -22.312 9.438 1 97.81 224 ASP B CA 1
ATOM 3614 C C . ASP B 1 224 ? -12.977 -21.688 9.672 1 97.81 224 ASP B C 1
ATOM 3616 O O . ASP B 1 224 ? -12 -22.031 8.992 1 97.81 224 ASP B O 1
ATOM 3620 N N . ARG B 1 225 ? -12.906 -20.891 10.617 1 95.81 225 ARG B N 1
ATOM 3621 C CA . ARG B 1 225 ? -11.727 -20.047 10.836 1 95.81 225 ARG B CA 1
ATOM 3622 C C . ARG B 1 225 ? -10.492 -20.906 11.086 1 95.81 225 ARG B C 1
ATOM 3624 O O . ARG B 1 225 ? -9.406 -20.609 10.578 1 95.81 225 ARG B O 1
ATOM 3631 N N . GLY B 1 226 ? -10.664 -21.938 11.852 1 95.44 226 GLY B N 1
ATOM 3632 C CA . GLY B 1 226 ? -9.547 -22.812 12.141 1 95.44 226 GLY B CA 1
ATOM 3633 C C . GLY B 1 226 ? -8.922 -23.422 10.898 1 95.44 226 GLY B C 1
ATOM 3634 O O . GLY B 1 226 ? -7.707 -23.344 10.703 1 95.44 226 GLY B O 1
ATOM 3635 N N . GLN B 1 227 ? -9.742 -23.969 10.086 1 96.25 227 GLN B N 1
ATOM 3636 C CA . GLN B 1 227 ? -9.258 -24.609 8.867 1 96.25 227 GLN B CA 1
ATOM 3637 C C . GLN B 1 227 ? -8.688 -23.578 7.898 1 96.25 227 GLN B C 1
ATOM 3639 O O . GLN B 1 227 ? -7.672 -23.828 7.242 1 96.25 227 GLN B O 1
ATOM 3644 N N . LEU B 1 228 ? -9.305 -22.453 7.824 1 96 228 LEU B N 1
ATOM 3645 C CA . LEU B 1 228 ? -8.836 -21.422 6.91 1 96 228 LEU B CA 1
ATOM 3646 C C . LEU B 1 228 ? -7.473 -20.891 7.34 1 96 228 LEU B C 1
ATOM 3648 O O . LEU B 1 228 ? -6.602 -20.656 6.5 1 96 228 LEU B O 1
ATOM 3652 N N . ASP B 1 229 ? -7.301 -20.734 8.57 1 93.94 229 ASP B N 1
ATOM 3653 C CA . ASP B 1 229 ? -6.016 -20.266 9.078 1 93.94 229 ASP B CA 1
ATOM 3654 C C . ASP B 1 229 ? -4.91 -21.281 8.789 1 93.94 229 ASP B C 1
ATOM 3656 O O . ASP B 1 229 ? -3.773 -20.906 8.5 1 93.94 229 ASP B O 1
ATOM 3660 N N . ALA B 1 230 ? -5.262 -22.531 8.875 1 94 230 ALA B N 1
ATOM 3661 C CA . ALA B 1 230 ? -4.305 -23.578 8.57 1 94 230 ALA B CA 1
ATOM 3662 C C . ALA B 1 230 ? -3.891 -23.531 7.098 1 94 230 ALA B C 1
ATOM 3664 O O . ALA B 1 230 ? -2.705 -23.641 6.777 1 94 230 ALA B O 1
ATOM 3665 N N . ILE B 1 231 ? -4.867 -23.359 6.25 1 94.25 231 ILE B N 1
ATOM 3666 C CA . ILE B 1 231 ? -4.578 -23.25 4.824 1 94.25 231 ILE B CA 1
ATOM 3667 C C . ILE B 1 231 ? -3.725 -22.016 4.551 1 94.25 231 ILE B C 1
ATOM 3669 O O . ILE B 1 231 ? -2.738 -22.094 3.814 1 94.25 231 ILE B O 1
ATOM 3673 N N . ALA B 1 232 ? -4.078 -20.906 5.168 1 92.25 232 ALA B N 1
ATOM 3674 C CA . ALA B 1 232 ? -3.389 -19.641 4.965 1 92.25 232 ALA B CA 1
ATOM 3675 C C . ALA B 1 232 ? -1.921 -19.75 5.375 1 92.25 232 ALA B C 1
ATOM 3677 O O . ALA B 1 232 ? -1.059 -19.094 4.781 1 92.25 232 ALA B O 1
ATOM 3678 N N . ALA B 1 233 ? -1.634 -20.625 6.34 1 86.75 233 ALA B N 1
ATOM 3679 C CA . ALA B 1 233 ? -0.281 -20.781 6.867 1 86.75 233 ALA B CA 1
ATOM 3680 C C . ALA B 1 233 ? 0.505 -21.812 6.07 1 86.75 233 ALA B C 1
ATOM 3682 O O . ALA B 1 233 ? 1.712 -21.984 6.27 1 86.75 233 ALA B O 1
ATOM 3683 N N . GLY B 1 234 ? -0.105 -22.422 5.129 1 79.69 234 GLY B N 1
ATOM 3684 C CA . GLY B 1 234 ? 0.558 -23.422 4.305 1 79.69 234 GLY B CA 1
ATOM 3685 C C . GLY B 1 234 ? 0.364 -24.844 4.816 1 79.69 234 GLY B C 1
ATOM 3686 O O . GLY B 1 234 ? 1.168 -25.734 4.523 1 79.69 234 GLY B O 1
ATOM 3687 N N . GLY B 1 235 ? -0.505 -25.031 5.727 1 69.19 235 GLY B N 1
ATOM 3688 C CA . GLY B 1 235 ? -0.837 -26.359 6.199 1 69.19 235 GLY B CA 1
ATOM 3689 C C . GLY B 1 235 ? -2.047 -26.953 5.5 1 69.19 235 GLY B C 1
ATOM 3690 O O . GLY B 1 235 ? -2.775 -26.25 4.801 1 69.19 235 GLY B O 1
#

Secondary structure (DSSP, 8-state):
-HHHHHHHHHSSSS-GGG-TTGGGSTTTT--HHHHTT--S--EEEEE-TT-EEE-TTS---EEEEEEEEEEEEEEE-TTS-EEEEEEE-TT-EE-GGGGGT----SEEEEEEEEEEEEEEHHHHHHHHHH-HHHHHHHHHHHHHHHHHHHHHHHHHSSS-HHHHHHHHHHHHHTTSTTS-EEPPPHHHHHHHHT--HHHHHHHHHHHHHHTSEEEEETTEEEE-HHHHHHHHTT-/-HHHHHHHHHSSSS-GGG-TTGGGSTTTT--HHHHTT--S--EEEEE-TT-EEE-TTS---EEEEEEEEEEEEEEE-TTS-EEEEEEE-TT-EE-GGGGGT----SEEEEEEEEEEEEEEHHHHHHHHHH-HHHHHHHHHHHHHHHHHHHHHHHHHSSS-HHHHHHHHHHHHHTTSTTS-EEPPPHHHHHHHHT--HHHHHHHHHHHHHHTSEEEEETTEEEE-HHHHHHHHTT-

Solvent-accessible surface area (backbone atoms only — not comparable to full-atom values): 23849 Å² total; per-residue (Å²): 115,69,67,58,46,33,45,38,18,50,53,23,78,34,55,59,93,69,33,91,51,25,84,44,35,72,59,40,72,59,46,76,76,54,44,62,68,29,71,59,48,38,41,55,44,81,41,54,53,69,40,66,79,47,48,51,69,36,81,40,60,44,26,32,38,28,67,34,45,32,33,35,31,37,41,78,44,94,82,70,47,57,34,42,68,44,79,39,36,59,42,32,64,49,46,61,44,19,75,58,75,33,48,25,82,39,23,33,33,26,68,33,54,26,37,31,35,40,40,44,32,70,50,52,53,52,42,44,73,73,30,70,58,43,45,55,38,48,41,40,51,46,44,50,50,37,52,49,41,53,47,43,42,61,53,34,52,34,79,51,72,65,20,17,50,31,40,47,50,53,53,42,14,66,75,34,91,85,52,39,20,66,56,71,56,44,62,57,47,6,22,50,49,64,41,51,47,65,57,39,48,49,48,53,50,46,36,44,73,72,56,40,31,43,76,80,47,94,57,26,28,46,69,37,61,71,59,32,51,37,33,42,65,72,93,116,68,67,58,45,34,47,38,16,54,54,22,77,36,58,60,92,69,34,90,51,26,85,45,34,71,59,40,72,57,45,77,74,53,47,64,68,30,69,58,47,39,41,55,46,82,42,53,54,71,41,68,80,47,48,51,69,37,81,40,60,44,27,33,38,29,67,35,43,32,33,35,32,37,40,77,44,94,84,69,48,57,32,40,67,44,78,40,36,60,44,32,65,48,44,61,44,20,75,57,74,34,47,25,82,38,22,33,33,26,68,33,55,26,36,32,36,41,40,44,33,69,51,52,55,53,42,43,74,74,30,70,59,42,44,56,39,47,40,42,52,47,43,49,51,38,52,49,43,52,47,44,44,61,52,33,53,35,79,52,72,64,20,18,50,31,39,47,49,54,54,42,13,67,75,33,93,86,50,40,20,66,56,70,56,44,63,56,47,8,22,49,49,62,42,51,48,66,57,39,49,50,48,52,52,49,35,42,73,72,56,39,31,42,76,78,47,92,56,26,29,47,68,36,61,70,58,32,52,36,32,42,64,72,92

Organism: Magnetospirillum gryphiswaldense (strain DSM 6361 / JCM 21280 / NBRC 15271 / MSR-1) (NCBI:txid431944)

Sequence (470 aa):
MRRSQIEAAWLGKAECRTCAIRDLVLFADLQEADFQLIHLPVEELMLDAGTTLYHSGDEGVAAFTIRSGLVKLVQYLPDGNRRIVRLLRAGDVAGLEVLAGRPYEHAAQVLQTALVCRLPREVVERLNRETPRLHRQLMNKWSDSLRLADEWLTELNTGTARQRMARLFVHLSGLSEDGLCRMLGREDVGAILSLTTETSSRTVAEFKRLGVVQEIRPNTFRLDRGQLDAIAAGGMRRSQIEAAWLGKAECRTCAIRDLVLFADLQEADFQLIHLPVEELMLDAGTTLYHSGDEGVAAFTIRSGLVKLVQYLPDGNRRIVRLLRAGDVAGLEVLAGRPYEHAAQVLQTALVCRLPREVVERLNRETPRLHRQLMNKWSDSLRLADEWLTELNTGTARQRMARLFVHLSGLSEDGLCRMLGREDVGAILSLTTETSSRTVAEFKRLGVVQEIRPNTFRLDRGQLDAIAAGG

InterPro domains:
  IPR000595 Cyclic nucleotide-binding domain [PF00027] (47-127)
  IPR000595 Cyclic nucleotide-binding domain [PS50042] (26-145)
  IPR000595 Cyclic nucleotide-binding domain [SM00100] (26-143)
  IPR000595 Cyclic nucleotide-binding domain [cd00038] (26-139)
  IPR012318 Crp-type HTH domain [PF13545] (163-229)
  IPR014710 RmlC-like jelly roll fold [G3DSA:2.60.120.10] (15-158)
  IPR018490 Cyclic nucleotide-binding domain superfamily [SSF51206] (19-156)
  IPR036388 Winged helix-like DNA-binding domain superfamily [G3DSA:1.10.10.10] (160-234)
  IPR050397 Global Transcriptional Regulators in Environmental Response [PTHR24567] (18-220)

pLDDT: mean 84.6, std 16.24, range [29.48, 98.44]

Foldseek 3Di:
DLVVLLCCLCPAPPVLVVQPQLCLALCVPPDSVLSSLQSHHWHKDKDAAFDWPDAAPDQQFWKKAWQAAKKWWWDADPVGAIATQDIDGHSAMASLCVLVVDTRHTIIGGHHTTIMIIGTSVSLNRSVVVPVVSVVSSVVNVVVVVVRSVCLCVQQADDDPLLNLLSVQQVQLVRDPVSKRQAGQLSNSCNSRVHDSVSSVVSVVVCCVVVQWPDPDVSIIDGVNVVSVVVNVVD/DLVVQLCCLCPAPDVLVVQPQLCLALCVPPDPVLSSLQSHHFHKDKDAAFDWPDAAPDQQFWKKAWQAAKKWWWDADPVGAIATQDIDGHSAMASLCVLVVDTRHTIIGGHHTTIMIIGTSVSLNRSVVVPVSSVVSSVVNVVVVVVRSVCLCVQQADDDPLLNLLSVQQVQLVRDPVSKRQAGQLSNSCNSRVHDSVSSVVSVVVCCVVVQWPDPDVSIIDGVNVVSVVRNVVD

Radius of gyration: 23.63 Å; Cα contacts (8 Å, |Δi|>4): 945; chains: 2; bounding box: 57×66×48 Å

Nearest PDB structures (foldseek):
  8qto-assembly1_A-2  TM=8.402E-01  e=2.504E-15  Aliivibrio fischeri
  5e44-assembly1_A-2  TM=8.409E-01  e=2.504E-15  Aliivibrio fischeri
  2xkp-assembly3_F  TM=8.408E-01  e=2.224E-12  Synechococcus elongatus PCC 7942 = FACHB-805
  2oz6-assembly1_A-2  TM=8.384E-01  e=5.159E-12  Pseudomonas aeruginosa
  4ev0-assembly1_A  TM=5.110E-01  e=4.131E-13  Thermus thermophilus HB8